Protein AF-A0A7S4AKA1-F1 (afdb_monomer)

pLDDT: mean 70.51, std 29.49, range [21.33, 98.56]

InterPro domains:
  IPR011527 ABC transporter type 1, transmembrane domain [PF06472] (168-426)
  IPR011527 ABC transporter type 1, transmembrane domain [PS50929] (175-461)
  IPR036640 ABC transporter type 1, transmembrane domain superfamily [G3DSA:1.20.1560.10] (157-475)
  IPR036640 ABC transporter type 1, transmembrane domain superfamily [SSF90123] (171-478)
  IPR050835 ATP-binding cassette sub-family D [PTHR11384] (98-498)

Mean predicted aligned error: 17.4 Å

Radius of gyration: 35.5 Å; Cα contacts (8 Å, |Δi|>4): 257; chains: 1; bounding box: 105×120×89 Å

Structure (mmCIF, N/CA/C/O backbone):
data_AF-A0A7S4AKA1-F1
#
_entry.id   AF-A0A7S4AKA1-F1
#
loop_
_atom_site.group_PDB
_atom_site.id
_atom_site.type_symbol
_atom_site.label_atom_id
_atom_site.label_alt_id
_atom_site.label_comp_id
_atom_site.label_asym_id
_atom_site.label_entity_id
_atom_site.label_seq_id
_atom_site.pdbx_PDB_ins_code
_atom_site.Cartn_x
_atom_site.Cartn_y
_atom_site.Cartn_z
_atom_site.occupancy
_atom_site.B_iso_or_equiv
_atom_site.auth_seq_id
_atom_site.auth_comp_id
_atom_site.auth_asym_id
_atom_site.auth_atom_id
_atom_site.pdbx_PDB_model_num
ATOM 1 N N . MET A 1 1 ? -46.754 0.287 -23.337 1.00 34.06 1 MET A N 1
ATOM 2 C CA . MET A 1 1 ? -46.914 1.733 -23.606 1.00 34.06 1 MET A CA 1
ATOM 3 C C . MET A 1 1 ? -45.656 2.433 -23.130 1.00 34.06 1 MET A C 1
ATOM 5 O O . MET A 1 1 ? -45.336 2.261 -21.971 1.00 34.06 1 MET A O 1
ATOM 9 N N . GLY A 1 2 ? -44.852 3.157 -23.890 1.00 30.81 2 GLY A N 1
ATOM 10 C CA . GLY A 1 2 ? -44.732 3.427 -25.314 1.00 30.81 2 GLY A CA 1
ATOM 11 C C . GLY A 1 2 ? -43.319 4.002 -25.452 1.00 30.81 2 GLY A C 1
ATOM 12 O O . GLY A 1 2 ? -42.983 4.966 -24.774 1.00 30.81 2 GLY A O 1
ATOM 13 N N . VAL A 1 3 ? -42.467 3.330 -26.223 1.00 26.33 3 VAL A N 1
ATOM 14 C CA . VAL A 1 3 ? -41.094 3.759 -26.515 1.00 26.33 3 VAL A CA 1
ATOM 15 C C . VAL A 1 3 ? -41.174 4.712 -27.700 1.00 26.33 3 VAL A C 1
ATOM 17 O O . VAL A 1 3 ? -41.694 4.330 -28.748 1.00 26.33 3 VAL A O 1
ATOM 20 N N . LEU A 1 4 ? -40.702 5.945 -27.522 1.00 27.70 4 LEU A N 1
ATOM 21 C CA . LEU A 1 4 ? -40.666 6.969 -28.562 1.00 27.70 4 LEU A CA 1
ATOM 22 C C . LEU A 1 4 ? -39.254 7.012 -29.165 1.00 27.70 4 LEU A C 1
ATOM 24 O O . LEU A 1 4 ? -38.260 7.182 -28.462 1.00 27.70 4 LEU A O 1
ATOM 28 N N . LEU A 1 5 ? -39.210 6.749 -30.469 1.00 27.55 5 LEU A N 1
ATOM 29 C CA . LEU A 1 5 ? -38.046 6.627 -31.345 1.00 27.55 5 LEU A CA 1
ATOM 30 C C . LEU A 1 5 ? -37.685 7.964 -32.013 1.00 27.55 5 LEU A C 1
ATOM 32 O O . LEU A 1 5 ? -38.574 8.784 -32.237 1.00 27.55 5 LEU A O 1
ATOM 36 N N . LEU A 1 6 ? -36.421 8.026 -32.473 1.00 27.92 6 LEU A N 1
ATOM 37 C CA . LEU A 1 6 ? -35.869 8.605 -33.727 1.00 27.92 6 LEU A CA 1
ATOM 38 C C . LEU A 1 6 ? -34.725 9.628 -33.502 1.00 27.92 6 LEU A C 1
ATOM 40 O O . LEU A 1 6 ? -34.749 10.352 -32.513 1.00 27.92 6 LEU A O 1
ATOM 44 N N . PRO A 1 7 ? -33.806 9.834 -34.475 1.00 33.06 7 PRO A N 1
ATOM 45 C CA . PRO A 1 7 ? -33.121 8.839 -35.317 1.00 33.06 7 PRO A CA 1
ATOM 46 C C . PRO A 1 7 ? -31.605 9.127 -35.499 1.00 33.06 7 PRO A C 1
ATOM 48 O O . PRO A 1 7 ? -31.176 10.277 -35.530 1.00 33.06 7 PRO A O 1
ATOM 51 N N . GLN A 1 8 ? -30.793 8.091 -35.753 1.00 25.22 8 GLN A N 1
ATOM 52 C CA . GLN A 1 8 ? -29.454 8.256 -36.345 1.00 25.22 8 GLN A CA 1
ATOM 53 C C . GLN A 1 8 ? -29.496 8.020 -37.863 1.00 25.22 8 GLN A C 1
ATOM 55 O O . GLN A 1 8 ? -30.073 7.042 -38.347 1.00 25.22 8 GLN A O 1
ATOM 60 N N . LYS A 1 9 ? -28.888 8.946 -38.612 1.00 25.94 9 LYS A N 1
ATOM 61 C CA . LYS A 1 9 ? -28.760 8.941 -40.075 1.00 25.94 9 LYS A CA 1
ATOM 62 C C . LYS A 1 9 ? -27.576 8.062 -40.513 1.00 25.94 9 LYS A C 1
ATOM 64 O O . LYS A 1 9 ? -26.528 8.060 -39.882 1.00 25.94 9 LYS A O 1
ATOM 69 N N . ARG A 1 10 ? -27.790 7.328 -41.609 1.00 27.23 10 ARG A N 1
ATOM 70 C CA . ARG A 1 10 ? -26.904 6.347 -42.267 1.00 27.23 10 ARG A CA 1
ATOM 71 C C . ARG A 1 10 ? -25.752 6.974 -43.066 1.00 27.23 10 ARG A C 1
ATOM 73 O O . ARG A 1 10 ? -25.968 8.011 -43.680 1.00 27.23 10 ARG A O 1
ATOM 80 N N . GLN A 1 11 ? -24.679 6.195 -43.247 1.00 26.89 11 GLN A N 1
ATOM 81 C CA . GLN A 1 11 ? -23.957 5.911 -44.514 1.00 26.89 11 GLN A CA 1
ATOM 82 C C . GLN A 1 11 ? -23.085 4.656 -44.251 1.00 26.89 11 GLN A C 1
ATOM 84 O O . GLN A 1 11 ? -22.250 4.682 -43.364 1.00 26.89 11 GLN A O 1
ATOM 89 N N . SER A 1 12 ? -23.429 3.433 -44.679 1.00 26.48 12 SER A N 1
ATOM 90 C CA . SER A 1 12 ? -23.380 2.818 -46.024 1.00 26.48 12 SER A CA 1
ATOM 91 C C . SER A 1 12 ? -21.983 2.738 -46.655 1.00 26.48 12 SER A C 1
ATOM 93 O O . SER A 1 12 ? -21.630 3.626 -47.413 1.00 26.48 12 SER A O 1
ATOM 95 N N . TYR A 1 13 ? -21.281 1.617 -46.440 1.00 28.97 13 TYR A N 1
ATOM 96 C CA . TYR A 1 13 ? -20.495 0.938 -47.479 1.00 28.97 13 TYR A CA 1
ATOM 97 C C . TYR A 1 13 ? -20.649 -0.581 -47.330 1.00 28.97 13 TYR A C 1
ATOM 99 O O . TYR A 1 13 ? -20.408 -1.165 -46.277 1.00 28.97 13 TYR A O 1
ATOM 107 N N . SER A 1 14 ? -21.134 -1.199 -48.400 1.00 25.89 14 SER A N 1
ATOM 108 C CA . SER A 1 14 ? -21.254 -2.638 -48.618 1.00 25.89 14 SER A CA 1
ATOM 109 C C . SER A 1 14 ? -20.036 -3.150 -49.381 1.00 25.89 14 SER A C 1
ATOM 111 O O . SER A 1 14 ? -19.623 -2.454 -50.299 1.00 25.89 14 SER A O 1
ATOM 113 N N . LEU A 1 15 ? -19.576 -4.379 -49.113 1.00 28.45 15 LEU A N 1
ATOM 114 C CA . LEU A 1 15 ? -19.195 -5.369 -50.137 1.00 28.45 15 LEU A CA 1
ATOM 115 C C . LEU A 1 15 ? -19.094 -6.784 -49.508 1.00 28.45 15 LEU A C 1
ATOM 117 O O . LEU A 1 15 ? -18.266 -7.071 -48.655 1.00 28.45 15 LEU A O 1
ATOM 121 N N . THR A 1 16 ? -20.013 -7.636 -49.968 1.00 28.50 16 THR A N 1
ATOM 122 C CA . THR A 1 16 ? -19.843 -9.053 -50.353 1.00 28.50 16 THR A CA 1
ATOM 123 C C . THR A 1 16 ? -19.585 -10.158 -49.311 1.00 28.50 16 THR A C 1
ATOM 125 O O . THR A 1 16 ? -18.488 -10.644 -49.074 1.00 28.50 16 THR A O 1
ATOM 128 N N . ARG A 1 17 ? -20.729 -10.658 -48.838 1.00 28.31 17 ARG A N 1
ATOM 129 C CA . ARG A 1 17 ? -21.135 -12.029 -48.470 1.00 28.31 17 ARG A CA 1
ATOM 130 C C . ARG A 1 17 ? -20.347 -13.203 -49.102 1.00 28.31 17 ARG A C 1
ATOM 132 O O . ARG A 1 17 ? -20.336 -13.353 -50.318 1.00 28.31 17 ARG A O 1
ATOM 139 N N . SER A 1 18 ? -19.945 -14.164 -48.263 1.00 25.50 18 SER A N 1
ATOM 140 C CA . SER A 1 18 ? -19.964 -15.605 -48.579 1.00 25.50 18 SER A CA 1
ATOM 141 C C . SER A 1 18 ? -20.877 -16.322 -47.579 1.00 25.50 18 SER A C 1
ATOM 143 O O . SER A 1 18 ? -20.900 -16.008 -46.390 1.00 25.50 18 SER A O 1
ATOM 145 N N . ARG A 1 19 ? -21.724 -17.215 -48.092 1.00 28.25 19 ARG A N 1
ATOM 146 C CA . ARG A 1 19 ? -22.891 -17.815 -47.434 1.00 28.25 19 ARG A CA 1
ATOM 147 C C . ARG A 1 19 ? -22.615 -19.308 -47.237 1.00 28.25 19 ARG A C 1
ATOM 149 O O . ARG A 1 19 ? -22.438 -20.011 -48.225 1.00 28.25 19 ARG A O 1
ATOM 156 N N . ARG A 1 20 ? -22.692 -19.815 -46.004 1.00 25.91 20 ARG A N 1
ATOM 157 C CA . ARG A 1 20 ? -23.122 -21.198 -45.733 1.00 25.91 20 ARG A CA 1
ATOM 158 C C . ARG A 1 20 ? -24.170 -21.196 -44.626 1.00 25.91 20 ARG A C 1
ATOM 160 O O . ARG A 1 20 ? -24.026 -20.539 -43.603 1.00 25.91 20 ARG A O 1
ATOM 167 N N . THR A 1 21 ? -25.274 -21.852 -44.943 1.00 29.45 21 THR A N 1
ATOM 168 C CA . THR A 1 21 ? -26.509 -22.027 -44.178 1.00 29.45 21 THR A CA 1
ATOM 169 C C . THR A 1 21 ? -26.466 -23.289 -43.312 1.00 29.45 21 THR A C 1
ATOM 171 O O . THR A 1 21 ? -25.558 -24.097 -43.462 1.00 29.45 21 THR A O 1
ATOM 174 N N . THR A 1 22 ? -27.534 -23.450 -42.513 1.00 28.83 22 THR A N 1
ATOM 175 C CA . THR A 1 22 ? -28.001 -24.616 -41.720 1.00 28.83 22 THR A CA 1
ATOM 176 C C . THR A 1 22 ? -27.333 -24.779 -40.350 1.00 28.83 22 THR A C 1
ATOM 178 O O . THR A 1 22 ? -26.117 -24.778 -40.274 1.00 28.83 22 THR A O 1
ATOM 181 N N . THR A 1 23 ? -28.017 -24.888 -39.203 1.00 27.97 23 THR A N 1
ATOM 182 C CA . THR A 1 23 ? -29.446 -25.040 -38.843 1.00 27.97 23 THR A CA 1
ATOM 183 C C . THR A 1 23 ? -29.563 -24.830 -37.318 1.00 27.97 23 THR A C 1
ATOM 185 O O . THR A 1 23 ? -28.617 -25.115 -36.588 1.00 27.97 23 THR A O 1
ATOM 188 N N . ARG A 1 24 ? -30.709 -24.340 -36.824 1.00 25.23 24 ARG A N 1
ATOM 189 C CA . ARG A 1 24 ? -31.062 -24.235 -35.386 1.00 25.23 24 ARG A CA 1
ATOM 190 C C . ARG A 1 24 ? -31.943 -25.432 -34.977 1.00 25.23 24 ARG A C 1
ATOM 192 O O . ARG A 1 24 ? -32.625 -25.962 -35.852 1.00 25.23 24 ARG A O 1
ATOM 199 N N . PRO A 1 25 ? -31.980 -25.811 -33.685 1.00 33.16 25 PRO A N 1
ATOM 200 C CA . PRO A 1 25 ? -33.189 -25.569 -32.858 1.00 33.16 25 PRO A CA 1
ATOM 201 C C . PRO A 1 25 ? -32.838 -24.964 -31.467 1.00 33.16 25 PRO A C 1
ATOM 203 O O . PRO A 1 25 ? -31.732 -25.163 -30.978 1.00 33.16 25 PRO A O 1
ATOM 206 N N . SER A 1 26 ? -33.571 -23.969 -30.922 1.00 27.36 26 SER A N 1
ATOM 207 C CA . SER A 1 26 ? -34.612 -24.049 -29.845 1.00 27.36 26 SER A CA 1
ATOM 208 C C . SER A 1 26 ? -34.288 -25.048 -28.721 1.00 27.36 26 SER A C 1
ATOM 210 O O . SER A 1 26 ? -33.962 -26.179 -29.035 1.00 27.36 26 SER A O 1
ATOM 212 N N . SER A 1 27 ? -34.376 -24.814 -27.408 1.00 27.53 27 SER A N 1
ATOM 213 C CA . SER A 1 27 ? -35.065 -23.898 -26.469 1.00 27.53 27 SER A CA 1
ATOM 214 C C . SER A 1 27 ? -34.371 -24.112 -25.097 1.00 27.53 27 SER A C 1
ATOM 216 O O . SER A 1 27 ? -33.831 -25.191 -24.898 1.00 27.53 27 SER A O 1
ATOM 218 N N . THR A 1 28 ? -34.152 -23.147 -24.197 1.00 29.50 28 THR A N 1
ATOM 219 C CA . THR A 1 28 ? -34.945 -22.741 -22.999 1.00 29.50 28 THR A CA 1
ATOM 220 C C . THR A 1 28 ? -33.938 -21.942 -22.139 1.00 29.50 28 THR A C 1
ATOM 222 O O . THR A 1 28 ? -32.780 -22.332 -22.049 1.00 29.50 28 THR A O 1
ATOM 225 N N . GLY A 1 29 ? -34.206 -20.755 -21.594 1.00 27.31 29 GLY A N 1
ATOM 226 C CA . GLY A 1 29 ? -35.197 -20.508 -20.550 1.00 27.31 29 GLY A CA 1
ATOM 227 C C . GLY A 1 29 ? -34.537 -20.519 -19.158 1.00 27.31 29 GLY A C 1
ATOM 228 O O . GLY A 1 29 ? -34.528 -21.546 -18.505 1.00 27.31 29 GLY A O 1
ATOM 229 N N . GLY A 1 30 ? -33.967 -19.377 -18.750 1.00 34.94 30 GLY A N 1
ATOM 230 C CA . GLY A 1 30 ? -33.826 -18.904 -17.360 1.00 34.94 30 GLY A CA 1
ATOM 231 C C . GLY A 1 30 ? -33.185 -19.789 -16.277 1.00 34.94 30 GLY A C 1
ATOM 232 O O . GLY A 1 30 ? -33.878 -20.566 -15.649 1.00 34.94 30 GLY A O 1
ATOM 233 N N . SER A 1 31 ? -31.927 -19.503 -15.904 1.00 36.94 31 SER A N 1
ATOM 234 C CA . SER A 1 31 ? -31.441 -19.583 -14.503 1.00 36.94 31 SER A CA 1
ATOM 235 C C . SER A 1 31 ? -29.975 -19.125 -14.385 1.00 36.94 31 SER A C 1
ATOM 237 O O . SER A 1 31 ? -29.059 -19.934 -14.247 1.00 36.94 31 SER A O 1
ATOM 239 N N . ARG A 1 32 ? -29.705 -17.814 -14.440 1.00 36.88 32 ARG A N 1
ATOM 240 C CA . ARG A 1 32 ? -28.366 -17.269 -14.104 1.00 36.88 32 ARG A CA 1
ATOM 241 C C . ARG A 1 32 ? -28.358 -16.283 -12.931 1.00 36.88 32 ARG A C 1
ATOM 243 O O . ARG A 1 32 ? -27.320 -15.715 -12.634 1.00 36.88 32 ARG A O 1
ATOM 250 N N . ARG A 1 33 ? -29.480 -16.125 -12.216 1.00 40.88 33 ARG A N 1
ATOM 251 C CA . ARG A 1 33 ? -29.592 -15.210 -11.059 1.00 40.88 33 ARG A CA 1
ATOM 252 C C . ARG A 1 33 ? -29.801 -15.879 -9.691 1.00 40.88 33 ARG A C 1
ATOM 254 O O . ARG A 1 33 ? -29.922 -15.174 -8.703 1.00 40.88 33 ARG A O 1
ATOM 261 N N . LEU A 1 34 ? -29.780 -17.213 -9.604 1.00 36.62 34 LEU A N 1
ATOM 262 C CA . LEU A 1 34 ? -30.042 -17.948 -8.349 1.00 36.62 34 LEU A CA 1
ATOM 263 C C . LEU A 1 34 ? -28.828 -18.673 -7.745 1.00 36.62 34 LEU A C 1
ATOM 265 O O . LEU A 1 34 ? -28.886 -19.101 -6.597 1.00 36.62 34 LEU A O 1
ATOM 269 N N . ARG A 1 35 ? -27.697 -18.765 -8.458 1.00 35.75 35 ARG A N 1
ATOM 270 C CA . ARG A 1 35 ? -26.489 -19.435 -7.933 1.00 35.75 35 ARG A CA 1
ATOM 271 C C . ARG A 1 35 ? -25.690 -18.587 -6.936 1.00 35.75 35 ARG A C 1
ATOM 273 O O . ARG A 1 35 ? -24.955 -19.145 -6.134 1.00 35.75 35 ARG A O 1
ATOM 280 N N . SER A 1 36 ? -25.878 -17.268 -6.931 1.00 40.41 36 SER A N 1
ATOM 281 C CA . SER A 1 36 ? -25.158 -16.351 -6.033 1.00 40.41 36 SER A CA 1
ATOM 282 C C . SER A 1 36 ? -25.807 -16.209 -4.651 1.00 40.41 36 SER A C 1
ATOM 284 O O . SER A 1 36 ? -25.131 -15.837 -3.703 1.00 40.41 36 SER A O 1
ATOM 286 N N . VAL A 1 37 ? -27.099 -16.533 -4.518 1.00 42.22 37 VAL A N 1
ATOM 287 C CA . VAL A 1 37 ? -27.840 -16.417 -3.245 1.00 42.22 37 VAL A CA 1
ATOM 288 C C . VAL A 1 37 ? -27.814 -17.733 -2.454 1.00 42.22 37 VAL A C 1
ATOM 290 O O . VAL A 1 37 ? -27.806 -17.716 -1.228 1.00 42.22 37 VAL A O 1
ATOM 293 N N . LEU A 1 38 ? -27.695 -18.881 -3.131 1.00 34.34 38 LEU A N 1
ATOM 294 C CA . LEU A 1 38 ? -27.668 -20.194 -2.473 1.00 34.34 38 LEU A CA 1
ATOM 295 C C . LEU A 1 38 ? -26.346 -20.479 -1.727 1.00 34.34 38 LEU A C 1
ATOM 297 O O . LEU A 1 38 ? -26.341 -21.221 -0.751 1.00 34.34 38 LEU A O 1
ATOM 301 N N . LEU A 1 39 ? -25.234 -19.851 -2.129 1.00 41.84 39 LEU A N 1
ATOM 302 C CA . LEU A 1 39 ? -23.932 -19.991 -1.454 1.00 41.84 39 LEU A CA 1
ATOM 303 C C . LEU A 1 39 ? -23.843 -19.225 -0.121 1.00 41.84 39 LEU A C 1
ATOM 305 O O . LEU A 1 39 ? -23.008 -19.559 0.712 1.00 41.84 39 LEU A O 1
ATOM 309 N N . LEU A 1 40 ? -24.727 -18.249 0.112 1.00 40.47 40 LEU A N 1
ATOM 310 C CA . LEU A 1 40 ? -24.790 -17.489 1.366 1.00 40.47 40 LEU A CA 1
ATOM 311 C C . LEU A 1 40 ? -25.588 -18.206 2.470 1.00 40.47 40 LEU A C 1
ATOM 313 O O . LEU A 1 40 ? -25.386 -17.916 3.644 1.00 40.47 40 LEU A O 1
ATOM 317 N N . LEU A 1 41 ? -26.450 -19.168 2.120 1.00 38.47 41 LEU A N 1
ATOM 318 C CA . LEU A 1 41 ? -27.285 -19.897 3.086 1.00 38.47 41 LEU A CA 1
ATOM 319 C C . LEU A 1 41 ? -26.673 -21.225 3.556 1.00 38.47 41 LEU A C 1
ATOM 321 O O . LEU A 1 41 ? -26.925 -21.642 4.682 1.00 38.47 41 LEU A O 1
ATOM 325 N N . VAL A 1 42 ? -25.807 -21.856 2.755 1.00 42.06 42 VAL A N 1
ATOM 326 C CA . VAL A 1 42 ? -25.146 -23.126 3.126 1.00 42.06 42 VAL A CA 1
ATOM 327 C C . VAL A 1 42 ? -24.043 -22.925 4.183 1.00 42.06 42 VAL A C 1
ATOM 329 O O . VAL A 1 42 ? -23.728 -23.847 4.932 1.00 42.06 42 VAL A O 1
ATOM 332 N N . GLY A 1 43 ? -23.507 -21.706 4.325 1.00 36.59 43 GLY A N 1
ATOM 333 C CA . GLY A 1 43 ? -22.554 -21.362 5.389 1.00 36.59 43 GLY A CA 1
ATOM 334 C C . GLY A 1 43 ? -23.179 -21.210 6.783 1.00 36.59 43 GLY A C 1
ATOM 335 O O . GLY A 1 43 ? -22.470 -21.329 7.777 1.00 36.59 43 GLY A O 1
ATOM 336 N N . LEU A 1 44 ? -24.497 -20.988 6.876 1.00 36.12 44 LEU A N 1
ATOM 337 C CA . LEU A 1 44 ? -25.193 -20.762 8.151 1.00 36.12 44 LEU A CA 1
ATOM 338 C C . LEU A 1 44 ? -25.790 -22.049 8.754 1.00 36.12 44 LEU A C 1
ATOM 340 O O . LEU A 1 44 ? -26.110 -22.088 9.938 1.00 36.12 44 LEU A O 1
ATOM 344 N N . SER A 1 45 ? -25.917 -23.120 7.965 1.00 34.09 45 SER A N 1
ATOM 345 C CA . SER A 1 45 ? -26.542 -24.387 8.376 1.00 34.09 45 SER A CA 1
ATOM 346 C C . SER A 1 45 ? -25.582 -25.416 8.991 1.00 34.09 45 SER A C 1
ATOM 348 O O . SER A 1 45 ? -26.034 -26.460 9.448 1.00 34.09 45 SER A O 1
ATOM 350 N N . LEU A 1 46 ? -24.272 -25.143 9.048 1.00 33.88 46 LEU A N 1
ATOM 351 C CA . LEU A 1 46 ? -23.282 -26.050 9.659 1.00 33.88 46 LEU A CA 1
ATOM 352 C C . LEU A 1 46 ? -23.033 -25.799 11.160 1.00 33.88 46 LEU A C 1
ATOM 354 O O . LEU A 1 46 ? -22.190 -26.466 11.750 1.00 33.88 46 LEU A O 1
ATOM 358 N N . PHE A 1 47 ? -23.784 -24.892 11.797 1.00 34.00 47 PHE A N 1
ATOM 359 C CA . PHE A 1 47 ? -23.653 -24.583 13.232 1.00 34.00 47 PHE A CA 1
ATOM 360 C C . PHE A 1 47 ? -24.861 -24.987 14.099 1.00 34.00 47 PHE A C 1
ATOM 362 O O . PHE A 1 47 ? -24.937 -24.619 15.269 1.00 34.00 47 PHE A O 1
ATOM 369 N N . CYS A 1 48 ? -25.806 -25.766 13.566 1.00 32.06 48 CYS A N 1
ATOM 370 C CA . CYS A 1 48 ? -26.985 -26.211 14.314 1.00 32.06 48 CYS A CA 1
ATOM 371 C C . CYS A 1 48 ? -27.370 -27.653 13.960 1.00 32.06 48 CYS A C 1
ATOM 373 O O . CYS A 1 48 ? -28.186 -27.871 13.072 1.00 32.06 48 CYS A O 1
ATOM 375 N N . SER A 1 49 ? -26.749 -28.629 14.632 1.00 28.61 49 SER A N 1
ATOM 376 C CA . SER A 1 49 ? -27.158 -30.044 14.811 1.00 28.61 49 SER A CA 1
ATOM 377 C C . SER A 1 49 ? -26.034 -30.726 15.615 1.00 28.61 49 SER A C 1
ATOM 379 O O . SER A 1 49 ? -24.896 -30.646 15.178 1.00 28.61 49 SER A O 1
ATOM 381 N N . SER A 1 50 ? -26.170 -31.420 16.748 1.00 30.94 50 SER A N 1
ATOM 382 C CA . SER A 1 50 ? -27.275 -31.885 17.603 1.00 30.94 50 SER A CA 1
ATOM 383 C C . SER A 1 50 ? -26.618 -32.414 18.931 1.00 30.94 50 SER A C 1
ATOM 385 O O . SER A 1 50 ? -25.462 -32.067 19.169 1.00 30.94 50 SER A O 1
ATOM 387 N N . PRO A 1 51 ? -27.251 -33.185 19.842 1.00 37.31 51 PRO A N 1
ATOM 388 C CA . PRO A 1 51 ? -27.702 -32.718 21.152 1.00 37.31 51 PRO A CA 1
ATOM 389 C C . PRO A 1 51 ? -27.011 -33.370 22.377 1.00 37.31 51 PRO A C 1
ATOM 391 O O . PRO A 1 51 ? -26.213 -34.297 22.284 1.00 37.31 51 PRO A O 1
ATOM 394 N N . TYR A 1 52 ? -27.400 -32.864 23.550 1.00 26.70 52 TYR A N 1
ATOM 395 C CA . TYR A 1 52 ? -27.219 -33.408 24.902 1.00 26.70 52 TYR A CA 1
ATOM 396 C C . TYR A 1 52 ? -27.744 -34.853 25.076 1.00 26.70 52 TYR A C 1
ATOM 398 O O . TYR A 1 52 ? -28.887 -35.123 24.709 1.00 26.70 52 TYR A O 1
ATOM 406 N N . SER A 1 53 ? -27.004 -35.705 25.804 1.00 27.38 53 SER A N 1
ATOM 407 C CA . SER A 1 53 ? -27.572 -36.675 26.767 1.00 27.38 53 SER A CA 1
ATOM 408 C C . SER A 1 53 ? -26.518 -37.180 27.771 1.00 27.38 53 SER A C 1
ATOM 410 O O . SER A 1 53 ? -25.447 -37.635 27.380 1.00 27.38 53 SER A O 1
ATOM 412 N N . ASN A 1 54 ? -26.858 -37.110 29.061 1.00 27.05 54 ASN A N 1
ATOM 413 C CA . ASN A 1 54 ? -26.118 -37.614 30.227 1.00 27.05 54 ASN A CA 1
ATOM 414 C C . ASN A 1 54 ? -26.205 -39.147 30.369 1.00 27.05 54 ASN A C 1
ATOM 416 O O . ASN A 1 54 ? -27.303 -39.676 30.231 1.00 27.05 54 ASN A O 1
ATOM 420 N N . SER A 1 55 ? -25.130 -39.803 30.840 1.00 24.38 55 SER A N 1
ATOM 421 C CA . SER A 1 55 ? -25.171 -40.702 32.018 1.00 24.38 55 SER A CA 1
ATOM 422 C C . SER A 1 55 ? -23.786 -41.247 32.423 1.00 24.38 55 SER A C 1
ATOM 424 O O . SER A 1 55 ? -23.043 -41.774 31.604 1.00 24.38 55 SER A O 1
ATOM 426 N N . SER A 1 56 ? -23.521 -41.129 33.724 1.00 23.23 56 SER A N 1
ATOM 427 C CA . SER A 1 56 ? -22.526 -41.714 34.639 1.00 23.23 56 SER A CA 1
ATOM 428 C C . SER A 1 56 ? -21.783 -43.014 34.266 1.00 23.23 56 SER A C 1
ATOM 430 O O . SER A 1 56 ? -22.418 -43.991 33.887 1.00 23.23 56 SER A O 1
ATOM 432 N N . SER A 1 57 ? -20.477 -43.094 34.589 1.00 22.66 57 SER A N 1
ATOM 433 C CA . SER A 1 57 ? -19.910 -43.928 35.686 1.00 22.66 57 SER A CA 1
ATOM 434 C C . SER A 1 57 ? -18.430 -44.337 35.473 1.00 22.66 57 SER A C 1
ATOM 436 O O . SER A 1 57 ? -18.085 -44.931 34.462 1.00 22.66 57 SER A O 1
ATOM 438 N N . SER A 1 58 ? -17.615 -44.081 36.506 1.00 23.28 58 SER A N 1
ATOM 439 C CA . SER A 1 58 ? -16.486 -44.878 37.039 1.00 23.28 58 SER A CA 1
ATOM 440 C C . SER A 1 58 ? -15.190 -45.172 36.237 1.00 23.28 58 SER A C 1
ATOM 442 O O . SER A 1 58 ? -15.152 -45.983 35.324 1.00 23.28 58 SER A O 1
ATOM 444 N N . ASN A 1 59 ? -14.101 -44.642 36.815 1.00 23.77 59 ASN A N 1
ATOM 445 C CA . ASN A 1 59 ? -12.789 -45.251 37.108 1.00 23.77 59 ASN A CA 1
ATOM 446 C C . ASN A 1 59 ? -11.683 -45.465 36.041 1.00 23.77 59 ASN A C 1
ATOM 448 O O . ASN A 1 59 ? -11.757 -46.330 35.180 1.00 23.77 59 ASN A O 1
ATOM 452 N N . ASN A 1 60 ? -10.551 -44.827 36.375 1.00 24.05 60 ASN A N 1
ATOM 453 C CA . ASN A 1 60 ? -9.172 -45.337 36.439 1.00 24.05 60 ASN A CA 1
ATOM 454 C C . ASN A 1 60 ? -8.196 -45.215 35.242 1.00 24.05 60 ASN A C 1
ATOM 456 O O . ASN A 1 60 ? -8.348 -45.840 34.202 1.00 24.05 60 ASN A O 1
ATOM 460 N N . ASN A 1 61 ? -7.096 -44.517 35.560 1.00 23.14 61 ASN A N 1
ATOM 461 C CA . ASN A 1 61 ? -5.697 -44.662 35.141 1.00 23.14 61 ASN A CA 1
ATOM 462 C C . ASN A 1 61 ? -5.218 -44.427 33.689 1.00 23.14 61 ASN A C 1
ATOM 464 O O . ASN A 1 61 ? -5.428 -45.223 32.785 1.00 23.14 61 ASN A O 1
ATOM 468 N N . ASN A 1 62 ? -4.309 -43.442 33.638 1.00 23.88 62 ASN A N 1
ATOM 469 C CA . ASN A 1 62 ? -2.998 -43.424 32.981 1.00 23.88 62 ASN A CA 1
ATOM 470 C C . ASN A 1 62 ? -2.864 -43.197 31.463 1.00 23.88 62 ASN A C 1
ATOM 472 O O . ASN A 1 62 ? -3.365 -43.937 30.627 1.00 23.88 62 ASN A O 1
ATOM 476 N N . ASN A 1 63 ? -1.942 -42.259 31.203 1.00 24.00 63 ASN A N 1
ATOM 477 C CA . ASN A 1 63 ? -1.035 -42.112 30.065 1.00 24.00 63 ASN A CA 1
ATOM 478 C C . ASN A 1 63 ? -1.425 -41.180 28.904 1.00 24.00 63 ASN A C 1
ATOM 480 O O . ASN A 1 63 ? -2.301 -41.450 28.097 1.00 24.00 63 ASN A O 1
ATOM 484 N N . ALA A 1 64 ? -0.574 -40.152 28.800 1.00 23.02 64 ALA A N 1
ATOM 485 C CA . ALA A 1 64 ? 0.111 -39.685 27.597 1.00 23.02 64 ALA A CA 1
ATOM 486 C C . ALA A 1 64 ? -0.683 -38.935 26.509 1.00 23.02 64 ALA A C 1
ATOM 488 O O . ALA A 1 64 ? -1.457 -39.495 25.749 1.00 23.02 64 ALA A O 1
ATOM 489 N N . ALA A 1 65 ? -0.307 -37.657 26.387 1.00 24.27 65 ALA A N 1
ATOM 490 C CA . ALA A 1 65 ? 0.048 -36.965 25.147 1.00 24.27 65 ALA A CA 1
ATOM 491 C C . ALA A 1 65 ? -0.905 -37.063 23.940 1.00 24.27 65 ALA A C 1
ATOM 493 O O . ALA A 1 65 ? -0.863 -38.026 23.188 1.00 24.27 65 ALA A O 1
ATOM 494 N N . ALA A 1 66 ? -1.611 -35.962 23.659 1.00 23.69 66 ALA A N 1
ATOM 495 C CA . ALA A 1 66 ? -1.617 -35.295 22.347 1.00 23.69 66 ALA A CA 1
ATOM 496 C C . ALA A 1 66 ? -2.564 -34.083 22.391 1.00 23.69 66 ALA A C 1
ATOM 498 O O . ALA A 1 66 ? -3.778 -34.205 22.264 1.00 23.69 66 ALA A O 1
ATOM 499 N N . PHE A 1 67 ? -1.994 -32.890 22.559 1.00 21.83 67 PHE A N 1
ATOM 500 C CA . PHE A 1 67 ? -2.670 -31.637 22.231 1.00 21.83 67 PHE A CA 1
ATOM 501 C C . PHE A 1 67 ? -2.773 -31.536 20.702 1.00 21.83 67 PHE A C 1
ATOM 503 O O . PHE A 1 67 ? -1.775 -31.284 20.031 1.00 21.83 67 PHE A O 1
ATOM 510 N N . SER A 1 68 ? -3.969 -31.705 20.141 1.00 22.17 68 SER A N 1
ATOM 511 C CA . SER A 1 68 ? -4.276 -31.288 18.770 1.00 22.17 68 SER A CA 1
ATOM 512 C C . SER A 1 68 ? -5.288 -30.145 18.810 1.00 22.17 68 SER A C 1
ATOM 514 O O . SER A 1 68 ? -6.499 -30.360 18.793 1.00 22.17 68 SER A O 1
ATOM 516 N N . SER A 1 69 ? -4.776 -28.917 18.898 1.00 23.73 69 SER A N 1
ATOM 517 C CA . SER A 1 69 ? -5.569 -27.695 18.755 1.00 23.73 69 SER A CA 1
ATOM 518 C C . SER A 1 69 ? -5.913 -27.442 17.275 1.00 23.73 69 SER A C 1
ATOM 520 O O . SER A 1 69 ? -5.069 -27.670 16.403 1.00 23.73 69 SER A O 1
ATOM 522 N N . PRO A 1 70 ? -7.126 -26.956 16.962 1.00 24.03 70 PRO A N 1
ATOM 523 C CA . PRO A 1 70 ? -7.576 -26.721 15.595 1.00 24.03 70 PRO A CA 1
ATOM 524 C C . PRO A 1 70 ? -6.905 -25.494 14.960 1.00 24.03 70 PRO A C 1
ATOM 526 O O . PRO A 1 70 ? -6.716 -24.453 15.589 1.00 24.03 70 PRO A O 1
ATOM 529 N N . ARG A 1 71 ? -6.568 -25.638 13.673 1.00 24.06 71 ARG A N 1
ATOM 530 C CA . ARG A 1 71 ? -6.003 -24.611 12.787 1.00 24.06 71 ARG A CA 1
ATOM 531 C C . ARG A 1 71 ? -6.916 -23.382 12.724 1.00 24.06 71 ARG A C 1
ATOM 533 O O . ARG A 1 71 ? -7.944 -23.409 12.052 1.00 24.06 71 ARG A O 1
ATOM 540 N N . ILE A 1 72 ? -6.499 -22.295 13.369 1.00 23.58 72 ILE A N 1
ATOM 541 C CA . ILE A 1 72 ? -7.040 -20.956 13.128 1.00 23.58 72 ILE A CA 1
ATOM 542 C C . ILE A 1 72 ? -6.371 -20.400 11.869 1.00 23.58 72 ILE A C 1
ATOM 544 O O . ILE A 1 72 ? -5.154 -20.252 11.780 1.00 23.58 72 ILE A O 1
ATOM 548 N N . MET A 1 73 ? -7.214 -20.141 10.879 1.00 24.48 73 MET A N 1
ATOM 549 C CA . MET A 1 73 ? -6.915 -19.531 9.595 1.00 24.48 73 MET A CA 1
ATOM 550 C C . MET A 1 73 ? -6.520 -18.062 9.823 1.00 24.48 73 MET A C 1
ATOM 552 O O . MET A 1 73 ? -7.372 -17.214 10.064 1.00 24.48 73 MET A O 1
ATOM 556 N N . LEU A 1 74 ? -5.219 -17.767 9.782 1.00 22.72 74 LEU A N 1
ATOM 557 C CA . LEU A 1 74 ? -4.658 -16.415 9.872 1.00 22.72 74 LEU A CA 1
ATOM 558 C C . LEU A 1 74 ? -4.014 -16.065 8.526 1.00 22.72 74 LEU A C 1
ATOM 560 O O . LEU A 1 74 ? -2.824 -16.268 8.300 1.00 22.72 74 LEU A O 1
ATOM 564 N N . GLN A 1 75 ? -4.840 -15.570 7.603 1.00 24.62 75 GLN A N 1
ATOM 565 C CA . GLN A 1 75 ? -4.366 -14.783 6.469 1.00 24.62 75 GLN A CA 1
ATOM 566 C C . GLN A 1 75 ? -4.289 -13.320 6.902 1.00 24.62 75 GLN A C 1
ATOM 568 O O . GLN A 1 75 ? -5.291 -12.619 6.868 1.00 24.62 75 GLN A O 1
ATOM 573 N N . THR A 1 76 ? -3.093 -12.868 7.263 1.00 24.22 76 THR A N 1
ATOM 574 C CA . THR A 1 76 ? -2.681 -11.458 7.195 1.00 24.22 76 THR A CA 1
ATOM 575 C C . THR A 1 76 ? -1.154 -11.419 7.157 1.00 24.22 76 THR A C 1
ATOM 577 O O . THR A 1 76 ? -0.470 -11.280 8.167 1.00 24.22 76 THR A O 1
ATOM 580 N N . ALA A 1 77 ? -0.611 -11.609 5.955 1.00 25.20 77 ALA A N 1
ATOM 581 C CA . ALA A 1 77 ? 0.791 -11.376 5.642 1.00 25.20 77 ALA A CA 1
ATOM 582 C C . ALA A 1 77 ? 0.914 -10.015 4.940 1.00 25.20 77 ALA A C 1
ATOM 584 O O . ALA A 1 77 ? 0.554 -9.882 3.774 1.00 25.20 77 ALA A O 1
ATOM 585 N N . ALA A 1 78 ? 1.405 -9.011 5.660 1.00 26.77 78 ALA A N 1
ATOM 586 C CA . ALA A 1 78 ? 1.963 -7.774 5.114 1.00 26.77 78 ALA A CA 1
ATOM 587 C C . ALA A 1 78 ? 2.998 -7.293 6.147 1.00 26.77 78 ALA A C 1
ATOM 589 O O . ALA A 1 78 ? 2.642 -6.894 7.246 1.00 26.77 78 ALA A O 1
ATOM 590 N N . ALA A 1 79 ? 4.263 -7.686 6.011 1.00 28.27 79 ALA A N 1
ATOM 591 C CA . ALA A 1 79 ? 5.273 -7.039 5.177 1.00 28.27 79 ALA A CA 1
ATOM 592 C C . ALA A 1 79 ? 5.710 -5.682 5.760 1.00 28.27 79 ALA A C 1
ATOM 594 O O . ALA A 1 79 ? 5.196 -4.634 5.396 1.00 28.27 79 ALA A O 1
ATOM 595 N N . ILE A 1 80 ? 6.725 -5.738 6.627 1.00 27.97 80 ILE A N 1
ATOM 596 C CA . ILE A 1 80 ? 7.880 -4.845 6.516 1.00 27.97 80 ILE A CA 1
ATOM 597 C C . ILE A 1 80 ? 8.746 -5.502 5.431 1.00 27.97 80 ILE A C 1
ATOM 599 O O . ILE A 1 80 ? 9.604 -6.334 5.718 1.00 27.97 80 ILE A O 1
ATOM 603 N N . ARG A 1 81 ? 8.407 -5.253 4.158 1.00 29.95 81 ARG A N 1
ATOM 604 C CA . ARG A 1 81 ? 9.213 -5.669 3.000 1.00 29.95 81 ARG A CA 1
ATOM 605 C C . ARG A 1 81 ? 10.128 -4.503 2.662 1.00 29.95 81 ARG A C 1
ATOM 607 O O . ARG A 1 81 ? 9.769 -3.626 1.887 1.00 29.95 81 ARG A O 1
ATOM 614 N N . ILE A 1 82 ? 11.320 -4.503 3.243 1.00 28.55 82 ILE A N 1
ATOM 615 C CA . ILE A 1 82 ? 12.453 -3.840 2.599 1.00 28.55 82 ILE A CA 1
ATOM 616 C C . ILE A 1 82 ? 12.887 -4.789 1.477 1.00 28.55 82 ILE A C 1
ATOM 618 O O . ILE A 1 82 ? 12.996 -5.996 1.697 1.00 28.55 82 ILE A O 1
ATOM 622 N N . GLY A 1 83 ? 12.996 -4.254 0.261 1.00 29.12 83 GLY A N 1
ATOM 623 C CA . GLY A 1 83 ? 13.093 -4.996 -0.994 1.00 29.12 83 GLY A CA 1
ATOM 624 C C . GLY A 1 83 ? 13.969 -6.251 -0.943 1.00 29.12 83 GLY A C 1
ATOM 625 O O . GLY A 1 83 ? 15.182 -6.185 -0.796 1.00 29.12 83 GLY A O 1
ATOM 626 N N . SER A 1 84 ? 13.326 -7.401 -1.131 1.00 25.56 84 SER A N 1
ATOM 627 C CA . SER A 1 84 ? 13.907 -8.541 -1.836 1.00 25.56 84 SER A CA 1
ATOM 628 C C . SER A 1 84 ? 12.764 -9.317 -2.488 1.00 25.56 84 SER A C 1
ATOM 630 O O . SER A 1 84 ? 12.030 -10.086 -1.868 1.00 25.56 84 SER A O 1
ATOM 632 N N . THR A 1 85 ? 12.530 -9.032 -3.762 1.00 22.67 85 THR A N 1
ATOM 633 C CA . THR A 1 85 ? 11.758 -9.902 -4.642 1.00 22.67 85 THR A CA 1
ATOM 634 C C . THR A 1 85 ? 12.731 -10.903 -5.249 1.00 22.67 85 THR A C 1
ATOM 636 O O . THR A 1 85 ? 13.353 -10.643 -6.271 1.00 22.67 85 THR A O 1
ATOM 639 N N . SER A 1 86 ? 12.841 -12.080 -4.637 1.00 25.95 86 SER A N 1
ATOM 640 C CA . SER A 1 86 ? 13.311 -13.272 -5.338 1.00 25.95 86 SER A CA 1
ATOM 641 C C . SER A 1 86 ? 12.363 -14.451 -5.090 1.00 25.95 86 SER A C 1
ATOM 643 O O . SER A 1 86 ? 12.318 -15.075 -4.041 1.00 25.95 86 SER A O 1
ATOM 645 N N . ASN A 1 87 ? 11.607 -14.728 -6.152 1.00 24.58 87 ASN A N 1
ATOM 646 C CA . ASN A 1 87 ? 11.460 -16.053 -6.741 1.00 24.58 87 ASN A CA 1
ATOM 647 C C . ASN A 1 87 ? 10.580 -17.108 -6.034 1.00 24.58 87 ASN A C 1
ATOM 649 O O . ASN A 1 87 ? 11.009 -17.846 -5.153 1.00 24.58 87 ASN A O 1
ATOM 653 N N . THR A 1 88 ? 9.367 -17.289 -6.562 1.00 23.59 88 THR A N 1
ATOM 654 C CA . THR A 1 88 ? 8.793 -18.628 -6.801 1.00 23.59 88 THR A CA 1
ATOM 655 C C . THR A 1 88 ? 7.681 -18.527 -7.844 1.00 23.59 88 THR A C 1
ATOM 657 O O . THR A 1 88 ? 6.519 -18.293 -7.529 1.00 23.59 88 THR A O 1
ATOM 660 N N . ASN A 1 89 ? 8.075 -18.600 -9.116 1.00 23.27 89 ASN A N 1
ATOM 661 C CA . ASN A 1 89 ? 7.473 -19.454 -10.145 1.00 23.27 89 ASN A CA 1
ATOM 662 C C . ASN A 1 89 ? 8.061 -19.064 -11.499 1.00 23.27 89 ASN A C 1
ATOM 664 O O . ASN A 1 89 ? 7.737 -18.030 -12.082 1.00 23.27 89 ASN A O 1
ATOM 668 N N . ALA A 1 90 ? 8.941 -19.934 -11.984 1.00 27.55 90 ALA A N 1
ATOM 669 C CA . ALA A 1 90 ? 9.363 -19.967 -13.364 1.00 27.55 90 ALA A CA 1
ATOM 670 C C . ALA A 1 90 ? 8.133 -20.100 -14.275 1.00 27.55 90 ALA A C 1
ATOM 672 O O . ALA A 1 90 ? 7.437 -21.111 -14.257 1.00 27.55 90 ALA A O 1
ATOM 673 N N . ASN A 1 91 ? 7.894 -19.073 -15.082 1.00 21.84 91 ASN A N 1
ATOM 674 C CA . ASN A 1 91 ? 7.332 -19.227 -16.415 1.00 21.84 91 ASN A CA 1
ATOM 675 C C . ASN A 1 91 ? 7.980 -18.153 -17.291 1.00 21.84 91 ASN A C 1
ATOM 677 O O . ASN A 1 91 ? 7.472 -17.050 -17.480 1.00 21.84 91 ASN A O 1
ATOM 681 N N . ILE A 1 92 ? 9.192 -18.475 -17.736 1.00 23.23 92 ILE A N 1
ATOM 682 C CA . ILE A 1 92 ? 9.933 -17.720 -18.736 1.00 23.23 92 ILE A CA 1
ATOM 683 C C . ILE A 1 92 ? 9.186 -17.921 -20.055 1.00 23.23 92 ILE A C 1
ATOM 685 O O . ILE A 1 92 ? 9.338 -18.949 -20.705 1.00 23.23 92 ILE A O 1
ATOM 689 N N . ASN A 1 93 ? 8.362 -16.947 -20.435 1.00 21.33 93 ASN A N 1
ATOM 690 C CA . ASN A 1 93 ? 7.886 -16.803 -21.804 1.00 21.33 93 ASN A CA 1
ATOM 691 C C . ASN A 1 93 ? 8.623 -15.600 -22.405 1.00 21.33 93 ASN A C 1
ATOM 693 O O . ASN A 1 93 ? 8.135 -14.471 -22.380 1.00 21.33 93 ASN A O 1
ATOM 697 N N . ILE A 1 94 ? 9.863 -15.829 -22.847 1.00 25.91 94 ILE A N 1
ATOM 698 C CA . ILE A 1 94 ? 10.624 -14.846 -23.623 1.00 25.91 94 ILE A CA 1
ATOM 699 C C . ILE A 1 94 ? 10.054 -14.897 -25.035 1.00 25.91 94 ILE A C 1
ATOM 701 O O . ILE A 1 94 ? 10.384 -15.785 -25.817 1.00 25.91 94 ILE A O 1
ATOM 705 N N . ASN A 1 95 ? 9.180 -13.945 -25.350 1.00 23.16 95 ASN A N 1
ATOM 706 C CA . ASN A 1 95 ? 8.833 -13.656 -26.729 1.00 23.16 95 ASN A CA 1
ATOM 707 C C . ASN A 1 95 ? 10.043 -12.941 -27.349 1.00 23.16 95 ASN A C 1
ATOM 709 O O . ASN A 1 95 ? 10.318 -11.776 -27.066 1.00 23.16 95 ASN A O 1
ATOM 713 N N . THR A 1 96 ? 10.822 -13.681 -28.131 1.00 26.64 96 THR A N 1
ATOM 714 C CA . THR A 1 96 ? 11.943 -13.170 -28.917 1.00 26.64 96 THR A CA 1
ATOM 715 C C . THR A 1 96 ? 11.411 -12.320 -30.066 1.00 26.64 96 THR A C 1
ATOM 717 O O . THR A 1 96 ? 10.924 -12.869 -31.051 1.00 26.64 96 THR A O 1
ATOM 720 N N . ASN A 1 97 ? 11.537 -10.996 -29.975 1.00 23.02 97 ASN A N 1
ATOM 721 C CA . ASN A 1 97 ? 11.484 -10.131 -31.150 1.00 23.02 97 ASN A CA 1
ATOM 722 C C . ASN A 1 97 ? 12.918 -9.690 -31.466 1.00 23.02 97 ASN A C 1
ATOM 724 O O . ASN A 1 97 ? 13.425 -8.699 -30.946 1.00 23.02 97 ASN A O 1
ATOM 728 N N . ILE A 1 98 ? 13.610 -10.522 -32.245 1.00 25.98 98 ILE A N 1
ATOM 729 C CA . ILE A 1 98 ? 14.944 -10.234 -32.771 1.00 25.98 98 ILE A CA 1
ATOM 730 C C . ILE A 1 98 ? 14.738 -9.335 -33.990 1.00 25.98 98 ILE A C 1
ATOM 732 O O . ILE A 1 98 ? 14.453 -9.826 -35.079 1.00 25.98 98 ILE A O 1
ATOM 736 N N . ASN A 1 99 ? 14.898 -8.022 -33.822 1.00 25.12 99 ASN A N 1
ATOM 737 C CA . ASN A 1 99 ? 15.166 -7.147 -34.958 1.00 25.12 99 ASN A CA 1
ATOM 738 C C . ASN A 1 99 ? 16.633 -7.339 -35.361 1.00 25.12 99 ASN A C 1
ATOM 740 O O . ASN A 1 99 ? 17.556 -6.844 -34.718 1.00 25.12 99 ASN A O 1
ATOM 744 N N . THR A 1 100 ? 16.843 -8.117 -36.420 1.00 26.45 100 THR A N 1
ATOM 745 C CA . THR A 1 100 ? 18.134 -8.282 -37.084 1.00 26.45 100 THR A CA 1
ATOM 746 C C . THR A 1 100 ? 18.445 -7.056 -37.941 1.00 26.45 100 THR A C 1
ATOM 748 O O . THR A 1 100 ? 17.847 -6.875 -39.001 1.00 26.45 100 THR A O 1
ATOM 751 N N . ALA A 1 101 ? 19.440 -6.267 -37.546 1.00 23.31 101 ALA A N 1
ATOM 752 C CA . ALA A 1 101 ? 20.204 -5.431 -38.468 1.00 23.31 101 ALA A CA 1
ATOM 753 C C . ALA A 1 101 ? 21.700 -5.578 -38.127 1.00 23.31 101 ALA A C 1
ATOM 755 O O . ALA A 1 101 ? 22.089 -5.275 -36.999 1.00 23.31 101 ALA A O 1
ATOM 756 N N . PRO A 1 102 ? 22.551 -6.085 -39.040 1.00 26.06 102 PRO A N 1
ATOM 757 C CA . PRO A 1 102 ? 23.967 -6.288 -38.748 1.00 26.06 102 PRO A CA 1
ATOM 758 C C . PRO A 1 102 ? 24.747 -4.968 -38.886 1.00 26.06 102 PRO A C 1
ATOM 760 O O . PRO A 1 102 ? 24.540 -4.245 -39.867 1.00 26.06 102 PRO A O 1
ATOM 763 N N . PRO A 1 103 ? 25.701 -4.649 -37.991 1.00 27.42 103 PRO A N 1
ATOM 764 C CA . PRO A 1 103 ? 26.675 -3.609 -38.276 1.00 27.42 103 PRO A CA 1
ATOM 765 C C . PRO A 1 103 ? 27.667 -4.098 -39.344 1.00 27.42 103 PRO A C 1
ATOM 767 O O . PRO A 1 103 ? 28.087 -5.255 -39.384 1.00 27.42 103 PRO A O 1
ATOM 770 N N . LYS A 1 104 ? 27.993 -3.190 -40.265 1.00 25.03 104 LYS A N 1
ATOM 771 C CA . LYS A 1 104 ? 28.811 -3.412 -41.463 1.00 25.03 104 LYS A CA 1
ATOM 772 C C . LYS A 1 104 ? 30.202 -3.974 -41.135 1.00 25.03 104 LYS A C 1
ATOM 774 O O . LYS A 1 104 ? 30.910 -3.452 -40.280 1.00 25.03 104 LYS A O 1
ATOM 779 N N . LYS A 1 105 ? 30.618 -4.972 -41.925 1.00 26.67 105 LYS A N 1
ATOM 780 C CA . LYS A 1 105 ? 31.994 -5.484 -42.031 1.00 26.67 105 LYS A CA 1
ATOM 781 C C . LYS A 1 105 ? 33.005 -4.344 -42.229 1.00 26.67 105 LYS A C 1
ATOM 783 O O . LYS A 1 105 ? 32.896 -3.592 -43.196 1.00 26.67 105 LYS A O 1
ATOM 788 N N . LYS A 1 106 ? 34.064 -4.328 -41.418 1.00 25.92 106 LYS A N 1
ATOM 789 C CA . LYS A 1 106 ? 35.398 -3.886 -41.848 1.00 25.92 106 LYS A CA 1
ATOM 790 C C . LYS A 1 106 ? 36.401 -4.985 -41.517 1.00 25.92 106 LYS A C 1
ATOM 792 O O . LYS A 1 106 ? 36.788 -5.183 -40.375 1.00 25.92 106 LYS A O 1
ATOM 797 N N . SER A 1 107 ? 36.761 -5.723 -42.556 1.00 24.75 107 SER A N 1
ATOM 798 C CA . SER A 1 107 ? 37.906 -6.621 -42.618 1.00 24.75 107 SER A CA 1
ATOM 799 C C . SER A 1 107 ? 39.203 -5.817 -42.608 1.00 24.75 107 SER A C 1
ATOM 801 O O . SER A 1 107 ? 39.372 -4.995 -43.507 1.00 24.75 107 SER A O 1
ATOM 803 N N . ILE A 1 108 ? 40.131 -6.106 -41.693 1.00 25.92 108 ILE A N 1
ATOM 804 C CA . ILE A 1 108 ? 41.573 -5.946 -41.933 1.00 25.92 108 ILE A CA 1
ATOM 805 C C . ILE A 1 108 ? 42.286 -7.107 -41.234 1.00 25.92 108 ILE A C 1
ATOM 807 O O . ILE A 1 108 ? 42.260 -7.217 -40.013 1.00 25.92 108 ILE A O 1
ATOM 811 N N . ALA A 1 109 ? 42.901 -7.975 -42.033 1.00 26.30 109 ALA A N 1
ATOM 812 C CA . ALA A 1 109 ? 43.941 -8.892 -41.597 1.00 26.30 109 ALA A CA 1
ATOM 813 C C . ALA A 1 109 ? 45.294 -8.250 -41.920 1.00 26.30 109 ALA A C 1
ATOM 815 O O . ALA A 1 109 ? 45.482 -7.811 -43.053 1.00 26.30 109 ALA A O 1
ATOM 816 N N . LEU A 1 110 ? 46.223 -8.225 -40.961 1.00 24.88 110 LEU A N 1
ATOM 817 C CA . LEU A 1 110 ? 47.665 -8.240 -41.228 1.00 24.88 110 LEU A CA 1
ATOM 818 C C . LEU A 1 110 ? 48.440 -8.522 -39.934 1.00 24.88 110 LEU A C 1
ATOM 820 O O . LEU A 1 110 ? 48.488 -7.705 -39.021 1.00 24.88 110 LEU A O 1
ATOM 824 N N . PHE A 1 111 ? 49.052 -9.704 -39.883 1.00 28.33 111 PHE A N 1
ATOM 825 C CA . PHE A 1 111 ? 50.170 -10.011 -38.995 1.00 28.33 111 PHE A CA 1
ATOM 826 C C . PHE A 1 111 ? 51.417 -9.270 -39.499 1.00 28.33 111 PHE A C 1
ATOM 828 O O . PHE A 1 111 ? 51.730 -9.373 -40.681 1.00 28.33 111 PHE A O 1
ATOM 835 N N . SER A 1 112 ? 52.178 -8.619 -38.618 1.00 24.97 112 SER A N 1
ATOM 836 C CA . SER A 1 112 ? 53.558 -9.025 -38.300 1.00 24.97 112 SER A CA 1
ATOM 837 C C . SER A 1 112 ? 54.213 -8.052 -37.317 1.00 24.97 112 SER A C 1
ATOM 839 O O . SER A 1 112 ? 53.971 -6.851 -37.377 1.00 24.97 112 SER A O 1
ATOM 841 N N . LYS A 1 113 ? 55.156 -8.622 -36.562 1.00 24.95 113 LYS A N 1
ATOM 842 C CA . LYS A 1 113 ? 56.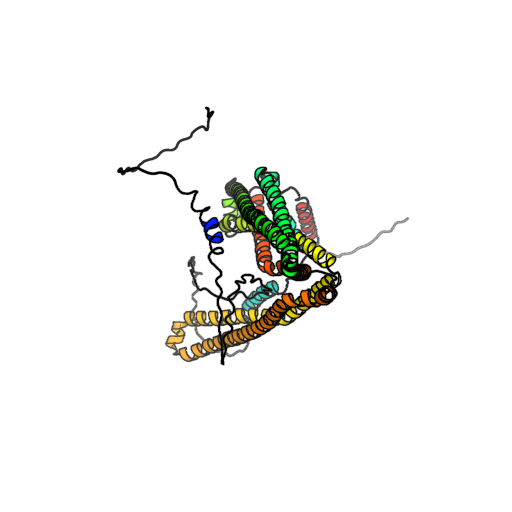279 -8.001 -35.851 1.00 24.95 113 LYS A CA 1
ATOM 843 C C . LYS A 1 113 ? 56.043 -7.587 -34.396 1.00 24.95 113 LYS A C 1
ATOM 845 O O . LYS A 1 113 ? 55.486 -6.550 -34.075 1.00 24.95 113 LYS A O 1
ATOM 850 N N . VAL A 1 114 ? 56.544 -8.490 -33.554 1.00 31.41 114 VAL A N 1
ATOM 851 C CA . VAL A 1 114 ? 57.110 -8.263 -32.228 1.00 31.41 114 VAL A CA 1
ATOM 852 C C . VAL A 1 114 ? 57.900 -6.958 -32.219 1.00 31.41 114 VAL A C 1
ATOM 854 O O . VAL A 1 114 ? 58.894 -6.866 -32.930 1.00 31.41 114 VAL A O 1
ATOM 857 N N . ASP A 1 115 ? 57.458 -6.012 -31.400 1.00 25.94 115 ASP A N 1
ATOM 858 C CA . ASP A 1 115 ? 58.326 -5.229 -30.533 1.00 25.94 115 ASP A CA 1
ATOM 859 C C . ASP A 1 115 ? 57.583 -5.022 -29.210 1.00 25.94 115 ASP A C 1
ATOM 861 O O . ASP A 1 115 ? 56.363 -4.858 -29.153 1.00 25.94 115 ASP A O 1
ATOM 865 N N . ASN A 1 116 ? 58.344 -5.212 -28.145 1.00 33.81 116 ASN A N 1
ATOM 866 C CA . ASN A 1 116 ? 57.923 -5.293 -26.765 1.00 33.81 116 ASN A CA 1
ATOM 867 C C . ASN A 1 116 ? 57.892 -3.873 -26.201 1.00 33.81 116 ASN A C 1
ATOM 869 O O . ASN A 1 116 ? 58.962 -3.319 -25.990 1.00 33.81 116 ASN A O 1
ATOM 873 N N . ASP A 1 117 ? 56.709 -3.320 -25.945 1.00 26.66 117 ASP A N 1
ATOM 874 C CA . ASP A 1 117 ? 56.547 -2.194 -25.027 1.00 26.66 117 ASP A CA 1
ATOM 875 C C . ASP A 1 117 ? 55.258 -2.383 -24.219 1.00 26.66 117 ASP A C 1
ATOM 877 O O . ASP A 1 117 ? 54.144 -2.442 -24.745 1.00 26.66 117 ASP A O 1
ATOM 881 N N . ASN A 1 118 ? 55.463 -2.534 -22.910 1.00 37.75 118 ASN A N 1
ATOM 882 C CA . ASN A 1 118 ? 54.469 -2.298 -21.875 1.00 37.75 118 ASN A CA 1
ATOM 883 C C . ASN A 1 118 ? 53.884 -0.896 -22.069 1.00 37.75 118 ASN A C 1
ATOM 885 O O . ASN A 1 118 ? 54.633 0.074 -22.028 1.00 37.75 118 ASN A O 1
ATOM 889 N N . ASP A 1 119 ? 52.571 -0.793 -22.244 1.00 34.62 119 ASP A N 1
ATOM 890 C CA . ASP A 1 119 ? 51.691 -0.008 -21.369 1.00 34.62 119 ASP A CA 1
ATOM 891 C C . ASP A 1 119 ? 50.290 0.123 -21.985 1.00 34.62 119 ASP A C 1
ATOM 893 O O . ASP A 1 119 ? 50.112 0.219 -23.198 1.00 34.62 119 ASP A O 1
ATOM 897 N N . ASN A 1 120 ? 49.298 0.189 -21.094 1.00 32.47 120 ASN A N 1
ATOM 898 C CA . ASN A 1 120 ? 47.894 0.550 -21.323 1.00 32.47 120 ASN A CA 1
ATOM 899 C C . ASN A 1 120 ? 46.965 -0.546 -21.861 1.00 32.47 120 ASN A C 1
ATOM 901 O O . ASN A 1 120 ? 46.512 -0.520 -23.004 1.00 32.47 120 ASN A O 1
ATOM 905 N N . ASN A 1 121 ? 46.550 -1.433 -20.952 1.00 31.95 121 ASN A N 1
ATOM 906 C CA . ASN A 1 121 ? 45.327 -2.225 -21.100 1.00 31.95 121 ASN A CA 1
ATOM 907 C C . ASN A 1 121 ? 44.263 -1.848 -20.045 1.00 31.95 121 ASN A C 1
ATOM 909 O O . ASN A 1 121 ? 43.633 -2.728 -19.466 1.00 31.95 121 ASN A O 1
ATOM 913 N N . ASP A 1 122 ? 44.065 -0.545 -19.803 1.00 33.25 122 ASP A N 1
ATOM 914 C CA . ASP A 1 122 ? 43.058 -0.033 -18.850 1.00 33.25 122 ASP A CA 1
ATOM 915 C C . ASP A 1 122 ? 41.773 0.506 -19.518 1.00 33.25 122 ASP A C 1
ATOM 917 O O . ASP A 1 122 ? 40.711 0.549 -18.901 1.00 33.25 122 ASP A O 1
ATOM 921 N N . ASN A 1 123 ? 41.779 0.799 -20.823 1.00 29.58 123 ASN A N 1
ATOM 922 C CA . ASN A 1 123 ? 40.685 1.565 -21.447 1.00 29.58 123 ASN A CA 1
ATOM 923 C C . ASN A 1 123 ? 39.373 0.795 -21.722 1.00 29.58 123 ASN A C 1
ATOM 925 O O . ASN A 1 123 ? 38.377 1.412 -22.100 1.00 29.58 123 ASN A O 1
ATOM 929 N N . ASN A 1 124 ? 39.325 -0.532 -21.547 1.00 36.28 124 ASN A N 1
ATOM 930 C CA . ASN A 1 124 ? 38.091 -1.316 -21.749 1.00 36.28 124 ASN A CA 1
ATOM 931 C C . ASN A 1 124 ? 37.322 -1.617 -20.453 1.00 36.28 124 ASN A C 1
ATOM 933 O O . ASN A 1 124 ? 36.144 -1.974 -20.523 1.00 36.28 124 ASN A O 1
ATOM 937 N N . ASN A 1 125 ? 37.941 -1.437 -19.282 1.00 35.56 125 ASN A N 1
ATOM 938 C CA . ASN A 1 125 ? 37.237 -1.533 -18.000 1.00 35.56 125 ASN A CA 1
ATOM 939 C C . ASN A 1 125 ? 36.480 -0.239 -17.662 1.00 35.56 125 ASN A C 1
ATOM 941 O O . ASN A 1 125 ? 35.431 -0.313 -17.022 1.00 35.56 125 ASN A O 1
ATOM 945 N N . ASP A 1 126 ? 36.943 0.910 -18.162 1.00 36.75 126 ASP A N 1
ATOM 946 C CA . ASP A 1 126 ? 36.395 2.234 -17.832 1.00 36.75 126 ASP A CA 1
ATOM 947 C C . ASP A 1 126 ? 35.013 2.525 -18.439 1.00 36.75 126 ASP A C 1
ATOM 949 O O . ASP A 1 126 ? 34.186 3.217 -17.842 1.00 36.75 126 ASP A O 1
ATOM 953 N N . ASN A 1 127 ? 34.693 1.938 -19.595 1.00 36.91 127 ASN A N 1
ATOM 954 C CA . ASN A 1 127 ? 33.392 2.137 -20.251 1.00 36.91 127 ASN A CA 1
ATOM 955 C C . ASN A 1 127 ? 32.257 1.325 -19.597 1.00 36.91 127 ASN A C 1
ATOM 957 O O . ASN A 1 127 ? 31.096 1.730 -19.625 1.00 36.91 127 ASN A O 1
ATOM 961 N N . ASN A 1 128 ? 32.581 0.195 -18.964 1.00 41.97 128 ASN A N 1
ATOM 962 C CA . ASN A 1 128 ? 31.604 -0.608 -18.226 1.00 41.97 128 ASN A CA 1
ATOM 963 C C . ASN A 1 128 ? 31.482 -0.160 -16.768 1.00 41.97 128 ASN A C 1
ATOM 965 O O . ASN A 1 128 ? 30.380 -0.182 -16.221 1.00 41.97 128 ASN A O 1
ATOM 969 N N . SER A 1 129 ? 32.574 0.293 -16.144 1.00 36.91 129 SER A N 1
ATOM 970 C CA . SER A 1 129 ? 32.532 0.890 -14.807 1.00 36.91 129 SER A CA 1
ATOM 971 C C . SER A 1 129 ? 31.785 2.225 -14.803 1.00 36.91 129 SER A C 1
ATOM 973 O O . SER A 1 129 ? 31.082 2.481 -13.834 1.00 36.91 129 SER A O 1
ATOM 975 N N . SER A 1 130 ? 31.807 3.002 -15.892 1.00 37.56 130 SER A N 1
ATOM 976 C CA . SER A 1 130 ? 31.009 4.231 -16.051 1.00 37.56 130 SER A CA 1
ATOM 977 C C . SER A 1 130 ? 29.508 3.978 -16.278 1.00 37.56 130 SER A C 1
ATOM 979 O O . SER A 1 130 ? 28.678 4.667 -15.682 1.00 37.56 130 SER A O 1
ATOM 981 N N . ALA A 1 131 ? 29.123 2.949 -17.045 1.00 41.94 131 ALA A N 1
ATOM 982 C CA . ALA A 1 131 ? 27.720 2.524 -17.177 1.00 41.94 131 ALA A CA 1
ATOM 983 C C . ALA A 1 131 ? 27.170 1.913 -15.869 1.00 41.94 131 ALA A C 1
ATOM 985 O O . ALA A 1 131 ? 26.040 2.192 -15.455 1.00 41.94 131 ALA A O 1
ATOM 986 N N . LEU A 1 132 ? 27.999 1.135 -15.163 1.00 40.22 132 LEU A N 1
ATOM 987 C CA . LEU A 1 132 ? 27.704 0.654 -13.813 1.00 40.22 132 LEU A CA 1
ATOM 988 C C . LEU A 1 132 ? 27.660 1.819 -12.811 1.00 40.22 132 LEU A C 1
ATOM 990 O O . LEU A 1 132 ? 26.749 1.844 -11.991 1.00 40.22 132 LEU A O 1
ATOM 994 N N . GLN A 1 133 ? 28.522 2.834 -12.924 1.00 37.62 133 GLN A N 1
ATOM 995 C CA . GLN A 1 133 ? 28.497 4.057 -12.106 1.00 37.62 133 GLN A CA 1
ATOM 996 C C . GLN A 1 133 ? 27.264 4.928 -12.350 1.00 37.62 133 GLN A C 1
ATOM 998 O O . GLN A 1 133 ? 26.704 5.468 -11.396 1.00 37.62 133 GLN A O 1
ATOM 1003 N N . GLN A 1 134 ? 26.768 5.013 -13.584 1.00 40.22 134 GLN A N 1
ATOM 1004 C CA . GLN A 1 134 ? 25.492 5.674 -13.877 1.00 40.22 134 GLN A CA 1
ATOM 1005 C C . GLN A 1 134 ? 24.308 4.924 -13.255 1.00 40.22 134 GLN A C 1
ATOM 1007 O O . GLN A 1 134 ? 23.413 5.546 -12.676 1.00 40.22 134 GLN A O 1
ATOM 1012 N N . SER A 1 135 ? 24.328 3.586 -13.275 1.00 41.25 135 SER A N 1
ATOM 1013 C CA . SER A 1 135 ? 23.338 2.791 -12.538 1.00 41.25 135 SER A CA 1
ATOM 1014 C C . SER A 1 135 ? 23.487 2.943 -11.009 1.00 41.25 135 SER A C 1
ATOM 1016 O O . SER A 1 135 ? 22.480 3.049 -10.306 1.00 41.25 135 SER A O 1
ATOM 1018 N N . GLN A 1 136 ? 24.717 3.083 -10.492 1.00 39.72 136 GLN A N 1
ATOM 1019 C CA . GLN A 1 136 ? 25.031 3.323 -9.073 1.00 39.72 136 GLN A CA 1
ATOM 1020 C C . GLN A 1 136 ? 24.534 4.693 -8.586 1.00 39.72 136 GLN A C 1
ATOM 1022 O O . GLN A 1 136 ? 23.935 4.779 -7.514 1.00 39.72 136 GLN A O 1
ATOM 1027 N N . GLN A 1 137 ? 24.694 5.758 -9.380 1.00 35.56 137 GLN A N 1
ATOM 1028 C CA . GLN A 1 137 ? 24.170 7.087 -9.045 1.00 35.56 137 GLN A CA 1
ATOM 1029 C C . GLN A 1 137 ? 22.640 7.096 -8.943 1.00 35.56 137 GLN A C 1
ATOM 1031 O O . GLN A 1 137 ? 22.096 7.773 -8.070 1.00 35.56 137 GLN A O 1
ATOM 1036 N N . SER A 1 138 ? 21.939 6.306 -9.762 1.00 38.53 138 SER A N 1
ATOM 1037 C CA . SER A 1 138 ? 20.472 6.207 -9.711 1.00 38.53 138 SER A CA 1
ATOM 1038 C C . SER A 1 138 ? 19.936 5.512 -8.448 1.00 38.53 138 SER A C 1
ATOM 1040 O O . SER A 1 138 ? 18.841 5.835 -7.985 1.00 38.53 138 SER A O 1
ATOM 1042 N N . LEU A 1 139 ? 20.718 4.601 -7.854 1.00 41.62 139 LEU A N 1
ATOM 1043 C CA . LEU A 1 139 ? 20.356 3.867 -6.636 1.00 41.62 139 LEU A CA 1
ATOM 1044 C C . LEU A 1 139 ? 20.741 4.624 -5.354 1.00 41.62 139 LEU A C 1
ATOM 1046 O O . LEU A 1 139 ? 20.066 4.486 -4.337 1.00 41.62 139 LEU A O 1
ATOM 1050 N N . GLN A 1 140 ? 21.802 5.437 -5.397 1.00 35.41 140 GLN A N 1
ATOM 1051 C CA . GLN A 1 140 ? 22.358 6.115 -4.219 1.00 35.41 140 GLN A CA 1
ATOM 1052 C C . GLN A 1 140 ? 21.830 7.550 -4.014 1.00 35.41 140 GLN A C 1
ATOM 1054 O O . GLN A 1 140 ? 21.881 8.066 -2.901 1.00 35.41 140 GLN A O 1
ATOM 1059 N N . SER A 1 141 ? 21.261 8.184 -5.048 1.00 37.66 141 SER A N 1
ATOM 1060 C CA . SER A 1 141 ? 20.720 9.557 -4.996 1.00 37.66 141 SER A CA 1
ATOM 1061 C C . SER A 1 141 ? 19.205 9.640 -4.748 1.00 37.66 141 SER A C 1
ATOM 1063 O O . SER A 1 141 ? 18.539 10.569 -5.199 1.00 37.66 141 SER A O 1
ATOM 1065 N N . GLN A 1 142 ? 18.625 8.716 -3.976 1.00 46.66 142 GLN A N 1
ATOM 1066 C CA . GLN A 1 142 ? 17.245 8.856 -3.479 1.00 46.66 142 GLN A CA 1
ATOM 1067 C C . GLN A 1 142 ? 17.164 9.795 -2.266 1.00 46.66 142 GLN A C 1
ATOM 1069 O O . GLN A 1 142 ? 16.576 9.482 -1.232 1.00 46.66 142 GLN A O 1
ATOM 1074 N N . GLN A 1 143 ? 17.752 10.983 -2.389 1.00 42.78 143 GLN A N 1
ATOM 1075 C CA . GLN A 1 143 ? 17.380 12.101 -1.536 1.00 42.78 143 GLN A CA 1
ATOM 1076 C C . GLN A 1 143 ? 16.021 12.615 -2.015 1.00 42.78 143 GLN A C 1
ATOM 1078 O O . GLN A 1 143 ? 15.793 12.776 -3.214 1.00 42.78 143 GLN A O 1
ATOM 1083 N N . LEU A 1 144 ? 15.100 12.831 -1.075 1.00 52.31 144 LEU A N 1
ATOM 1084 C CA . LEU A 1 144 ? 13.772 13.371 -1.350 1.00 52.31 144 LEU A CA 1
ATOM 1085 C C . LEU A 1 144 ? 13.927 14.811 -1.869 1.00 52.31 144 LEU A C 1
ATOM 1087 O O . LEU A 1 144 ? 13.978 15.766 -1.096 1.00 52.31 144 LEU A O 1
ATOM 1091 N N . ASP A 1 145 ? 14.066 14.970 -3.184 1.00 66.69 145 ASP A N 1
ATOM 1092 C CA . ASP A 1 145 ? 14.139 16.287 -3.802 1.00 66.69 145 ASP A CA 1
ATOM 1093 C C . ASP A 1 145 ? 12.726 16.878 -3.874 1.00 66.69 145 ASP A C 1
ATOM 1095 O O . ASP A 1 145 ? 11.925 16.583 -4.767 1.00 66.69 145 ASP A O 1
ATOM 1099 N N . TRP A 1 146 ? 12.410 17.723 -2.893 1.00 68.75 146 TRP A N 1
ATOM 1100 C CA . TRP A 1 146 ? 11.137 18.432 -2.803 1.00 68.75 146 TRP A CA 1
ATOM 1101 C C . TRP A 1 146 ? 10.817 19.253 -4.061 1.00 68.75 146 TRP A C 1
ATOM 1103 O O . TRP A 1 146 ? 9.639 19.428 -4.383 1.00 68.75 146 TRP A O 1
ATOM 1113 N N . LYS A 1 147 ? 11.829 19.719 -4.811 1.00 74.50 147 LYS A N 1
ATOM 1114 C CA . LYS A 1 147 ? 11.605 20.412 -6.090 1.00 74.50 147 LYS A CA 1
ATOM 1115 C C . LYS A 1 147 ? 11.114 19.442 -7.157 1.00 74.50 147 LYS A C 1
ATOM 1117 O O . LYS A 1 147 ? 10.129 19.744 -7.832 1.00 74.50 147 LYS A O 1
ATOM 1122 N N . LYS A 1 148 ? 11.728 18.259 -7.252 1.00 78.12 148 LYS A N 1
ATOM 1123 C CA . LYS A 1 148 ? 11.298 17.196 -8.168 1.00 78.12 148 LYS A CA 1
ATOM 1124 C C . LYS A 1 148 ? 9.869 16.744 -7.864 1.00 78.12 148 LYS A C 1
ATOM 1126 O O . LYS A 1 148 ? 9.052 16.665 -8.772 1.00 78.12 148 LYS A O 1
ATOM 1131 N N . ILE A 1 149 ? 9.520 16.545 -6.592 1.00 80.50 149 ILE A N 1
ATOM 1132 C CA . ILE A 1 149 ? 8.150 16.173 -6.187 1.00 80.50 149 ILE A CA 1
ATOM 1133 C C . ILE A 1 149 ? 7.137 17.262 -6.564 1.00 80.50 149 ILE A C 1
ATOM 1135 O O . ILE A 1 149 ? 6.062 16.957 -7.079 1.00 80.50 149 ILE A O 1
ATOM 1139 N N . SER A 1 150 ? 7.478 18.535 -6.342 1.00 81.25 150 SER A N 1
ATOM 1140 C CA . SER A 1 150 ? 6.629 19.664 -6.738 1.00 81.25 150 SER A CA 1
ATOM 1141 C C . SER A 1 150 ? 6.399 19.700 -8.253 1.00 81.25 150 SER A C 1
ATOM 1143 O O . SER A 1 150 ? 5.266 19.871 -8.701 1.00 81.25 150 SER A O 1
ATOM 1145 N N . GLN A 1 151 ? 7.443 19.467 -9.052 1.00 83.94 151 GLN A N 1
ATOM 1146 C CA . GLN A 1 151 ? 7.332 19.385 -10.509 1.00 83.94 151 GLN A CA 1
ATOM 1147 C C . GLN A 1 151 ? 6.458 18.205 -10.955 1.00 83.94 151 GLN A C 1
ATOM 1149 O O . GLN A 1 151 ? 5.532 18.403 -11.738 1.00 83.94 151 GLN A O 1
ATOM 1154 N N . GLN A 1 152 ? 6.687 17.009 -10.412 1.00 84.56 152 GLN A N 1
ATOM 1155 C CA . GLN A 1 152 ? 5.887 15.811 -10.699 1.00 84.56 152 GLN A CA 1
ATOM 1156 C C . GLN A 1 152 ? 4.408 16.022 -10.356 1.00 84.56 152 GLN A C 1
ATOM 1158 O O . GLN A 1 152 ? 3.529 15.650 -11.127 1.00 84.56 152 GLN A O 1
ATOM 1163 N N . SER A 1 153 ? 4.123 16.687 -9.232 1.00 87.62 153 SER A N 1
ATOM 1164 C CA . SER A 1 153 ? 2.761 17.053 -8.832 1.00 87.62 153 SER A CA 1
ATOM 1165 C C . SER A 1 153 ? 2.100 18.000 -9.838 1.00 87.62 153 SER A C 1
ATOM 1167 O O . SER A 1 153 ? 0.943 17.800 -10.205 1.00 87.62 153 SER A O 1
ATOM 1169 N N . LYS A 1 154 ? 2.830 19.000 -10.350 1.00 87.50 154 LYS A N 1
ATOM 1170 C CA . LYS A 1 154 ? 2.313 19.898 -11.396 1.00 87.50 154 LYS A CA 1
ATOM 1171 C C . LYS A 1 154 ? 1.992 19.141 -12.687 1.00 87.50 154 LYS A C 1
ATOM 1173 O O . LYS A 1 154 ? 0.898 19.304 -13.220 1.00 87.50 154 LYS A O 1
ATOM 1178 N N . LEU A 1 155 ? 2.911 18.294 -13.160 1.00 86.81 155 LEU A N 1
ATOM 1179 C CA . LEU A 1 155 ? 2.707 17.467 -14.359 1.00 86.81 155 LEU A CA 1
ATOM 1180 C C . LEU A 1 155 ? 1.492 16.548 -14.196 1.00 86.81 155 LEU A C 1
ATOM 1182 O O . LEU A 1 155 ? 0.627 16.488 -15.068 1.00 86.81 155 LEU A O 1
ATOM 1186 N N . PHE A 1 156 ? 1.388 15.898 -13.038 1.00 90.94 156 PHE A N 1
ATOM 1187 C CA . PHE A 1 156 ? 0.243 15.080 -12.667 1.00 90.94 156 PHE A CA 1
ATOM 1188 C C . PHE A 1 156 ? -1.075 15.858 -12.750 1.00 90.94 156 PHE A C 1
ATOM 1190 O O . PHE A 1 156 ? -2.012 15.411 -13.412 1.00 90.94 156 PHE A O 1
ATOM 1197 N N . TRP A 1 157 ? -1.155 17.025 -12.105 1.00 89.31 157 TRP A N 1
ATOM 1198 C CA . TRP A 1 157 ? -2.381 17.822 -12.073 1.00 89.31 157 TRP A CA 1
ATOM 1199 C C . TRP A 1 157 ? -2.782 18.326 -13.456 1.00 89.31 157 TRP A C 1
ATOM 1201 O O . TRP A 1 157 ? -3.968 18.289 -13.779 1.00 89.31 157 TRP A O 1
ATOM 1211 N N . ASN A 1 158 ? -1.817 18.707 -14.293 1.00 87.69 158 ASN A N 1
ATOM 1212 C CA . ASN A 1 158 ? -2.082 19.118 -15.671 1.00 87.69 158 ASN A CA 1
ATOM 1213 C C . ASN A 1 158 ? -2.735 18.001 -16.500 1.00 87.69 158 ASN A C 1
ATOM 1215 O O . ASN A 1 158 ? -3.606 18.282 -17.320 1.00 87.69 158 ASN A O 1
ATOM 1219 N N . MET A 1 159 ? -2.356 16.741 -16.265 1.00 89.38 159 MET A N 1
ATOM 1220 C CA . MET A 1 159 ? -2.942 15.579 -16.944 1.00 89.38 159 MET A CA 1
ATOM 1221 C C . MET A 1 159 ? -4.268 15.124 -16.321 1.00 89.38 159 MET A C 1
ATOM 1223 O O . MET A 1 159 ? -5.163 14.662 -17.028 1.00 89.38 159 MET A O 1
ATOM 1227 N N . ALA A 1 160 ? -4.409 15.237 -14.998 1.00 91.44 160 ALA A N 1
ATOM 1228 C CA . ALA A 1 160 ? -5.561 14.713 -14.273 1.00 91.44 160 ALA A CA 1
ATOM 1229 C C . ALA A 1 160 ? -6.761 15.667 -14.231 1.00 91.44 160 ALA A C 1
ATOM 1231 O O . ALA A 1 160 ? -7.905 15.220 -14.324 1.00 91.44 160 ALA A O 1
ATOM 1232 N N . TYR A 1 161 ? -6.521 16.971 -14.090 1.00 90.88 161 TYR A N 1
ATOM 1233 C CA . TYR A 1 161 ? -7.572 17.977 -13.923 1.00 90.88 161 TYR A CA 1
ATOM 1234 C C . TYR A 1 161 ? -8.609 18.004 -15.067 1.00 90.88 161 TYR A C 1
ATOM 1236 O O . TYR A 1 161 ? -9.806 18.006 -14.755 1.00 90.88 161 TYR A O 1
ATOM 1244 N N . PRO A 1 162 ? -8.219 17.920 -16.359 1.00 91.06 162 PRO A N 1
ATOM 1245 C CA . PRO A 1 162 ? -9.170 17.952 -17.475 1.00 91.06 162 PRO A CA 1
ATOM 1246 C C . PRO A 1 162 ? -10.278 16.890 -17.394 1.00 91.06 162 PRO A C 1
ATOM 1248 O O . PRO A 1 162 ? -11.428 17.164 -17.732 1.00 91.06 162 PRO A O 1
ATOM 1251 N N . TYR A 1 163 ? -9.977 15.697 -16.869 1.00 92.56 163 TYR A N 1
ATOM 1252 C CA . TYR A 1 163 ? -10.977 14.641 -16.684 1.00 92.56 163 TYR A CA 1
ATOM 1253 C C . TYR A 1 163 ? -12.104 15.071 -15.736 1.00 92.56 163 TYR A C 1
ATOM 1255 O O . TYR A 1 163 ? -13.284 14.852 -16.016 1.00 92.56 163 TYR A O 1
ATOM 1263 N N . PHE A 1 164 ? -11.752 15.696 -14.610 1.00 90.56 164 PHE A N 1
ATOM 1264 C CA . PHE A 1 164 ? -12.726 16.127 -13.607 1.00 90.56 164 PHE A CA 1
ATOM 1265 C C . PHE A 1 164 ? -13.512 17.366 -14.048 1.00 90.56 164 PHE A C 1
ATOM 1267 O O . PHE A 1 164 ? -14.661 17.539 -13.631 1.00 90.56 164 PHE A O 1
ATOM 1274 N N . GLU A 1 165 ? -12.929 18.204 -14.901 1.00 90.38 165 GLU A N 1
ATOM 1275 C CA . GLU A 1 165 ? -13.607 19.359 -15.486 1.00 90.38 165 GLU A CA 1
ATOM 1276 C C . GLU A 1 165 ? -14.631 18.929 -16.550 1.00 90.38 165 GLU A C 1
ATOM 1278 O O . GLU A 1 165 ? -15.827 19.234 -16.444 1.00 90.38 165 GLU A O 1
ATOM 1283 N N . GLU A 1 166 ? -14.185 18.152 -17.538 1.00 90.62 166 GLU A N 1
ATOM 1284 C CA . GLU A 1 166 ? -14.973 17.816 -18.725 1.00 90.62 166 GLU A CA 1
ATOM 1285 C C . GLU A 1 166 ? -15.981 16.684 -18.464 1.00 90.62 166 GLU A C 1
ATOM 1287 O O . GLU A 1 166 ? -17.103 16.700 -18.984 1.00 90.62 166 GLU A O 1
ATOM 1292 N N . SER A 1 167 ? -15.646 15.715 -17.603 1.00 92.94 167 SER A N 1
ATOM 1293 C CA . SER A 1 167 ? -16.509 14.560 -17.346 1.00 92.94 167 SER A CA 1
ATOM 1294 C C . SER A 1 167 ? -17.464 14.771 -16.167 1.00 92.94 167 SER A C 1
ATOM 1296 O O . SER A 1 167 ? -17.124 14.600 -14.993 1.00 92.94 167 SER A O 1
ATOM 1298 N N . LYS A 1 168 ? -18.739 15.058 -16.469 1.00 92.38 168 LYS A N 1
ATOM 1299 C CA . LYS A 1 168 ? -19.816 15.082 -15.454 1.00 92.38 168 LYS A CA 1
ATOM 1300 C C . LYS A 1 168 ? -19.985 13.726 -14.758 1.00 92.38 168 LYS A C 1
ATOM 1302 O O . LYS A 1 168 ? -20.169 13.685 -13.544 1.00 92.38 168 LYS A O 1
ATOM 1307 N N . ALA A 1 169 ? -19.918 12.627 -15.513 1.00 92.50 169 ALA A N 1
ATOM 1308 C CA . ALA A 1 169 ? -20.018 11.274 -14.964 1.00 92.50 169 ALA A CA 1
ATOM 1309 C C . ALA A 1 169 ? -18.824 10.952 -14.052 1.00 92.50 169 ALA A C 1
ATOM 1311 O O . ALA A 1 169 ? -19.023 10.441 -12.948 1.00 92.50 169 ALA A O 1
ATOM 1312 N N . GLY A 1 170 ? -17.608 11.336 -14.461 1.00 92.94 170 GLY A N 1
ATOM 1313 C CA . GLY A 1 170 ? -16.392 11.174 -13.663 1.00 92.94 170 GLY A CA 1
ATOM 1314 C C . GLY A 1 170 ? -16.484 11.844 -12.291 1.00 92.94 170 GLY A C 1
ATOM 1315 O O . GLY A 1 170 ? -16.143 11.224 -11.284 1.00 92.94 170 GLY A O 1
ATOM 1316 N N . ARG A 1 171 ? -17.051 13.057 -12.218 1.00 94.00 171 ARG A N 1
ATOM 1317 C CA . ARG A 1 171 ? -17.276 13.768 -10.945 1.00 94.00 171 ARG A CA 1
ATOM 1318 C C . ARG A 1 171 ? -18.201 13.026 -9.986 1.00 94.00 171 ARG A C 1
ATOM 1320 O O . ARG A 1 171 ? -17.882 12.918 -8.806 1.00 94.00 171 ARG A O 1
ATOM 1327 N N . TRP A 1 172 ? -19.319 12.487 -10.470 1.00 94.31 172 TRP A N 1
ATOM 1328 C CA . TRP A 1 172 ? -20.238 11.717 -9.623 1.00 94.31 172 TRP A CA 1
ATOM 1329 C C . TRP A 1 172 ? -19.638 10.385 -9.177 1.00 94.31 172 TRP A C 1
ATOM 1331 O O . TRP A 1 172 ? -19.798 9.997 -8.020 1.00 94.31 172 TRP A O 1
ATOM 1341 N N . LEU A 1 173 ? -18.905 9.707 -10.065 1.00 94.75 173 LEU A N 1
ATOM 1342 C CA . LEU A 1 173 ? -18.177 8.489 -9.717 1.00 94.75 173 LEU A CA 1
ATOM 1343 C C . LEU A 1 173 ? -17.107 8.762 -8.647 1.00 94.75 173 LEU A C 1
ATOM 1345 O O . LEU A 1 173 ? -16.948 7.948 -7.737 1.00 94.75 173 LEU A O 1
ATOM 1349 N N . PHE A 1 174 ? -16.418 9.903 -8.724 1.00 95.00 174 PHE A N 1
ATOM 1350 C CA . PHE A 1 174 ? -15.437 10.336 -7.728 1.00 95.00 174 PHE A CA 1
ATOM 1351 C C . PHE A 1 174 ? -16.086 10.754 -6.404 1.00 95.00 174 PHE A C 1
ATOM 1353 O O . PHE A 1 174 ? -15.652 10.307 -5.348 1.00 95.00 174 PHE A O 1
ATOM 1360 N N . ALA A 1 175 ? -17.176 11.523 -6.430 1.00 94.94 175 ALA A N 1
ATOM 1361 C CA . ALA A 1 175 ? -17.919 11.880 -5.220 1.00 94.94 175 ALA A CA 1
ATOM 1362 C C . AL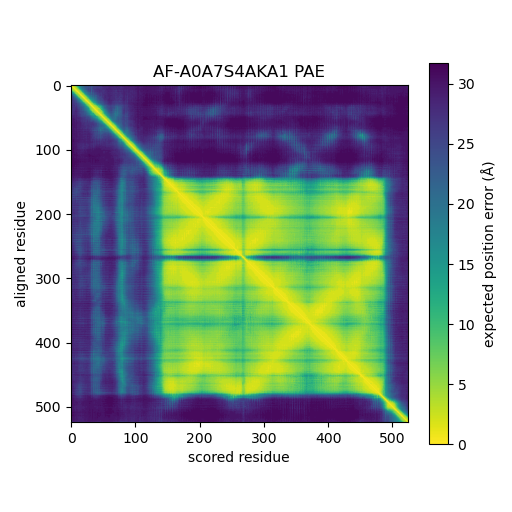A A 1 175 ? -18.448 10.633 -4.485 1.00 94.94 175 ALA A C 1
ATOM 1364 O O . ALA A 1 175 ? -18.280 10.503 -3.272 1.00 94.94 175 ALA A O 1
ATOM 1365 N N . GLY A 1 176 ? -19.012 9.672 -5.227 1.00 95.38 176 GLY A N 1
ATOM 1366 C CA . GLY A 1 176 ? -19.418 8.375 -4.680 1.00 95.38 176 GLY A CA 1
ATOM 1367 C C . GLY A 1 176 ? -18.242 7.576 -4.110 1.00 95.38 176 GLY A C 1
ATOM 1368 O O . GLY A 1 176 ? -18.388 6.923 -3.079 1.00 95.38 176 GLY A O 1
ATOM 1369 N N . MET A 1 177 ? -17.062 7.671 -4.730 1.00 95.75 177 MET A N 1
ATOM 1370 C CA . MET A 1 177 ? -15.831 7.047 -4.238 1.00 95.75 177 MET A CA 1
ATOM 1371 C C . MET A 1 177 ? -15.376 7.641 -2.895 1.00 95.75 177 MET A C 1
ATOM 1373 O O . MET A 1 177 ? -15.046 6.886 -1.980 1.00 95.75 177 MET A O 1
ATOM 1377 N N . ILE A 1 178 ? -15.390 8.970 -2.742 1.00 94.94 178 ILE A N 1
ATOM 1378 C CA . ILE A 1 178 ? -15.071 9.636 -1.466 1.00 94.94 178 ILE A CA 1
ATOM 1379 C C . ILE A 1 178 ? -16.055 9.207 -0.373 1.00 94.94 178 ILE A C 1
ATOM 1381 O O . ILE A 1 178 ? -15.628 8.805 0.709 1.00 94.94 178 ILE A O 1
ATOM 1385 N N . GLY A 1 179 ? -17.359 9.205 -0.671 1.00 95.94 179 GLY A N 1
ATOM 1386 C CA . GLY A 1 179 ? -18.383 8.735 0.265 1.00 95.94 179 GLY A CA 1
ATOM 1387 C C . GLY A 1 179 ? -18.149 7.288 0.713 1.00 95.94 179 GLY A C 1
ATOM 1388 O O . GLY A 1 179 ? -18.125 7.006 1.908 1.00 95.94 179 GLY A O 1
ATOM 1389 N N . LEU A 1 180 ? -17.880 6.378 -0.230 1.00 95.88 180 LEU A N 1
ATOM 1390 C CA . LEU A 1 180 ? -17.572 4.979 0.083 1.00 95.88 180 LEU A CA 1
ATOM 1391 C C . LEU A 1 180 ? -16.261 4.804 0.853 1.00 95.88 180 LEU A C 1
ATOM 1393 O O . LEU A 1 180 ? -16.152 3.859 1.626 1.00 95.88 180 LEU A O 1
ATOM 1397 N N . THR A 1 181 ? -15.285 5.693 0.671 1.00 94.94 181 THR A N 1
ATOM 1398 C CA . THR A 1 181 ? -14.026 5.673 1.433 1.00 94.94 181 THR A CA 1
ATOM 1399 C C . THR A 1 181 ? -14.294 5.976 2.906 1.00 94.94 181 THR A C 1
ATOM 1401 O O . THR A 1 181 ? -13.870 5.213 3.771 1.00 94.94 181 THR A O 1
ATOM 1404 N N . LEU A 1 182 ? -15.087 7.016 3.192 1.00 95.12 182 LEU A N 1
ATOM 1405 C CA . LEU A 1 182 ? -15.520 7.340 4.555 1.00 95.12 182 LEU A CA 1
ATOM 1406 C C . LEU A 1 182 ? -16.357 6.211 5.167 1.00 95.12 182 LEU A C 1
ATOM 1408 O O . LEU A 1 182 ? -16.131 5.835 6.315 1.00 95.12 182 LEU A O 1
ATOM 1412 N N . CYS A 1 183 ? -17.288 5.626 4.403 1.00 96.12 183 CYS A N 1
ATOM 1413 C CA . CYS A 1 183 ? -18.060 4.472 4.866 1.00 96.12 183 CYS A CA 1
ATOM 1414 C C . CYS A 1 183 ? -17.163 3.265 5.164 1.00 96.12 183 CYS A C 1
ATOM 1416 O O . CYS A 1 183 ? -17.379 2.594 6.166 1.00 96.12 183 CYS A O 1
ATOM 1418 N N . ASN A 1 184 ? -16.161 2.988 4.326 1.00 95.19 184 ASN A N 1
ATOM 1419 C CA . ASN A 1 184 ? -15.235 1.877 4.523 1.00 95.19 184 ASN A CA 1
ATOM 1420 C C . ASN A 1 184 ? -14.425 2.038 5.821 1.00 95.19 184 ASN A C 1
ATOM 1422 O O . ASN A 1 184 ? -14.389 1.109 6.625 1.00 95.19 184 ASN A O 1
ATOM 1426 N N . SER A 1 185 ? -13.854 3.219 6.075 1.00 93.75 185 SER A N 1
ATOM 1427 C CA . SER A 1 185 ? -13.179 3.509 7.352 1.00 93.75 185 SER A CA 1
ATOM 1428 C C . SER A 1 185 ? -14.149 3.476 8.539 1.00 93.75 185 SER A C 1
ATOM 1430 O O . SER A 1 185 ? -13.840 2.915 9.590 1.00 93.75 185 SER A O 1
ATOM 1432 N N . GLY A 1 186 ? -15.369 3.994 8.367 1.00 95.25 186 GLY A N 1
ATOM 1433 C CA . GLY A 1 186 ? -16.422 3.930 9.382 1.00 95.25 186 GLY A CA 1
ATOM 1434 C C . GLY A 1 186 ? -16.821 2.497 9.746 1.00 95.25 186 GLY A C 1
ATOM 1435 O O . GLY A 1 186 ? -17.060 2.208 10.916 1.00 95.25 186 GLY A O 1
ATOM 1436 N N . VAL A 1 187 ? -16.831 1.578 8.775 1.00 96.00 187 VAL A N 1
ATOM 1437 C CA . VAL A 1 187 ? -17.040 0.143 9.014 1.00 96.00 187 VAL A CA 1
ATOM 1438 C C . VAL A 1 187 ? -15.916 -0.426 9.882 1.00 96.00 187 VAL A C 1
ATOM 1440 O O . VAL A 1 187 ? -16.217 -1.098 10.868 1.00 96.00 187 VAL A O 1
ATOM 1443 N N . SER A 1 188 ? -14.647 -0.118 9.589 1.00 94.06 188 SER A N 1
ATOM 1444 C CA . SER A 1 188 ? -13.503 -0.550 10.412 1.00 94.06 188 SER A CA 1
ATOM 1445 C C . SER A 1 188 ? -13.625 -0.078 11.866 1.00 94.06 188 SER A C 1
ATOM 1447 O O . SER A 1 188 ? -13.471 -0.870 12.799 1.00 94.06 188 SER A O 1
ATOM 1449 N N . VAL A 1 189 ? -13.979 1.196 12.074 1.00 95.81 189 VAL A N 1
ATOM 1450 C CA . VAL A 1 189 ? -14.219 1.760 13.412 1.00 95.81 189 VAL A CA 1
ATOM 1451 C C . VAL A 1 189 ? -15.424 1.097 14.087 1.00 95.81 189 VAL A C 1
ATOM 1453 O O . VAL A 1 189 ? -15.344 0.708 15.251 1.00 95.81 189 VAL A O 1
ATOM 1456 N N . GLY A 1 190 ? -16.526 0.897 13.363 1.00 96.12 190 GLY A N 1
ATOM 1457 C CA . GLY A 1 190 ? -17.718 0.223 13.877 1.00 96.12 190 GLY A CA 1
ATOM 1458 C C . GLY A 1 190 ? -17.423 -1.197 14.363 1.00 96.12 190 GLY A C 1
ATOM 1459 O O . GLY A 1 190 ? -17.782 -1.549 15.486 1.00 96.12 190 GLY A O 1
ATOM 1460 N N . PHE A 1 191 ? -16.697 -1.994 13.574 1.00 96.12 191 PHE A N 1
ATOM 1461 C CA . PHE A 1 191 ? -16.277 -3.341 13.975 1.00 96.12 191 PHE A CA 1
ATOM 1462 C C . PHE A 1 191 ? -15.361 -3.343 15.202 1.00 96.12 191 PHE A C 1
ATOM 1464 O O . PHE A 1 191 ? -15.451 -4.265 16.011 1.00 96.12 191 PHE A O 1
ATOM 1471 N N . SER A 1 192 ? -14.533 -2.311 15.387 1.00 96.00 192 SER A N 1
ATOM 1472 C CA . SER A 1 192 ? -13.708 -2.151 16.592 1.00 96.00 192 SER A CA 1
ATOM 1473 C C . SER A 1 192 ? -14.565 -2.037 17.863 1.00 96.00 192 SER A C 1
ATOM 1475 O O . SER A 1 192 ? -14.340 -2.768 18.831 1.00 96.00 192 SER A O 1
ATOM 1477 N N . TYR A 1 193 ? -15.601 -1.190 17.856 1.00 96.75 193 TYR A N 1
ATOM 1478 C CA . TYR A 1 193 ? -16.510 -1.040 19.003 1.00 96.75 193 TYR A CA 1
ATOM 1479 C C . TYR A 1 193 ? -17.417 -2.256 19.214 1.00 96.75 193 TYR A C 1
ATOM 1481 O O . TYR A 1 193 ? -17.578 -2.710 20.344 1.00 96.75 193 TYR A O 1
ATOM 1489 N N . ILE A 1 194 ? -17.964 -2.830 18.141 1.00 96.62 194 ILE A N 1
ATOM 1490 C CA . ILE A 1 194 ? -18.800 -4.034 18.243 1.00 96.62 194 ILE A CA 1
ATOM 1491 C C . ILE A 1 194 ? -17.970 -5.216 18.768 1.00 96.62 194 ILE A C 1
ATOM 1493 O O . ILE A 1 194 ? -18.446 -5.986 19.600 1.00 96.62 194 ILE A O 1
ATOM 1497 N N . GLY A 1 195 ? -16.714 -5.345 18.331 1.00 96.44 195 GLY A N 1
ATOM 1498 C CA . GLY A 1 195 ? -15.778 -6.343 18.847 1.00 96.44 195 GLY A CA 1
ATOM 1499 C C . GLY A 1 195 ? -15.503 -6.168 20.342 1.00 96.44 195 GLY A C 1
ATOM 1500 O O . GLY A 1 195 ? -15.553 -7.149 21.084 1.00 96.44 195 GLY A O 1
ATOM 1501 N N . LYS A 1 196 ? -15.289 -4.927 20.804 1.00 96.62 196 LYS A N 1
ATOM 1502 C CA . LYS A 1 196 ? -15.169 -4.597 22.236 1.00 96.62 196 LYS A CA 1
ATOM 1503 C C . LYS A 1 196 ? -16.391 -5.092 23.017 1.00 96.62 196 LYS A C 1
ATOM 1505 O O . LYS A 1 196 ? -16.245 -5.841 23.980 1.00 96.62 196 LYS A O 1
ATOM 1510 N N . ASP A 1 197 ? -17.591 -4.713 22.586 1.00 96.56 197 ASP A N 1
ATOM 1511 C CA . ASP A 1 197 ? -18.832 -5.075 23.279 1.00 96.56 197 ASP A CA 1
ATOM 1512 C C . ASP A 1 197 ? -19.075 -6.591 23.273 1.00 96.56 197 ASP A C 1
ATOM 1514 O O . ASP A 1 197 ? -19.551 -7.149 24.261 1.00 96.56 197 ASP A O 1
ATOM 1518 N N . PHE A 1 198 ? -18.681 -7.281 22.199 1.00 96.75 198 PHE A N 1
ATOM 1519 C CA . PHE A 1 198 ? -18.800 -8.734 22.095 1.00 96.75 198 PHE A CA 1
ATOM 1520 C C . PHE A 1 198 ? -17.963 -9.444 23.164 1.00 96.75 198 PHE A C 1
ATOM 1522 O O . PHE A 1 198 ? -18.463 -10.314 23.880 1.00 96.75 198 PHE A O 1
ATOM 1529 N N . TRP A 1 199 ? -16.701 -9.037 23.323 1.00 96.25 199 TRP A N 1
ATOM 1530 C CA . TRP A 1 199 ? -15.819 -9.592 24.350 1.00 96.25 199 TRP A CA 1
ATOM 1531 C C . TRP A 1 199 ? -16.277 -9.248 25.769 1.00 96.25 199 TRP A C 1
ATOM 1533 O O . TRP A 1 199 ? -16.188 -10.106 26.646 1.00 96.25 199 TRP A O 1
ATOM 1543 N N . ASN A 1 200 ? -16.819 -8.047 25.988 1.00 96.69 200 ASN A N 1
ATOM 1544 C CA . ASN A 1 200 ? -17.403 -7.642 27.270 1.00 96.69 200 ASN A CA 1
ATOM 1545 C C . ASN A 1 200 ? -18.603 -8.520 27.666 1.00 96.69 200 ASN A C 1
ATOM 1547 O O . ASN A 1 200 ? -18.689 -9.012 28.797 1.00 96.69 200 ASN A O 1
ATOM 1551 N N . ALA A 1 201 ? -19.526 -8.749 26.728 1.00 96.19 201 ALA A N 1
ATOM 1552 C CA . ALA A 1 201 ? -20.700 -9.586 26.951 1.00 96.19 201 ALA A CA 1
ATOM 1553 C C . ALA A 1 201 ? -20.307 -11.045 27.237 1.00 96.19 201 ALA A C 1
ATOM 1555 O O . ALA A 1 201 ? -20.853 -11.683 28.139 1.00 96.19 201 ALA A O 1
ATOM 1556 N N . LEU A 1 202 ? -19.298 -11.554 26.521 1.00 95.38 202 LEU A N 1
ATOM 1557 C CA . LEU A 1 202 ? -18.781 -12.902 26.732 1.00 95.38 202 LEU A CA 1
ATOM 1558 C C . LEU A 1 202 ? -18.091 -13.050 28.099 1.00 95.38 202 LEU A C 1
ATOM 1560 O O . LEU A 1 202 ? -18.362 -14.011 28.820 1.00 95.38 202 LEU A O 1
ATOM 1564 N N . SER A 1 203 ? -17.237 -12.098 28.495 1.00 95.56 203 SER A N 1
ATOM 1565 C CA . SER A 1 203 ? -16.517 -12.165 29.776 1.00 95.56 203 SER A CA 1
ATOM 1566 C C . SER A 1 203 ? -17.425 -11.997 30.990 1.00 95.56 203 SER A C 1
ATOM 1568 O O . SER A 1 203 ? -17.196 -12.628 32.019 1.00 95.56 203 SER A O 1
ATOM 1570 N N . SER A 1 204 ? -18.469 -11.172 30.869 1.00 94.56 204 SER A N 1
ATOM 1571 C CA . SER A 1 204 ? -19.458 -10.955 31.934 1.00 94.56 204 SER A CA 1
ATOM 1572 C C . SER A 1 204 ? -20.430 -12.127 32.108 1.00 94.56 204 SER A C 1
ATOM 1574 O O . SER A 1 204 ? -21.227 -12.119 33.043 1.00 94.56 204 SER A O 1
ATOM 1576 N N . LYS A 1 205 ? -20.367 -13.148 31.235 1.00 94.31 205 LYS A N 1
ATOM 1577 C CA . LYS A 1 205 ? -21.288 -14.300 31.207 1.00 94.31 205 LYS A CA 1
ATOM 1578 C C . LYS A 1 205 ? -22.764 -13.888 31.106 1.00 94.31 205 LYS A C 1
ATOM 1580 O O . LYS A 1 205 ? -23.651 -14.660 31.472 1.00 94.31 205 LYS A O 1
ATOM 1585 N N . ASN A 1 206 ? -23.040 -12.686 30.600 1.00 92.69 206 ASN A N 1
ATOM 1586 C CA . ASN A 1 206 ? -24.394 -12.194 30.400 1.00 92.69 206 ASN A CA 1
ATOM 1587 C C . ASN A 1 206 ? -24.930 -12.735 29.072 1.00 92.69 206 ASN A C 1
ATOM 1589 O O . ASN A 1 206 ? -24.639 -12.205 28.002 1.00 92.69 206 ASN A O 1
ATOM 1593 N N . THR A 1 207 ? -25.711 -13.811 29.142 1.00 94.75 207 THR A N 1
ATOM 1594 C CA . THR A 1 207 ? -26.236 -14.500 27.956 1.00 94.75 207 THR A CA 1
ATOM 1595 C C . THR A 1 207 ? -27.160 -13.612 27.127 1.00 94.75 207 THR A C 1
ATOM 1597 O O . THR A 1 207 ? -27.089 -13.647 25.901 1.00 94.75 207 THR A O 1
ATOM 1600 N N . VAL A 1 208 ? -27.987 -12.786 27.772 1.00 95.75 208 VAL A N 1
ATOM 1601 C CA . VAL A 1 208 ? -28.915 -11.877 27.085 1.00 95.75 208 VAL A CA 1
ATOM 1602 C C . VAL A 1 208 ? -28.137 -10.828 26.295 1.00 95.75 208 VAL A C 1
ATOM 1604 O O . VAL A 1 208 ? -28.367 -10.668 25.096 1.00 95.75 208 VAL A O 1
ATOM 1607 N N . GLU A 1 209 ? -27.170 -10.165 26.933 1.00 94.62 209 GLU A N 1
ATOM 1608 C CA . GLU A 1 209 ? -26.356 -9.161 26.243 1.00 94.62 209 GLU A CA 1
ATOM 1609 C C . GLU A 1 209 ? -25.477 -9.788 25.159 1.00 94.62 209 GLU A C 1
ATOM 1611 O O . GLU A 1 209 ? -25.330 -9.220 24.079 1.00 94.62 209 GLU A O 1
ATOM 1616 N N . PHE A 1 210 ? -24.965 -11.000 25.386 1.00 96.25 210 PHE A N 1
ATOM 1617 C CA . PHE A 1 210 ? -24.197 -11.726 24.380 1.00 96.25 210 PHE A CA 1
ATOM 1618 C C . PHE A 1 210 ? -24.999 -11.941 23.093 1.00 96.25 210 PHE A C 1
ATOM 1620 O O . PHE A 1 210 ? -24.504 -11.615 22.015 1.00 96.25 210 PHE A O 1
ATOM 1627 N N . TYR A 1 211 ? -26.242 -12.430 23.177 1.00 97.31 211 TYR A N 1
ATOM 1628 C CA . TYR A 1 211 ? -27.073 -12.625 21.984 1.00 97.31 211 TYR A CA 1
ATOM 1629 C C . TYR A 1 211 ? -27.491 -11.300 21.331 1.00 97.31 211 TYR A C 1
ATOM 1631 O O . TYR A 1 211 ? -27.546 -11.226 20.101 1.00 97.31 211 TYR A O 1
ATOM 1639 N N . ASN A 1 212 ? -27.705 -10.236 22.114 1.00 96.69 212 ASN A N 1
ATOM 1640 C CA . ASN A 1 212 ? -27.959 -8.896 21.576 1.00 96.69 212 ASN A CA 1
ATOM 1641 C C . ASN A 1 212 ? -26.765 -8.382 20.759 1.00 96.69 212 ASN A C 1
ATOM 1643 O O . ASN A 1 212 ? -26.931 -7.923 19.626 1.00 96.69 212 ASN A O 1
ATOM 1647 N N . VAL A 1 213 ? -25.551 -8.469 21.311 1.00 96.56 213 VAL A N 1
ATOM 1648 C CA . VAL A 1 213 ? -24.330 -8.030 20.625 1.00 96.56 213 VAL A CA 1
ATOM 1649 C C . VAL A 1 213 ? -23.992 -8.945 19.455 1.00 96.56 213 VAL A C 1
ATOM 1651 O O . VAL A 1 213 ? -23.600 -8.446 18.404 1.00 96.56 213 VAL A O 1
ATOM 1654 N N . LEU A 1 214 ? -24.213 -10.256 19.569 1.00 96.75 214 LEU A N 1
ATOM 1655 C CA . LEU A 1 214 ? -24.077 -11.189 18.451 1.00 96.75 214 LEU A CA 1
ATOM 1656 C C . LEU A 1 214 ? -25.005 -10.798 17.291 1.00 96.75 214 LEU A C 1
ATOM 1658 O O . LEU A 1 214 ? -24.565 -10.759 16.144 1.00 96.75 214 LEU A O 1
ATOM 1662 N N . GLY A 1 215 ? -26.257 -10.432 17.583 1.00 97.38 215 GLY A N 1
ATOM 1663 C CA . GLY A 1 215 ? -27.191 -9.896 16.592 1.00 97.38 215 GLY A CA 1
ATOM 1664 C C . GLY A 1 215 ? -26.680 -8.612 15.930 1.00 97.38 215 GLY A C 1
ATOM 1665 O O . GLY A 1 215 ? -26.694 -8.510 14.702 1.00 97.38 215 GLY A O 1
ATOM 1666 N N . LYS A 1 216 ? -26.150 -7.659 16.715 1.00 96.38 216 LYS A N 1
ATOM 1667 C CA . LYS A 1 216 ? -25.502 -6.437 16.190 1.00 96.38 216 LYS A CA 1
ATOM 1668 C C . LYS A 1 216 ? -24.291 -6.769 15.312 1.00 96.38 216 LYS A C 1
ATOM 1670 O O . LYS A 1 216 ? -24.135 -6.167 14.255 1.00 96.38 216 LYS A O 1
ATOM 1675 N N . TYR A 1 217 ? -23.468 -7.739 15.712 1.00 95.81 217 TYR A N 1
ATOM 1676 C CA . TYR A 1 217 ? -22.289 -8.189 14.968 1.00 95.81 217 TYR A CA 1
ATOM 1677 C C . TYR A 1 217 ? -22.683 -8.800 13.620 1.00 95.81 217 TYR A C 1
ATOM 1679 O O . TYR A 1 217 ? -22.145 -8.414 12.583 1.00 95.81 217 TYR A O 1
ATOM 1687 N N . LEU A 1 218 ? -23.668 -9.703 13.604 1.00 97.12 218 LEU A N 1
ATOM 1688 C CA . LEU A 1 218 ? -24.200 -10.290 12.372 1.00 97.12 218 LEU A CA 1
ATOM 1689 C C . LEU A 1 218 ? -24.844 -9.227 11.467 1.00 97.12 218 LEU A C 1
ATOM 1691 O O . LEU A 1 218 ? -24.604 -9.222 10.261 1.00 97.12 218 LEU A O 1
ATOM 1695 N N . GLY A 1 219 ? -25.600 -8.285 12.037 1.00 96.75 219 GLY A N 1
ATOM 1696 C CA . GLY A 1 219 ? -26.150 -7.145 11.300 1.00 96.75 219 GLY A CA 1
ATOM 1697 C C . GLY A 1 219 ? -25.059 -6.262 10.684 1.00 96.75 219 GLY A C 1
ATOM 1698 O O . GLY A 1 219 ? -25.138 -5.903 9.509 1.00 96.75 219 GLY A O 1
ATOM 1699 N N . ALA A 1 220 ? -23.996 -5.976 11.437 1.00 95.94 220 ALA A N 1
ATOM 1700 C CA . ALA A 1 220 ? -22.842 -5.232 10.946 1.00 95.94 220 ALA A CA 1
ATOM 1701 C C . ALA A 1 220 ? -22.100 -5.972 9.826 1.00 95.94 220 ALA A C 1
ATOM 1703 O O . ALA A 1 220 ? -21.622 -5.321 8.904 1.00 95.94 220 ALA A O 1
ATOM 1704 N N . LEU A 1 221 ? -22.053 -7.310 9.832 1.00 95.88 221 LEU A N 1
ATOM 1705 C CA . LEU A 1 221 ? -21.519 -8.094 8.709 1.00 95.88 221 LEU A CA 1
ATOM 1706 C C . LEU A 1 221 ? -22.380 -7.958 7.449 1.00 95.88 221 LEU A C 1
ATOM 1708 O O . LEU A 1 221 ? -21.836 -7.756 6.362 1.00 95.88 221 LEU A O 1
ATOM 1712 N N . ILE A 1 222 ? -23.709 -8.013 7.593 1.00 97.06 222 ILE A N 1
ATOM 1713 C CA . ILE A 1 222 ? -24.654 -7.856 6.475 1.00 97.06 222 ILE A CA 1
ATOM 1714 C C . ILE A 1 222 ? -24.507 -6.480 5.811 1.00 97.06 222 ILE A C 1
ATOM 1716 O O . ILE A 1 222 ? -24.632 -6.383 4.594 1.00 97.06 222 ILE A O 1
ATOM 1720 N N . VAL A 1 223 ? -24.211 -5.428 6.580 1.00 95.44 223 VAL A N 1
ATOM 1721 C CA . VAL A 1 223 ? -24.013 -4.064 6.055 1.00 95.44 223 VAL A CA 1
ATOM 1722 C C . VAL A 1 223 ? -22.570 -3.823 5.595 1.00 95.44 223 VAL A C 1
ATOM 1724 O O . VAL A 1 223 ? -22.338 -3.277 4.516 1.00 95.44 223 VAL A O 1
ATOM 1727 N N . GLY A 1 224 ? -21.589 -4.245 6.389 1.00 95.50 224 GLY A N 1
ATOM 1728 C CA . GLY A 1 224 ? -20.171 -3.976 6.170 1.00 95.50 224 GLY A CA 1
ATOM 1729 C C . GLY A 1 224 ? -19.601 -4.691 4.947 1.00 95.50 224 GLY A C 1
ATOM 1730 O O . GLY A 1 224 ? -18.868 -4.076 4.174 1.00 95.50 224 GLY A O 1
ATOM 1731 N N . ALA A 1 225 ? -19.970 -5.955 4.710 1.00 96.06 225 ALA A N 1
ATOM 1732 C CA . ALA A 1 225 ? -19.459 -6.707 3.562 1.00 96.06 225 ALA A CA 1
ATOM 1733 C C . ALA A 1 225 ? -19.835 -6.062 2.206 1.00 96.06 225 ALA A C 1
ATOM 1735 O O . ALA A 1 225 ? -18.939 -5.888 1.367 1.00 96.06 225 ALA A O 1
ATOM 1736 N N . PRO A 1 226 ? -21.093 -5.626 1.974 1.00 97.31 226 PRO A N 1
ATOM 1737 C CA . PRO A 1 226 ? -21.441 -4.811 0.815 1.00 97.31 226 PRO A CA 1
ATOM 1738 C C . PRO A 1 226 ? -20.652 -3.507 0.718 1.00 97.31 226 PRO A C 1
ATOM 1740 O O . PRO A 1 226 ? -20.176 -3.202 -0.368 1.00 97.31 226 PRO A O 1
ATOM 1743 N N . VAL A 1 227 ? -20.465 -2.757 1.811 1.00 97.06 227 VAL A N 1
ATOM 1744 C CA . VAL A 1 227 ? -19.724 -1.478 1.786 1.00 97.06 227 VAL A CA 1
ATOM 1745 C C . VAL A 1 227 ? -18.283 -1.678 1.319 1.00 97.06 227 VAL A C 1
ATOM 1747 O O . VAL A 1 227 ? -17.853 -1.019 0.373 1.00 97.06 227 VAL A O 1
ATOM 1750 N N . VAL A 1 228 ? -17.558 -2.628 1.915 1.00 94.50 228 VAL A N 1
ATOM 1751 C CA . VAL A 1 228 ? -16.160 -2.925 1.551 1.00 94.50 228 VAL A CA 1
ATOM 1752 C C . VAL A 1 228 ? -16.059 -3.403 0.096 1.00 94.50 228 VAL A C 1
ATOM 1754 O O . VAL A 1 228 ? -15.132 -3.044 -0.634 1.00 94.50 228 VAL A O 1
ATOM 1757 N N . THR A 1 229 ? -17.033 -4.195 -0.356 1.00 96.25 229 THR A N 1
ATOM 1758 C CA . THR A 1 229 ? -17.081 -4.694 -1.739 1.00 96.25 229 THR A CA 1
ATOM 1759 C C . THR A 1 229 ? -17.392 -3.572 -2.731 1.00 96.25 229 THR A C 1
ATOM 1761 O O . THR A 1 229 ? -16.720 -3.450 -3.755 1.00 96.25 229 THR A O 1
ATOM 1764 N N . LEU A 1 230 ? -18.371 -2.718 -2.419 1.00 96.94 230 LEU A N 1
ATOM 1765 C CA . LEU A 1 230 ? -18.754 -1.568 -3.237 1.00 96.94 230 LEU A CA 1
ATOM 1766 C C . LEU A 1 230 ? -17.638 -0.528 -3.306 1.00 96.94 230 LEU A C 1
ATOM 1768 O O . LEU A 1 230 ? -17.428 0.032 -4.375 1.00 96.94 230 LEU A O 1
ATOM 1772 N N . TYR A 1 231 ? -16.885 -0.315 -2.224 1.00 95.31 231 TYR A N 1
ATOM 1773 C CA . TYR A 1 231 ? -15.689 0.530 -2.221 1.00 95.31 231 TYR A CA 1
ATOM 1774 C C . TYR A 1 231 ? -14.669 0.062 -3.274 1.00 95.31 231 TYR A C 1
ATOM 1776 O O . TYR A 1 231 ? -14.251 0.847 -4.128 1.00 95.31 231 TYR A O 1
ATOM 1784 N N . LYS A 1 232 ? -14.322 -1.235 -3.282 1.00 94.06 232 LYS A N 1
ATOM 1785 C CA . LYS A 1 232 ? -13.384 -1.804 -4.270 1.00 94.06 232 LYS A CA 1
ATOM 1786 C C . LYS A 1 232 ? -13.937 -1.724 -5.693 1.00 94.06 232 LYS A C 1
ATOM 1788 O O . LYS A 1 232 ? -13.234 -1.289 -6.602 1.00 94.06 232 LYS A O 1
ATOM 1793 N N . TYR A 1 233 ? -15.205 -2.090 -5.869 1.00 95.94 233 TYR A N 1
ATOM 1794 C CA . TYR A 1 233 ? -15.884 -2.049 -7.162 1.00 95.94 233 TYR A CA 1
ATOM 1795 C C . TYR A 1 233 ? -15.960 -0.628 -7.737 1.00 95.94 233 TYR A C 1
ATOM 1797 O O . TYR A 1 233 ? -15.675 -0.415 -8.914 1.00 95.94 233 TYR A O 1
ATOM 1805 N N . GLN A 1 234 ? -16.306 0.362 -6.912 1.00 96.00 234 GLN A N 1
ATOM 1806 C CA . GLN A 1 234 ? -16.403 1.757 -7.332 1.00 96.00 234 GLN A CA 1
ATOM 1807 C C . GLN A 1 234 ? -15.037 2.323 -7.730 1.00 96.00 234 GLN A C 1
ATOM 1809 O O . GLN A 1 234 ? -14.950 3.033 -8.733 1.00 96.00 234 GLN A O 1
ATOM 1814 N N . ARG A 1 235 ? -13.972 1.962 -7.002 1.00 95.50 235 ARG A N 1
ATOM 1815 C CA . ARG A 1 235 ? -12.595 2.330 -7.351 1.00 95.50 235 ARG A CA 1
ATOM 1816 C C . ARG A 1 235 ? -12.221 1.829 -8.742 1.00 95.50 235 ARG A C 1
ATOM 1818 O O . ARG A 1 235 ? -11.736 2.605 -9.558 1.00 95.50 235 ARG A O 1
ATOM 1825 N N . GLU A 1 236 ? -12.461 0.551 -9.022 1.00 95.00 236 GLU A N 1
ATOM 1826 C CA . GLU A 1 236 ? -12.137 -0.046 -10.325 1.00 95.00 236 GLU A CA 1
ATOM 1827 C C . GLU A 1 236 ? -12.980 0.549 -11.454 1.00 95.00 236 GLU A C 1
ATOM 1829 O O . GLU A 1 236 ? -12.449 0.870 -12.514 1.00 95.00 236 GLU A O 1
ATOM 1834 N N . ARG A 1 237 ? -14.276 0.788 -11.220 1.00 95.88 237 ARG A N 1
ATOM 1835 C CA . ARG A 1 237 ? -15.136 1.467 -12.199 1.00 95.88 237 ARG A CA 1
ATOM 1836 C C . ARG A 1 237 ? -14.647 2.862 -12.543 1.00 95.88 237 ARG A C 1
ATOM 1838 O O . ARG A 1 237 ? -14.644 3.226 -13.714 1.00 95.88 237 ARG A O 1
ATOM 1845 N N . LEU A 1 238 ? -14.270 3.644 -11.535 1.00 96.69 238 LEU A N 1
ATOM 1846 C CA . LEU A 1 238 ? -13.757 4.986 -11.759 1.00 96.69 238 LEU A CA 1
ATOM 1847 C C . LEU A 1 238 ? -12.409 4.944 -12.493 1.00 96.69 238 LEU A C 1
ATOM 1849 O O . LEU A 1 238 ? -12.213 5.748 -13.398 1.00 96.69 238 LEU A O 1
ATOM 1853 N N . ALA A 1 239 ? -11.525 3.996 -12.162 1.00 96.19 239 ALA A N 1
ATOM 1854 C CA . ALA A 1 239 ? -10.261 3.807 -12.874 1.00 96.19 239 ALA A CA 1
ATOM 1855 C C . ALA A 1 239 ? -10.483 3.470 -14.357 1.00 96.19 239 ALA A C 1
ATOM 1857 O O . ALA A 1 239 ? -9.861 4.083 -15.218 1.00 96.19 239 ALA A O 1
ATOM 1858 N N . VAL A 1 240 ? -11.397 2.544 -14.666 1.00 96.62 240 VAL A N 1
ATOM 1859 C CA . VAL A 1 240 ? -11.723 2.171 -16.053 1.00 96.62 240 VAL A CA 1
ATOM 1860 C C . VAL A 1 240 ? -12.344 3.338 -16.813 1.00 96.62 240 VAL A C 1
ATOM 1862 O O . VAL A 1 240 ? -11.923 3.617 -17.926 1.00 96.62 240 VAL A O 1
ATOM 1865 N N . HIS A 1 241 ? -13.299 4.048 -16.212 1.00 97.38 241 HIS A N 1
ATOM 1866 C CA . HIS A 1 241 ? -13.945 5.192 -16.857 1.00 97.38 241 HIS A CA 1
ATOM 1867 C C . HIS A 1 241 ? -12.965 6.353 -17.095 1.00 97.38 241 HIS A C 1
ATOM 1869 O O . HIS A 1 241 ? -13.029 7.032 -18.117 1.00 97.38 241 HIS A O 1
ATOM 1875 N N . TRP A 1 242 ? -12.033 6.583 -16.165 1.00 97.38 242 TRP A N 1
ATOM 1876 C CA . TRP A 1 242 ? -10.970 7.561 -16.379 1.00 97.38 242 TRP A CA 1
ATOM 1877 C C . TRP A 1 242 ? -10.005 7.098 -17.474 1.00 97.38 242 TRP A C 1
ATOM 1879 O O . TRP A 1 242 ? -9.664 7.894 -18.344 1.00 97.38 242 TRP A O 1
ATOM 1889 N N . ARG A 1 243 ? -9.624 5.815 -17.500 1.00 96.81 243 ARG A N 1
ATOM 1890 C CA . ARG A 1 243 ? -8.807 5.253 -18.583 1.00 96.81 243 ARG A CA 1
ATOM 1891 C C . ARG A 1 243 ? -9.471 5.434 -19.942 1.00 96.81 243 ARG A C 1
ATOM 1893 O O . ARG A 1 243 ? -8.813 5.923 -20.844 1.00 96.81 243 ARG A O 1
ATOM 1900 N N . GLU A 1 244 ? -10.744 5.069 -20.073 1.00 96.81 244 GLU A N 1
ATOM 1901 C CA . GLU A 1 244 ? -11.524 5.230 -21.306 1.00 96.81 244 GLU A CA 1
ATOM 1902 C C . GLU A 1 244 ? -11.455 6.679 -21.798 1.00 96.81 244 GLU A C 1
ATOM 1904 O O . GLU A 1 244 ? -10.966 6.938 -22.893 1.00 96.81 244 GLU A O 1
ATOM 1909 N N . TRP A 1 245 ? -11.796 7.635 -20.930 1.00 96.12 245 TRP A N 1
ATOM 1910 C CA . TRP A 1 245 ? -11.740 9.056 -21.267 1.00 96.12 245 TRP A CA 1
ATOM 1911 C C . TRP A 1 245 ? -10.328 9.534 -21.650 1.00 96.12 245 TRP A C 1
ATOM 1913 O O . TRP A 1 245 ? -10.163 10.285 -22.610 1.00 96.12 245 TRP A O 1
ATOM 1923 N N . MET A 1 246 ? -9.300 9.1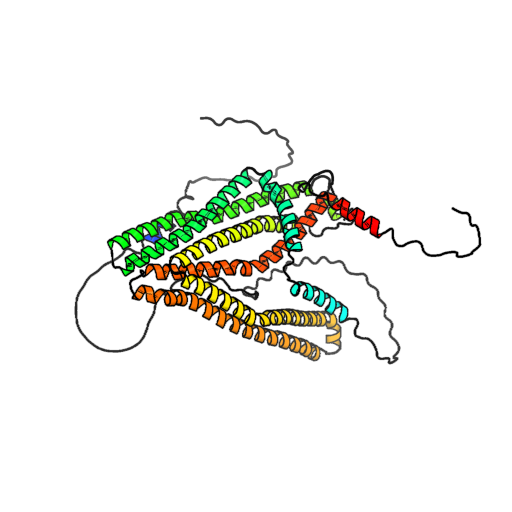16 -20.905 1.00 95.12 246 MET A N 1
ATOM 1924 C CA . MET A 1 246 ? -7.929 9.582 -21.125 1.00 95.12 246 MET A CA 1
ATOM 1925 C C . MET A 1 246 ? -7.320 8.967 -22.386 1.00 95.12 246 MET A C 1
ATOM 1927 O O . MET A 1 246 ? -6.641 9.672 -23.132 1.00 95.12 246 MET A O 1
ATOM 1931 N N . THR A 1 247 ? -7.580 7.685 -22.649 1.00 95.62 247 THR A N 1
ATOM 1932 C CA . THR A 1 247 ? -7.141 7.001 -23.867 1.00 95.62 247 THR A CA 1
ATOM 1933 C C . THR A 1 247 ? -7.841 7.591 -25.085 1.00 95.62 247 THR A C 1
ATOM 1935 O O . THR A 1 247 ? -7.149 7.926 -26.040 1.00 95.62 247 THR A O 1
ATOM 1938 N N . ASP A 1 248 ? -9.159 7.810 -25.039 1.00 94.44 248 ASP A N 1
ATOM 1939 C CA . ASP A 1 248 ? -9.900 8.428 -26.146 1.00 94.44 248 ASP A CA 1
ATOM 1940 C C . ASP A 1 248 ? -9.375 9.830 -26.462 1.00 94.44 248 ASP A C 1
ATOM 1942 O O . ASP A 1 248 ? -9.109 10.149 -27.620 1.00 94.44 248 ASP A O 1
ATOM 1946 N N . ARG A 1 249 ? -9.151 10.655 -25.430 1.00 90.94 249 ARG A N 1
ATOM 1947 C CA . ARG A 1 249 ? -8.537 11.974 -25.607 1.00 90.94 249 ARG A CA 1
ATOM 1948 C C . ARG A 1 249 ? -7.153 11.848 -26.235 1.00 90.94 249 ARG A C 1
ATOM 1950 O O . ARG A 1 249 ? -6.876 12.512 -27.219 1.00 90.94 249 ARG A O 1
ATOM 1957 N N . THR A 1 250 ? -6.294 10.991 -25.690 1.00 91.88 250 THR A N 1
ATOM 1958 C CA . THR A 1 250 ? -4.924 10.791 -26.192 1.00 91.88 250 THR A CA 1
ATOM 1959 C C . THR A 1 250 ? -4.916 10.333 -27.653 1.00 91.88 250 THR A C 1
ATOM 1961 O O . THR A 1 250 ? -4.131 10.839 -28.447 1.00 91.88 250 THR A O 1
ATOM 1964 N N . LEU A 1 251 ? -5.821 9.427 -28.032 1.00 93.25 251 LEU A N 1
ATOM 1965 C CA . LEU A 1 251 ? -5.956 8.946 -29.406 1.00 93.25 251 LEU A CA 1
ATOM 1966 C C . LEU A 1 251 ? -6.395 10.053 -30.367 1.00 93.25 251 LEU A C 1
ATOM 1968 O O . LEU A 1 251 ? -5.791 10.191 -31.426 1.00 93.25 251 LEU A O 1
ATOM 1972 N N . GLN A 1 252 ? -7.370 10.881 -29.980 1.00 90.38 252 GLN A N 1
ATOM 1973 C CA . GLN A 1 252 ? -7.804 12.031 -30.787 1.00 90.38 252 GLN A CA 1
ATOM 1974 C C . GLN A 1 252 ? -6.670 13.036 -31.028 1.00 90.38 252 GLN A C 1
ATOM 1976 O O . GLN A 1 252 ? -6.628 13.693 -32.064 1.00 90.38 252 GLN A O 1
ATOM 1981 N N . LEU A 1 253 ? -5.754 13.187 -30.068 1.00 87.44 253 LEU A N 1
ATOM 1982 C CA . LEU A 1 253 ? -4.572 14.040 -30.223 1.00 87.44 253 LEU A CA 1
ATOM 1983 C C . LEU A 1 253 ? -3.535 13.411 -31.153 1.00 87.44 253 LEU A C 1
ATOM 1985 O O . LEU A 1 253 ? -2.911 14.109 -31.941 1.00 87.44 253 LEU A O 1
ATOM 1989 N N . TYR A 1 254 ? -3.373 12.094 -31.069 1.00 90.75 254 TYR A N 1
ATOM 1990 C CA . TYR A 1 254 ? -2.384 11.357 -31.843 1.00 90.75 254 TYR A CA 1
ATOM 1991 C C . TYR A 1 254 ? -2.770 11.204 -33.327 1.00 90.75 254 TYR A C 1
ATOM 1993 O O . TYR A 1 254 ? -1.901 11.261 -34.202 1.00 90.75 254 TYR A O 1
ATOM 2001 N N . GLU A 1 255 ? -4.060 11.011 -33.631 1.00 90.44 255 GLU A N 1
ATOM 2002 C CA . GLU A 1 255 ? -4.543 10.783 -35.002 1.00 90.44 255 GLU A CA 1
ATOM 2003 C C . GLU A 1 255 ? -4.762 12.072 -35.814 1.00 90.44 255 GLU A C 1
ATOM 2005 O O . GLU A 1 255 ? -4.586 12.075 -37.038 1.00 90.44 255 GLU A O 1
ATOM 2010 N N . GLU A 1 256 ? -5.131 13.172 -35.152 1.00 86.44 256 GLU A N 1
ATOM 2011 C CA . GLU A 1 256 ? -5.393 14.454 -35.809 1.00 86.44 256 GLU A CA 1
ATOM 2012 C C . GLU A 1 256 ? -4.098 15.124 -36.295 1.00 86.44 256 GLU A C 1
ATOM 2014 O O . GLU A 1 256 ? -3.004 14.850 -35.806 1.00 86.44 256 GLU A O 1
ATOM 2019 N N . ASN A 1 257 ? -4.210 15.968 -37.328 1.00 85.38 257 ASN A N 1
ATOM 2020 C CA . ASN A 1 257 ? -3.110 16.761 -37.905 1.00 85.38 257 ASN A CA 1
ATOM 2021 C C . ASN A 1 257 ? -1.826 15.980 -38.258 1.00 85.38 257 ASN A C 1
ATOM 2023 O O . ASN A 1 257 ? -0.776 16.569 -38.499 1.00 85.38 257 ASN A O 1
ATOM 2027 N N . ARG A 1 258 ? -1.931 14.648 -38.391 1.00 88.00 258 ARG A N 1
ATOM 2028 C CA . ARG A 1 258 ? -0.811 13.726 -38.644 1.00 88.00 258 ARG A CA 1
ATOM 2029 C C . ARG A 1 258 ? 0.275 13.794 -37.564 1.00 88.00 258 ARG A C 1
ATOM 2031 O O . ARG A 1 258 ? 1.442 13.541 -37.865 1.00 88.00 258 ARG A O 1
ATOM 2038 N N . VAL A 1 259 ? -0.106 14.072 -36.316 1.00 88.50 259 VAL A N 1
ATOM 2039 C CA . VAL A 1 259 ? 0.811 14.098 -35.166 1.00 88.50 259 VAL A CA 1
ATOM 2040 C C . VAL A 1 259 ? 1.597 12.786 -35.051 1.00 88.50 259 VAL A C 1
ATOM 2042 O O . VAL A 1 259 ? 2.815 12.821 -34.884 1.00 88.50 259 VAL A O 1
ATOM 2045 N N . TYR A 1 260 ? 0.954 11.632 -35.275 1.00 89.31 260 TYR A N 1
ATOM 2046 C CA . TYR A 1 260 ? 1.635 10.329 -35.328 1.00 89.31 260 TYR A CA 1
ATOM 2047 C C . TYR A 1 260 ? 2.834 10.290 -36.292 1.00 89.31 260 TYR A C 1
ATOM 2049 O O . TYR A 1 260 ? 3.855 9.678 -35.990 1.00 89.31 260 TYR A O 1
ATOM 2057 N N . TYR A 1 261 ? 2.733 10.956 -37.447 1.00 87.88 261 TYR A N 1
ATOM 2058 C CA . TYR A 1 261 ? 3.799 11.001 -38.445 1.00 87.88 261 TYR A CA 1
ATOM 2059 C C . TYR A 1 261 ? 4.909 11.973 -38.036 1.00 87.88 261 TYR A C 1
ATOM 2061 O O . TYR A 1 261 ? 6.082 11.678 -38.254 1.00 87.88 261 TYR A O 1
ATOM 2069 N N . ALA A 1 262 ? 4.552 13.118 -37.445 1.00 85.62 262 ALA A N 1
ATOM 2070 C CA . ALA A 1 262 ? 5.520 14.097 -36.953 1.00 85.62 262 ALA A CA 1
ATOM 2071 C C . ALA A 1 262 ? 6.405 13.508 -35.841 1.00 85.62 262 ALA A C 1
ATOM 2073 O O . ALA A 1 262 ? 7.627 13.655 -35.895 1.00 85.62 262 ALA A O 1
ATOM 2074 N N . ILE A 1 263 ? 5.790 12.770 -34.909 1.00 85.94 263 ILE A N 1
ATOM 2075 C CA . ILE A 1 263 ? 6.474 12.079 -33.809 1.00 85.94 263 ILE A CA 1
ATOM 2076 C C . ILE A 1 263 ? 7.419 10.990 -34.334 1.00 85.94 263 ILE A C 1
ATOM 2078 O O . ILE A 1 263 ? 8.585 10.961 -33.954 1.00 85.94 263 ILE A O 1
ATOM 2082 N N . GLU A 1 264 ? 6.953 10.132 -35.248 1.00 85.25 264 GLU A N 1
ATOM 2083 C CA . GLU A 1 264 ? 7.774 9.048 -35.821 1.00 85.25 264 GLU A CA 1
ATOM 2084 C C . GLU A 1 264 ? 8.979 9.585 -36.610 1.00 85.25 264 GLU A C 1
ATOM 2086 O O . GLU A 1 264 ? 10.056 8.993 -36.640 1.00 85.25 264 GLU A O 1
ATOM 2091 N N . ARG A 1 265 ? 8.809 10.728 -37.281 1.00 82.25 265 ARG A N 1
ATOM 2092 C CA . ARG A 1 265 ? 9.873 11.358 -38.067 1.00 82.25 265 ARG A CA 1
ATOM 2093 C C . ARG A 1 265 ? 10.846 12.184 -37.233 1.00 82.25 265 ARG A C 1
ATOM 2095 O O . ARG A 1 265 ? 11.867 12.590 -37.785 1.00 82.25 265 ARG A O 1
ATOM 2102 N N . GLY A 1 266 ? 10.534 12.448 -35.965 1.00 72.88 266 GLY A N 1
ATOM 2103 C CA . GLY A 1 266 ? 11.309 13.353 -35.124 1.00 72.88 266 GLY A CA 1
ATOM 2104 C C . GLY A 1 266 ? 11.406 14.757 -35.718 1.00 72.88 266 GLY A C 1
ATOM 2105 O O . GLY A 1 266 ? 12.480 15.361 -35.689 1.00 72.88 266 GLY A O 1
ATOM 2106 N N . VAL A 1 267 ? 10.314 15.259 -36.312 1.00 58.81 267 VAL A N 1
ATOM 2107 C CA . VAL A 1 267 ? 10.247 16.663 -36.752 1.00 58.81 267 VAL A CA 1
ATOM 2108 C C . VAL A 1 267 ? 10.529 17.535 -35.519 1.00 58.81 267 VAL A C 1
ATOM 2110 O O . VAL A 1 267 ? 10.002 17.260 -34.447 1.00 58.81 267 VAL A O 1
ATOM 2113 N N . ASP A 1 268 ? 11.447 18.495 -35.646 1.00 55.84 268 ASP A N 1
ATOM 2114 C CA . ASP A 1 268 ? 11.973 19.335 -34.552 1.00 55.84 268 ASP A CA 1
ATOM 2115 C C . ASP A 1 268 ? 12.839 18.624 -33.484 1.00 55.84 268 ASP A C 1
ATOM 2117 O O . ASP A 1 268 ? 13.118 19.175 -32.421 1.00 55.84 268 ASP A O 1
ATOM 2121 N N . GLY A 1 269 ? 13.367 17.429 -33.783 1.00 57.66 269 GLY A N 1
ATOM 2122 C CA . GLY A 1 269 ? 14.362 16.741 -32.942 1.00 57.66 269 GLY A CA 1
ATOM 2123 C C . GLY A 1 269 ? 13.775 15.878 -31.822 1.00 57.66 269 GLY A C 1
ATOM 2124 O O . GLY A 1 269 ? 14.522 15.347 -31.000 1.00 57.66 269 GLY A O 1
ATOM 2125 N N . ILE A 1 270 ? 12.452 15.699 -31.806 1.00 57.31 270 ILE A N 1
ATOM 2126 C CA . ILE A 1 270 ? 11.721 14.941 -30.786 1.00 57.31 270 ILE A CA 1
ATOM 2127 C C . ILE A 1 270 ? 11.301 13.590 -31.376 1.00 57.31 270 ILE A C 1
ATOM 2129 O O . ILE A 1 270 ? 10.147 13.373 -31.732 1.00 57.31 270 ILE A O 1
ATOM 2133 N N . ALA A 1 271 ? 12.257 12.672 -31.526 1.00 62.06 271 ALA A N 1
ATOM 2134 C CA . ALA A 1 271 ? 11.935 11.271 -31.786 1.00 62.06 271 ALA A CA 1
ATOM 2135 C C . ALA A 1 271 ? 11.567 10.602 -30.453 1.00 62.06 271 ALA A C 1
ATOM 2137 O O . ALA A 1 271 ? 12.373 10.575 -29.521 1.00 62.06 271 ALA A O 1
ATOM 2138 N N . LEU A 1 272 ? 10.334 10.106 -30.348 1.00 77.31 272 LEU A N 1
ATOM 2139 C CA . LEU A 1 272 ? 9.833 9.415 -29.162 1.00 77.31 272 LEU A CA 1
ATOM 2140 C C . LEU A 1 272 ? 9.653 7.933 -29.459 1.00 77.31 272 LEU A C 1
ATOM 2142 O O . LEU A 1 272 ? 8.828 7.556 -30.287 1.00 77.31 272 LEU A O 1
ATOM 2146 N N . ASP A 1 273 ? 10.371 7.101 -28.713 1.00 74.44 273 ASP A N 1
ATOM 2147 C CA . ASP A 1 273 ? 10.233 5.655 -28.818 1.00 74.44 273 ASP A CA 1
ATOM 2148 C C . ASP A 1 273 ? 8.926 5.169 -28.162 1.00 74.44 273 ASP A C 1
ATOM 2150 O O . ASP A 1 273 ? 8.557 5.581 -27.051 1.00 74.44 273 ASP A O 1
ATOM 2154 N N . ASN A 1 274 ? 8.278 4.218 -28.838 1.00 86.31 274 ASN A N 1
ATOM 2155 C CA . ASN A 1 274 ? 7.141 3.417 -28.368 1.00 86.31 274 ASN A CA 1
ATOM 2156 C C . ASN A 1 274 ? 5.884 4.225 -27.960 1.00 86.31 274 ASN A C 1
ATOM 2158 O O . ASN A 1 274 ? 5.407 4.095 -26.823 1.00 86.31 274 ASN A O 1
ATOM 2162 N N . PRO A 1 275 ? 5.310 5.059 -28.853 1.00 88.50 275 PRO A N 1
ATOM 2163 C CA . PRO A 1 275 ? 4.063 5.786 -28.580 1.00 88.50 275 PRO A CA 1
ATOM 2164 C C . PRO A 1 275 ? 2.881 4.846 -28.281 1.00 88.50 275 PRO A C 1
ATOM 2166 O O . PRO A 1 275 ? 2.013 5.163 -27.467 1.00 88.50 275 PRO A O 1
ATOM 2169 N N . ASP A 1 276 ? 2.875 3.655 -28.873 1.00 91.19 276 ASP A N 1
ATOM 2170 C CA . ASP A 1 276 ? 1.924 2.576 -28.605 1.00 91.19 276 ASP A CA 1
ATOM 2171 C C . ASP A 1 276 ? 1.953 2.133 -27.133 1.00 91.19 276 ASP A C 1
ATOM 2173 O O . ASP A 1 276 ? 0.898 2.015 -26.498 1.00 91.19 276 ASP A O 1
ATOM 2177 N N . GLN A 1 277 ? 3.150 1.978 -26.555 1.00 92.00 277 GLN A N 1
ATOM 2178 C CA . GLN A 1 277 ? 3.318 1.656 -25.139 1.00 92.00 277 GLN A CA 1
ATOM 2179 C C . GLN A 1 277 ? 2.802 2.791 -24.243 1.00 92.00 277 GLN A C 1
ATOM 2181 O O . GLN A 1 277 ? 2.146 2.522 -23.232 1.00 92.00 277 GLN A O 1
ATOM 2186 N N . ARG A 1 278 ? 3.029 4.060 -24.619 1.00 91.81 278 ARG A N 1
ATOM 2187 C CA . ARG A 1 278 ? 2.520 5.223 -23.862 1.00 91.81 278 ARG A CA 1
ATOM 2188 C C . ARG A 1 278 ? 0.999 5.193 -23.752 1.00 91.81 278 ARG A C 1
ATOM 2190 O O . ARG A 1 278 ? 0.447 5.315 -22.658 1.00 91.81 278 ARG A O 1
ATOM 2197 N N . ILE A 1 279 ? 0.323 4.985 -24.879 1.00 92.94 279 ILE A N 1
ATOM 2198 C CA . ILE A 1 279 ? -1.141 4.989 -24.957 1.00 92.94 279 ILE A CA 1
ATOM 2199 C C . ILE A 1 279 ? -1.739 3.773 -24.234 1.00 92.94 279 ILE A C 1
ATOM 2201 O O . ILE A 1 279 ? -2.754 3.901 -23.544 1.00 92.94 279 ILE A O 1
ATOM 2205 N N . CYS A 1 280 ? -1.127 2.593 -24.368 1.00 92.31 280 CYS A N 1
ATOM 2206 C CA . CYS A 1 280 ? -1.682 1.355 -23.820 1.00 92.31 280 CYS A CA 1
ATOM 2207 C C . CYS A 1 280 ? -1.368 1.157 -22.331 1.00 92.31 280 CYS A C 1
ATOM 2209 O O . CYS A 1 280 ? -2.276 0.839 -21.554 1.00 92.31 280 CYS A O 1
ATOM 2211 N N . GLU A 1 281 ? -0.102 1.322 -21.942 1.00 92.62 281 GLU A N 1
ATOM 2212 C CA . GLU A 1 281 ? 0.407 0.970 -20.613 1.00 92.62 281 GLU A CA 1
ATOM 2213 C C . GLU A 1 281 ? 0.517 2.183 -19.692 1.00 92.62 281 GLU A C 1
ATOM 2215 O O . GLU A 1 281 ? 0.000 2.140 -18.573 1.00 92.62 281 GLU A O 1
ATOM 2220 N N . ASP A 1 282 ? 1.143 3.275 -20.145 1.00 92.50 282 ASP A N 1
ATOM 2221 C CA . ASP A 1 282 ? 1.382 4.432 -19.273 1.00 92.50 282 ASP A CA 1
ATOM 2222 C C . ASP A 1 282 ? 0.060 5.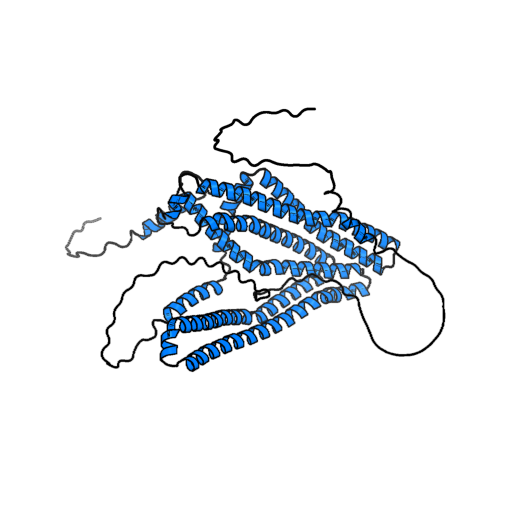138 -18.912 1.00 92.50 282 ASP A C 1
ATOM 2224 O O . ASP A 1 282 ? -0.146 5.447 -17.740 1.00 92.50 282 ASP A O 1
ATOM 2228 N N . VAL A 1 283 ? -0.896 5.295 -19.843 1.00 94.69 283 VAL A N 1
ATOM 2229 C CA . VAL A 1 283 ? -2.246 5.834 -19.537 1.00 94.69 283 VAL A CA 1
ATOM 2230 C C . VAL A 1 283 ? -3.021 4.936 -18.562 1.00 94.69 283 VAL A C 1
ATOM 2232 O O . VAL A 1 283 ? -3.670 5.423 -17.628 1.00 94.69 283 VAL A O 1
ATOM 2235 N N . GLN A 1 284 ? -2.952 3.611 -18.739 1.00 94.75 284 GLN A N 1
ATOM 2236 C CA . GLN A 1 284 ? -3.581 2.664 -17.814 1.00 94.75 284 GLN A CA 1
ATOM 2237 C C . GLN A 1 284 ? -2.980 2.802 -16.417 1.00 94.75 284 GLN A C 1
ATOM 2239 O O . GLN A 1 284 ? -3.715 2.979 -15.446 1.00 94.75 284 GLN A O 1
ATOM 2244 N N . SER A 1 285 ? -1.652 2.722 -16.325 1.00 93.00 285 SER A N 1
ATOM 2245 C CA . SER A 1 285 ? -0.926 2.823 -15.065 1.00 93.00 285 SER A CA 1
ATOM 2246 C C . SER A 1 285 ? -1.202 4.164 -14.395 1.00 93.00 285 SER A C 1
ATOM 2248 O O . SER A 1 285 ? -1.487 4.191 -13.197 1.00 93.00 285 SER A O 1
ATOM 2250 N N . PHE A 1 286 ? -1.204 5.256 -15.168 1.00 94.69 286 PHE A N 1
ATOM 2251 C CA . PHE A 1 286 ? -1.526 6.588 -14.683 1.00 94.69 286 PHE A CA 1
ATOM 2252 C C . PHE A 1 286 ? -2.902 6.594 -14.021 1.00 94.69 286 PHE A C 1
ATOM 2254 O O . PHE A 1 286 ? -3.003 6.793 -12.816 1.00 94.69 286 PHE A O 1
ATOM 2261 N N . THR A 1 287 ? -3.964 6.283 -14.755 1.00 95.06 287 THR A N 1
ATOM 2262 C CA . THR A 1 287 ? -5.338 6.363 -14.232 1.00 95.06 287 THR A CA 1
ATOM 2263 C C . THR A 1 287 ? -5.598 5.426 -13.047 1.00 95.06 287 THR A C 1
ATOM 2265 O O . THR A 1 287 ? -6.172 5.852 -12.041 1.00 95.06 287 THR A O 1
ATOM 2268 N N . SER A 1 288 ? -5.140 4.169 -13.096 1.00 93.88 288 SER A N 1
ATOM 2269 C CA . SER A 1 288 ? -5.390 3.212 -12.010 1.00 93.88 288 SER A CA 1
ATOM 2270 C C . SER A 1 288 ? -4.570 3.497 -10.754 1.00 93.88 288 SER A C 1
ATOM 2272 O O . SER A 1 288 ? -5.114 3.487 -9.646 1.00 93.88 288 SER A O 1
ATOM 2274 N N . PHE A 1 289 ? -3.268 3.758 -10.908 1.00 93.06 289 PHE A N 1
ATOM 2275 C CA . PHE A 1 289 ? -2.385 3.928 -9.759 1.00 93.06 289 PHE A CA 1
ATOM 2276 C C . PHE A 1 289 ? -2.616 5.272 -9.071 1.00 93.06 289 PHE A C 1
ATOM 2278 O O . PHE A 1 289 ? -2.574 5.333 -7.847 1.00 93.06 289 PHE A O 1
ATOM 2285 N N . SER A 1 290 ? -2.967 6.319 -9.823 1.00 93.12 290 SER A N 1
ATOM 2286 C CA . SER A 1 290 ? -3.351 7.618 -9.256 1.00 93.12 290 SER A CA 1
ATOM 2287 C C . SER A 1 290 ? -4.509 7.491 -8.272 1.00 93.12 290 SER A C 1
ATOM 2289 O O . SER A 1 290 ? -4.429 7.988 -7.149 1.00 93.12 290 SER A O 1
ATOM 2291 N N . LEU A 1 291 ? -5.567 6.768 -8.665 1.00 93.06 291 LEU A N 1
ATOM 2292 C CA . LEU A 1 291 ? -6.695 6.475 -7.779 1.00 93.06 291 LEU A CA 1
ATOM 2293 C C . LEU A 1 291 ? -6.256 5.677 -6.568 1.00 93.06 291 LEU A C 1
ATOM 2295 O O . LEU A 1 291 ? -6.614 6.015 -5.443 1.00 93.06 291 LEU A O 1
ATOM 2299 N N . GLN A 1 292 ? -5.536 4.583 -6.809 1.00 92.25 292 GLN A N 1
ATOM 2300 C CA . GLN A 1 292 ? -5.106 3.695 -5.744 1.00 92.25 292 GLN A CA 1
ATOM 2301 C C . GLN A 1 292 ? -4.288 4.465 -4.712 1.00 92.25 292 GLN A C 1
ATOM 2303 O O . GLN A 1 292 ? -4.588 4.369 -3.526 1.00 92.25 292 GLN A O 1
ATOM 2308 N N . LEU A 1 293 ? -3.302 5.245 -5.151 1.00 91.56 293 LEU A N 1
ATOM 2309 C CA . LEU A 1 293 ? -2.433 6.025 -4.287 1.00 91.56 293 LEU A CA 1
ATOM 2310 C C . LEU A 1 293 ? -3.225 7.065 -3.492 1.00 91.56 293 LEU A C 1
ATOM 2312 O O . LEU A 1 293 ? -3.131 7.089 -2.268 1.00 91.56 293 LEU A O 1
ATOM 2316 N N . PHE A 1 294 ? -4.042 7.875 -4.169 1.00 91.94 294 PHE A N 1
ATOM 2317 C CA . PHE A 1 294 ? -4.864 8.902 -3.529 1.00 91.94 294 PHE A CA 1
ATOM 2318 C C . PHE A 1 294 ? -5.783 8.313 -2.452 1.00 91.94 294 PHE A C 1
ATOM 2320 O O . PHE A 1 294 ? -5.815 8.794 -1.320 1.00 91.94 294 PHE A O 1
ATOM 2327 N N . LEU A 1 295 ? -6.491 7.231 -2.783 1.00 92.12 295 LEU A N 1
ATOM 2328 C CA . LEU A 1 295 ? -7.410 6.573 -1.859 1.00 92.12 295 LEU A CA 1
ATOM 2329 C C . LEU A 1 295 ? -6.685 5.896 -0.705 1.00 92.12 295 LEU A C 1
ATOM 2331 O O . LEU A 1 295 ? -7.182 5.955 0.411 1.00 92.12 295 LEU A O 1
ATOM 2335 N N . THR A 1 296 ? -5.526 5.293 -0.972 1.00 92.00 296 THR A N 1
ATOM 2336 C CA . THR A 1 296 ? -4.683 4.676 0.057 1.00 92.00 296 THR A CA 1
ATOM 2337 C C . THR A 1 296 ? -4.219 5.728 1.059 1.00 92.00 296 THR A C 1
ATOM 2339 O O . THR A 1 296 ? -4.383 5.534 2.256 1.00 92.00 296 THR A O 1
ATOM 2342 N N . ILE A 1 297 ? -3.712 6.873 0.588 1.00 92.25 297 ILE A N 1
ATOM 2343 C CA . ILE A 1 297 ? -3.274 7.972 1.461 1.00 92.25 297 ILE A CA 1
ATOM 2344 C C . ILE A 1 297 ? -4.442 8.483 2.310 1.00 92.25 297 ILE A C 1
ATOM 2346 O O . ILE A 1 297 ? -4.301 8.616 3.523 1.00 92.25 297 ILE A O 1
ATOM 2350 N N . ILE A 1 298 ? -5.603 8.735 1.698 1.00 93.75 298 ILE A N 1
ATOM 2351 C CA . ILE A 1 298 ? -6.779 9.223 2.430 1.00 93.75 298 ILE A CA 1
ATOM 2352 C C . ILE A 1 298 ? -7.256 8.206 3.465 1.00 93.75 298 ILE A C 1
ATOM 2354 O O . ILE A 1 298 ? -7.467 8.588 4.615 1.00 93.75 298 ILE A O 1
ATOM 2358 N N . SER A 1 299 ? -7.412 6.931 3.092 1.00 92.38 299 SER A N 1
ATOM 2359 C CA . SER A 1 299 ? -7.859 5.900 4.033 1.00 92.38 299 SER A CA 1
ATOM 2360 C C . SER A 1 299 ? -6.873 5.740 5.181 1.00 92.38 299 SER A C 1
ATOM 2362 O O . SER A 1 299 ? -7.294 5.721 6.327 1.00 92.38 299 SER A O 1
ATOM 2364 N N . THR A 1 300 ? -5.570 5.725 4.894 1.00 93.69 300 THR A N 1
ATOM 2365 C CA . THR A 1 300 ? -4.528 5.626 5.921 1.00 93.69 300 THR A CA 1
ATOM 2366 C C . THR A 1 300 ? -4.549 6.819 6.865 1.00 93.69 300 THR A C 1
ATOM 2368 O O . THR A 1 300 ? -4.413 6.627 8.064 1.00 93.69 300 THR A O 1
ATOM 2371 N N . ILE A 1 301 ? -4.753 8.048 6.379 1.00 95.06 301 ILE A N 1
ATOM 2372 C CA . ILE A 1 301 ? -4.869 9.220 7.262 1.00 95.06 301 ILE A CA 1
ATOM 2373 C C . ILE A 1 301 ? -6.108 9.099 8.158 1.00 95.06 301 ILE A C 1
ATOM 2375 O O . ILE A 1 301 ? -6.012 9.334 9.362 1.00 95.06 301 ILE A O 1
ATOM 2379 N N . ILE A 1 302 ? -7.262 8.729 7.594 1.00 95.00 302 ILE A N 1
ATOM 2380 C CA . ILE A 1 302 ? -8.509 8.577 8.358 1.00 95.00 302 ILE A CA 1
ATOM 2381 C C . ILE A 1 302 ? -8.365 7.479 9.412 1.00 95.00 302 ILE A C 1
ATOM 2383 O O . ILE A 1 302 ? -8.731 7.697 10.569 1.00 95.00 302 ILE A O 1
ATOM 2387 N N . ASP A 1 303 ? -7.840 6.320 9.026 1.00 93.88 303 ASP A N 1
ATOM 2388 C CA . ASP A 1 303 ? -7.680 5.163 9.901 1.00 93.88 303 ASP A CA 1
ATOM 2389 C C . ASP A 1 303 ? -6.647 5.469 10.996 1.00 93.88 303 ASP A C 1
ATOM 2391 O O . ASP A 1 303 ? -6.952 5.301 12.180 1.00 93.88 303 ASP A O 1
ATOM 2395 N N . LEU A 1 304 ? -5.499 6.061 10.644 1.00 94.88 304 LEU A N 1
ATOM 2396 C CA . LEU A 1 304 ? -4.470 6.469 11.601 1.00 94.88 304 LEU A CA 1
ATOM 2397 C C . LEU A 1 304 ? -5.022 7.459 12.631 1.00 94.88 304 LEU A C 1
ATOM 2399 O O . LEU A 1 304 ? -4.796 7.276 13.826 1.00 94.88 304 LEU A O 1
ATOM 2403 N N . VAL A 1 305 ? -5.772 8.482 12.202 1.00 95.88 305 VAL A N 1
ATOM 2404 C CA . VAL A 1 305 ? -6.416 9.442 13.115 1.00 95.88 305 VAL A CA 1
ATOM 2405 C C . VAL A 1 305 ? -7.454 8.737 13.988 1.00 95.88 305 VAL A C 1
ATOM 2407 O O . VAL A 1 305 ? -7.424 8.881 15.210 1.00 95.88 305 VAL A O 1
ATOM 2410 N N . SER A 1 306 ? -8.338 7.936 13.393 1.00 96.25 306 SER A N 1
ATOM 2411 C CA . SER A 1 306 ? -9.435 7.269 14.104 1.00 96.25 306 SER A CA 1
ATOM 2412 C C . SER A 1 306 ? -8.920 6.299 15.165 1.00 96.25 306 SER A C 1
ATOM 2414 O O . SER A 1 306 ? -9.321 6.374 16.327 1.00 96.25 306 SER A O 1
ATOM 2416 N N . PHE A 1 307 ? -7.995 5.411 14.802 1.00 96.06 307 PHE A N 1
ATOM 2417 C CA . PHE A 1 307 ? -7.449 4.428 15.730 1.00 96.06 307 PHE A CA 1
ATOM 2418 C C . PHE A 1 307 ? -6.492 5.048 16.747 1.00 96.06 307 PHE A C 1
ATOM 2420 O O . PHE A 1 307 ? -6.485 4.598 17.892 1.00 96.06 307 PHE A O 1
ATOM 2427 N N . SER A 1 308 ? -5.768 6.119 16.400 1.00 95.62 308 SER A N 1
ATOM 2428 C CA . SER A 1 308 ? -4.988 6.887 17.385 1.00 95.62 308 SER A CA 1
ATOM 2429 C C . SER A 1 308 ? -5.886 7.526 18.442 1.00 95.62 308 SER A C 1
ATOM 2431 O O . SER A 1 308 ? -5.584 7.434 19.631 1.00 95.62 308 SER A O 1
ATOM 2433 N N . LEU A 1 309 ? -7.016 8.117 18.033 1.00 95.81 309 LEU A N 1
ATOM 2434 C CA . LEU A 1 309 ? -7.999 8.688 18.956 1.00 95.81 309 LEU A CA 1
ATOM 2435 C C . LEU A 1 309 ? -8.639 7.618 19.847 1.00 95.81 309 LEU A C 1
ATOM 2437 O O . LEU A 1 309 ? -8.765 7.839 21.050 1.00 95.81 309 LEU A O 1
ATOM 2441 N N . ILE A 1 310 ? -8.984 6.448 19.297 1.00 95.31 310 ILE A N 1
ATOM 2442 C CA . ILE A 1 310 ? -9.481 5.305 20.083 1.00 95.31 310 ILE A CA 1
ATOM 2443 C C . ILE A 1 310 ? -8.442 4.888 21.131 1.00 95.31 310 ILE A C 1
ATOM 2445 O O . ILE A 1 310 ? -8.771 4.750 22.307 1.00 95.31 310 ILE A O 1
ATOM 2449 N N . LEU A 1 311 ? -7.177 4.724 20.732 1.00 94.12 311 LEU A N 1
ATOM 2450 C CA . LEU A 1 311 ? -6.108 4.294 21.633 1.00 94.12 311 LEU A CA 1
ATOM 2451 C C . LEU A 1 311 ? -5.866 5.314 22.756 1.00 94.12 311 LEU A C 1
ATOM 2453 O O . LEU A 1 311 ? -5.773 4.941 23.927 1.00 94.12 311 LEU A O 1
ATOM 2457 N N . TYR A 1 312 ? -5.825 6.601 22.402 1.00 95.62 312 TYR A N 1
ATOM 2458 C CA . TYR A 1 312 ? -5.661 7.704 23.346 1.00 95.62 312 TYR A CA 1
ATOM 2459 C C . TYR A 1 312 ? -6.844 7.810 24.319 1.00 95.62 312 TYR A C 1
ATOM 2461 O O . TYR A 1 312 ? -6.640 8.004 25.516 1.00 95.62 312 TYR A O 1
ATOM 2469 N N . SER A 1 313 ? -8.070 7.617 23.821 1.00 93.69 313 SER A N 1
ATOM 2470 C CA . SER A 1 313 ? -9.297 7.581 24.626 1.00 93.69 313 SER A CA 1
ATOM 2471 C C . SER A 1 313 ? -9.315 6.430 25.630 1.00 93.69 313 SER A C 1
ATOM 2473 O O . SER A 1 313 ? -9.918 6.579 26.691 1.00 93.69 313 SER A O 1
ATOM 2475 N N . ILE A 1 314 ? -8.714 5.284 25.300 1.00 92.94 314 ILE A N 1
ATOM 2476 C CA . ILE A 1 314 ? -8.624 4.142 26.215 1.00 92.94 314 ILE A CA 1
ATOM 2477 C C . ILE A 1 314 ? -7.592 4.434 27.305 1.00 92.94 314 ILE A C 1
ATOM 2479 O O . ILE A 1 314 ? -7.893 4.337 28.497 1.00 92.94 314 ILE A O 1
ATOM 2483 N N . TYR A 1 315 ? -6.359 4.750 26.898 1.00 93.25 315 TYR A N 1
ATOM 2484 C CA . TYR A 1 315 ? -5.264 5.007 27.825 1.00 93.25 315 TYR A CA 1
ATOM 2485 C C . TYR A 1 315 ? -4.120 5.771 27.129 1.00 93.25 315 TYR A C 1
ATOM 2487 O O . TYR A 1 315 ? -3.435 5.190 26.287 1.00 93.25 315 TYR A O 1
ATOM 2495 N N . PRO A 1 316 ? -3.834 7.039 27.485 1.00 93.81 316 PRO A N 1
ATOM 2496 C CA . PRO A 1 316 ? -2.790 7.834 26.824 1.00 93.81 316 PRO A CA 1
ATOM 2497 C C . PRO A 1 316 ? -1.397 7.183 26.816 1.00 93.81 316 PRO A C 1
ATOM 2499 O O . PRO A 1 316 ? -0.647 7.303 25.850 1.00 93.81 316 PRO A O 1
ATOM 2502 N N . GLN A 1 317 ? -1.051 6.430 27.860 1.00 93.25 317 GLN A N 1
ATOM 2503 C CA . GLN A 1 317 ? 0.213 5.700 27.961 1.00 93.25 317 GLN A CA 1
ATOM 2504 C C . GLN A 1 317 ? 0.324 4.586 26.910 1.00 93.25 317 GLN A C 1
ATOM 2506 O O . GLN A 1 317 ? 1.428 4.280 26.466 1.00 93.25 317 GLN A O 1
ATOM 2511 N N . LEU A 1 318 ? -0.798 4.012 26.465 1.00 91.75 318 LEU A N 1
ATOM 2512 C CA . LEU A 1 318 ? -0.823 3.038 25.374 1.00 91.75 318 LEU A CA 1
ATOM 2513 C C . LEU A 1 318 ? -0.458 3.692 24.032 1.00 91.75 318 LEU A C 1
ATOM 2515 O O . LEU A 1 318 ? 0.257 3.092 23.230 1.00 91.75 318 LEU A O 1
ATOM 2519 N N . PHE A 1 319 ? -0.885 4.941 23.820 1.00 92.12 319 PHE A N 1
ATOM 2520 C CA . PHE A 1 319 ? -0.480 5.734 22.658 1.00 92.12 319 PHE A CA 1
ATOM 2521 C C . PHE A 1 319 ? 1.025 6.058 22.677 1.00 92.12 319 PHE A C 1
ATOM 2523 O O . PHE A 1 319 ? 1.712 5.948 21.665 1.00 92.12 319 PHE A O 1
ATOM 2530 N N . ILE A 1 320 ? 1.586 6.380 23.843 1.00 94.00 320 ILE A N 1
ATOM 2531 C CA . ILE A 1 320 ? 3.041 6.567 23.977 1.00 94.00 320 ILE A CA 1
ATOM 2532 C C . ILE A 1 320 ? 3.781 5.248 23.697 1.00 94.00 320 ILE A C 1
ATOM 2534 O O . ILE A 1 320 ? 4.795 5.240 22.996 1.00 94.00 320 ILE A O 1
ATOM 2538 N N . ALA A 1 321 ? 3.254 4.126 24.195 1.00 94.25 321 ALA A N 1
ATOM 2539 C CA . ALA A 1 321 ? 3.849 2.810 23.998 1.00 94.25 321 ALA A CA 1
ATOM 2540 C C . ALA A 1 321 ? 3.921 2.418 22.514 1.00 94.25 321 ALA A C 1
ATOM 2542 O O . ALA A 1 321 ? 4.957 1.917 22.079 1.00 94.25 321 ALA A O 1
ATOM 2543 N N . ILE A 1 322 ? 2.876 2.687 21.719 1.00 93.50 322 ILE A N 1
ATOM 2544 C CA . ILE A 1 322 ? 2.916 2.405 20.276 1.00 93.50 322 ILE A CA 1
ATOM 2545 C C . ILE A 1 322 ? 3.923 3.280 19.535 1.00 93.50 322 ILE A C 1
ATOM 2547 O O . ILE A 1 322 ? 4.652 2.767 18.691 1.00 93.50 322 ILE A O 1
ATOM 2551 N N . VAL A 1 323 ? 4.029 4.567 19.875 1.00 92.69 323 VAL A N 1
ATOM 2552 C CA . VAL A 1 323 ? 4.999 5.475 19.241 1.00 92.69 323 VAL A CA 1
ATOM 2553 C C . VAL A 1 323 ? 6.431 5.028 19.539 1.00 92.69 323 VAL A C 1
ATOM 2555 O O . VAL A 1 323 ? 7.252 4.926 18.624 1.00 92.69 323 VAL A O 1
ATOM 2558 N N . ALA A 1 324 ? 6.730 4.697 20.798 1.00 93.88 324 ALA A N 1
ATOM 2559 C CA . ALA A 1 324 ? 8.037 4.175 21.191 1.00 93.88 324 ALA A CA 1
ATOM 2560 C C . ALA A 1 324 ? 8.354 2.854 20.472 1.00 93.88 324 ALA A C 1
ATOM 2562 O O . ALA A 1 324 ? 9.446 2.670 19.933 1.00 93.88 324 ALA A O 1
ATOM 2563 N N . TYR A 1 325 ? 7.373 1.956 20.405 1.00 92.94 325 TYR A N 1
ATOM 2564 C CA . TYR A 1 325 ? 7.514 0.650 19.778 1.00 92.94 325 TYR A CA 1
ATOM 2565 C C . TYR A 1 325 ? 7.686 0.718 18.249 1.00 92.94 325 TYR A C 1
ATOM 2567 O O . TYR A 1 325 ? 8.523 0.007 17.686 1.00 92.94 325 TYR A O 1
ATOM 2575 N N . ALA A 1 326 ? 6.942 1.590 17.565 1.00 92.06 326 ALA A N 1
ATOM 2576 C CA . ALA A 1 326 ? 7.088 1.847 16.131 1.00 92.06 326 ALA A CA 1
ATOM 2577 C C . ALA A 1 326 ? 8.464 2.453 15.809 1.00 92.06 326 ALA A C 1
ATOM 2579 O O . ALA A 1 326 ? 9.135 2.029 14.864 1.00 92.06 326 ALA A O 1
ATOM 2580 N N . SER A 1 327 ? 8.923 3.393 16.642 1.00 92.19 327 SER A N 1
ATOM 2581 C CA . SER A 1 327 ? 10.239 4.026 16.500 1.00 92.19 327 SER A CA 1
ATOM 2582 C C . SER A 1 327 ? 11.368 3.009 16.670 1.00 92.19 327 SER A C 1
ATOM 2584 O O . SER A 1 327 ? 12.253 2.918 15.821 1.00 92.19 327 SER A O 1
ATOM 2586 N N . PHE A 1 328 ? 11.301 2.182 17.718 1.00 93.75 328 PHE A N 1
ATOM 2587 C CA . PHE A 1 328 ? 12.265 1.107 17.957 1.00 93.75 328 PHE A CA 1
ATOM 2588 C C . PHE A 1 328 ? 12.316 0.117 16.787 1.00 93.75 328 PHE A C 1
ATOM 2590 O O . PHE A 1 328 ? 13.390 -0.159 16.255 1.00 93.75 328 PHE A O 1
ATOM 2597 N N . GLY A 1 329 ? 11.151 -0.356 16.328 1.00 91.00 329 GLY A N 1
ATOM 2598 C CA . GLY A 1 329 ? 11.057 -1.259 15.181 1.00 91.00 329 GLY A CA 1
ATOM 2599 C C . GLY A 1 329 ? 11.692 -0.675 13.920 1.00 91.00 329 GLY A C 1
ATOM 2600 O O . GLY A 1 329 ? 12.469 -1.358 13.252 1.00 91.00 329 GLY A O 1
ATOM 2601 N N . THR A 1 330 ? 11.425 0.600 13.628 1.00 90.31 330 THR A N 1
ATOM 2602 C CA . THR A 1 330 ? 11.967 1.299 12.452 1.00 90.31 330 THR A CA 1
ATOM 2603 C C . THR A 1 330 ? 13.491 1.406 12.512 1.00 90.31 330 THR A C 1
ATOM 2605 O O . THR A 1 330 ? 14.171 1.066 11.541 1.00 90.31 330 THR A O 1
ATOM 2608 N N . ILE A 1 331 ? 14.043 1.817 13.658 1.00 91.12 331 ILE A N 1
ATOM 2609 C CA . ILE A 1 331 ? 15.492 1.971 13.851 1.00 91.12 331 ILE A CA 1
ATOM 2610 C C . ILE A 1 331 ? 16.198 0.620 13.699 1.00 91.12 331 ILE A C 1
ATOM 2612 O O . ILE A 1 331 ? 17.142 0.498 12.917 1.00 91.12 331 ILE A O 1
ATOM 2616 N N . THR A 1 332 ? 15.723 -0.415 14.398 1.00 90.31 332 THR A N 1
ATOM 2617 C CA . THR A 1 332 ? 16.364 -1.735 14.366 1.00 90.31 332 THR A CA 1
ATOM 2618 C C . THR A 1 332 ? 16.240 -2.403 12.999 1.00 90.31 332 THR A C 1
ATOM 2620 O O . THR A 1 332 ? 17.218 -2.966 12.512 1.00 90.31 332 THR A O 1
ATOM 2623 N N . THR A 1 333 ? 15.084 -2.295 12.336 1.00 89.38 333 THR A N 1
ATOM 2624 C CA . THR A 1 333 ? 14.895 -2.838 10.979 1.00 89.38 333 THR A CA 1
ATOM 2625 C C . THR A 1 333 ? 15.827 -2.153 9.984 1.00 89.38 333 THR A C 1
ATOM 2627 O O . THR A 1 333 ? 16.466 -2.831 9.186 1.00 89.38 333 THR A O 1
ATOM 2630 N N . THR A 1 334 ? 15.959 -0.824 10.049 1.00 86.38 334 THR A N 1
ATOM 2631 C CA . THR A 1 334 ? 16.865 -0.075 9.160 1.00 86.38 334 THR A CA 1
ATOM 2632 C C . THR A 1 334 ? 18.319 -0.486 9.387 1.00 86.38 334 THR A C 1
ATOM 2634 O O . THR A 1 334 ? 19.066 -0.703 8.434 1.00 86.38 334 THR A O 1
ATOM 2637 N N . TRP A 1 335 ? 18.716 -0.654 10.649 1.00 87.75 335 TRP A N 1
ATOM 2638 C CA . TRP A 1 335 ? 20.068 -1.071 11.003 1.00 87.75 335 TRP A CA 1
ATOM 2639 C C . TRP A 1 335 ? 20.400 -2.498 10.540 1.00 87.75 335 TRP A C 1
ATOM 2641 O O . TRP A 1 335 ? 21.483 -2.710 10.001 1.00 87.75 335 TRP A O 1
ATOM 2651 N N . LEU A 1 336 ? 19.473 -3.453 10.688 1.00 87.81 336 LEU A N 1
ATOM 2652 C CA . LEU A 1 336 ? 19.635 -4.834 10.204 1.00 87.81 336 LEU A CA 1
ATOM 2653 C C . LEU A 1 336 ? 19.516 -4.946 8.674 1.00 87.81 336 LEU A C 1
ATOM 2655 O O . LEU A 1 336 ? 20.115 -5.829 8.067 1.00 87.81 336 LEU A O 1
ATOM 2659 N N . GLY A 1 337 ? 18.734 -4.065 8.047 1.00 86.44 337 GLY A N 1
ATOM 2660 C CA . GLY A 1 337 ? 18.464 -4.065 6.610 1.00 86.44 337 GLY A CA 1
ATOM 2661 C C . GLY A 1 337 ? 19.560 -3.431 5.752 1.00 86.44 337 GLY A C 1
ATOM 2662 O O . GLY A 1 337 ? 19.601 -3.681 4.549 1.00 86.44 337 GLY A O 1
ATOM 2663 N N . LYS A 1 338 ? 20.460 -2.629 6.335 1.00 87.25 338 LYS A N 1
ATOM 2664 C CA . LYS A 1 338 ? 21.483 -1.882 5.579 1.00 87.25 338 LYS A CA 1
ATOM 2665 C C . LYS A 1 338 ? 22.381 -2.789 4.720 1.00 87.25 338 LYS A C 1
ATOM 2667 O O . LYS A 1 338 ? 22.680 -2.452 3.578 1.00 87.25 338 LYS A O 1
ATOM 2672 N N . ASP A 1 339 ? 22.758 -3.957 5.242 1.00 86.38 339 ASP A N 1
ATOM 2673 C CA . ASP A 1 339 ? 23.690 -4.867 4.570 1.00 86.38 339 ASP A CA 1
ATOM 2674 C C . ASP A 1 339 ? 22.998 -5.632 3.429 1.00 86.38 339 ASP A C 1
ATOM 2676 O O . ASP A 1 339 ? 23.639 -5.976 2.437 1.00 86.38 339 ASP A O 1
ATOM 2680 N N . LEU A 1 340 ? 21.668 -5.814 3.498 1.00 86.94 340 LEU A N 1
ATOM 2681 C CA . LEU A 1 340 ? 20.893 -6.434 2.415 1.00 86.94 340 LEU A CA 1
ATOM 2682 C C . LEU A 1 340 ? 21.009 -5.628 1.122 1.00 86.94 340 LEU A C 1
ATOM 2684 O O . LEU A 1 340 ? 21.074 -6.231 0.055 1.00 86.94 340 LEU A O 1
ATOM 2688 N N . VAL A 1 341 ? 21.025 -4.294 1.195 1.00 83.94 341 VAL A N 1
ATOM 2689 C CA . VAL A 1 341 ? 21.107 -3.439 -0.001 1.00 83.94 341 VAL A CA 1
ATOM 26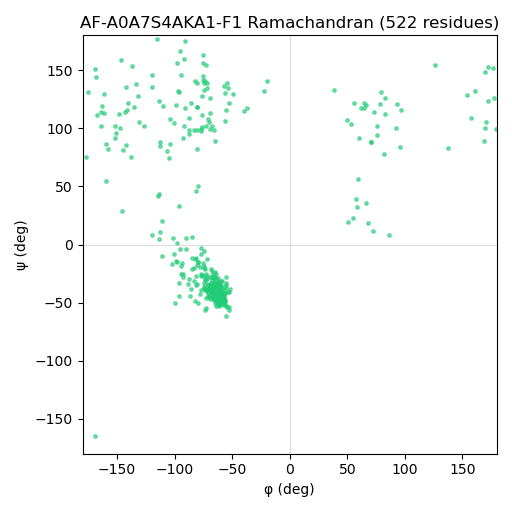90 C C . VAL A 1 341 ? 22.402 -3.717 -0.757 1.00 83.94 341 VAL A C 1
ATOM 2692 O O . VAL A 1 341 ? 22.376 -3.990 -1.957 1.00 83.94 341 VAL A O 1
ATOM 2695 N N . ARG A 1 342 ? 23.527 -3.730 -0.036 1.00 90.06 342 ARG A N 1
ATOM 2696 C CA . ARG A 1 342 ? 24.837 -4.051 -0.605 1.00 90.06 342 ARG A CA 1
ATOM 2697 C C . ARG A 1 342 ? 24.875 -5.477 -1.158 1.00 90.06 342 ARG A C 1
ATOM 2699 O O . ARG A 1 342 ? 25.291 -5.668 -2.293 1.00 90.06 342 ARG A O 1
ATOM 2706 N N . LEU A 1 343 ? 24.397 -6.464 -0.401 1.00 90.00 343 LEU A N 1
ATOM 2707 C CA . LEU A 1 343 ? 24.423 -7.867 -0.828 1.00 90.00 343 LEU A CA 1
ATOM 2708 C C . LEU A 1 343 ? 23.558 -8.127 -2.065 1.00 90.00 343 LEU A C 1
ATOM 2710 O O . LEU A 1 343 ? 23.945 -8.918 -2.924 1.00 90.00 343 LEU A O 1
ATOM 2714 N N . ASN A 1 344 ? 22.408 -7.458 -2.186 1.00 88.69 344 ASN A N 1
ATOM 2715 C CA . ASN A 1 344 ? 21.575 -7.529 -3.389 1.00 88.69 344 ASN A CA 1
ATOM 2716 C C . ASN A 1 344 ? 22.284 -6.905 -4.597 1.00 88.69 344 ASN A C 1
ATOM 2718 O O . ASN A 1 344 ? 22.242 -7.466 -5.690 1.00 88.69 344 ASN A O 1
ATOM 2722 N N . TYR A 1 345 ? 22.965 -5.776 -4.404 1.00 86.19 345 TYR A N 1
ATOM 2723 C CA . TYR A 1 345 ? 23.769 -5.159 -5.456 1.00 86.19 345 TYR A CA 1
ATOM 2724 C C . TYR A 1 345 ? 24.918 -6.078 -5.912 1.00 86.19 345 TYR A C 1
ATOM 2726 O O . TYR A 1 345 ? 25.101 -6.317 -7.110 1.00 86.19 345 TYR A O 1
ATOM 2734 N N . ASP A 1 346 ? 25.649 -6.653 -4.957 1.00 93.00 346 ASP A N 1
ATOM 2735 C CA . ASP A 1 346 ? 26.734 -7.592 -5.236 1.00 93.00 346 ASP A CA 1
ATOM 2736 C C . ASP A 1 346 ? 26.202 -8.846 -5.951 1.00 93.00 346 ASP A C 1
ATOM 2738 O O . ASP A 1 346 ? 26.860 -9.362 -6.854 1.00 93.00 346 ASP A O 1
ATOM 2742 N N . GLN A 1 347 ? 24.985 -9.299 -5.620 1.00 95.81 347 GLN A N 1
ATOM 2743 C CA . GLN A 1 347 ? 24.328 -10.425 -6.290 1.00 95.81 347 GLN A CA 1
ATOM 2744 C C . GLN A 1 347 ? 24.091 -10.133 -7.774 1.00 95.81 347 GLN A C 1
ATOM 2746 O O . GLN A 1 347 ? 24.482 -10.936 -8.620 1.00 95.81 347 GLN A O 1
ATOM 2751 N N . LEU A 1 348 ? 23.491 -8.980 -8.091 1.00 90.25 348 LEU A N 1
ATOM 2752 C CA . LEU A 1 348 ? 23.215 -8.569 -9.472 1.00 90.25 348 LEU A CA 1
ATOM 2753 C C . LEU A 1 348 ? 24.505 -8.475 -10.292 1.00 90.25 348 LEU A C 1
ATOM 2755 O O . LEU A 1 348 ? 24.571 -8.978 -11.413 1.00 90.25 348 LEU A O 1
ATOM 2759 N N . THR A 1 349 ? 25.547 -7.879 -9.711 1.00 94.25 349 THR A N 1
ATOM 2760 C CA . THR A 1 349 ? 26.850 -7.718 -10.368 1.00 94.25 349 THR A CA 1
ATOM 2761 C C . THR A 1 349 ? 27.514 -9.072 -10.629 1.00 94.25 349 THR A C 1
ATOM 2763 O O . THR A 1 349 ? 27.970 -9.347 -11.740 1.00 94.25 349 THR A O 1
ATOM 2766 N N . LYS A 1 350 ? 27.535 -9.961 -9.629 1.00 96.81 350 LYS A N 1
ATOM 2767 C CA . LYS A 1 350 ? 28.122 -11.303 -9.759 1.00 96.81 350 LYS A CA 1
ATOM 2768 C C . LYS A 1 350 ? 27.363 -12.155 -10.782 1.00 96.81 350 LYS A C 1
ATOM 2770 O O . LYS A 1 350 ? 27.998 -12.831 -11.590 1.00 96.81 350 LYS A O 1
ATOM 2775 N N . GLU A 1 351 ? 26.029 -12.094 -10.807 1.00 95.94 351 GLU A N 1
ATOM 2776 C CA . GLU A 1 351 ? 25.211 -12.797 -11.807 1.00 95.94 351 GLU A CA 1
ATOM 2777 C C . GLU A 1 351 ? 25.435 -12.271 -13.228 1.00 95.94 351 GLU A C 1
ATOM 2779 O O . GLU A 1 351 ? 25.512 -13.064 -14.171 1.00 95.94 351 GLU A O 1
ATOM 2784 N N . ALA A 1 352 ? 25.569 -10.952 -13.390 1.00 95.69 352 ALA A N 1
ATOM 2785 C CA . ALA A 1 352 ? 25.882 -10.344 -14.677 1.00 95.69 352 ALA A CA 1
ATOM 2786 C C . ALA A 1 352 ? 27.247 -10.817 -15.198 1.00 95.69 352 ALA A C 1
ATOM 2788 O O . ALA A 1 352 ? 27.338 -11.252 -16.345 1.00 95.69 352 ALA A O 1
ATOM 2789 N N . ASN A 1 353 ? 28.275 -10.825 -14.344 1.00 96.62 353 ASN A N 1
ATOM 2790 C CA . ASN A 1 353 ? 29.615 -11.301 -14.700 1.00 96.62 353 ASN A CA 1
ATOM 2791 C C . ASN A 1 353 ? 29.620 -12.788 -15.077 1.00 96.62 353 ASN A C 1
ATOM 2793 O O . ASN A 1 353 ? 30.215 -13.174 -16.084 1.00 96.62 353 ASN A O 1
ATOM 2797 N N . PHE A 1 354 ? 28.909 -13.622 -14.311 1.00 97.75 354 PHE A N 1
ATOM 2798 C CA . PHE A 1 354 ? 28.736 -15.039 -14.629 1.00 97.75 354 PHE A CA 1
ATOM 2799 C C . PHE A 1 354 ? 28.060 -15.235 -15.995 1.00 97.75 354 PHE A C 1
ATOM 2801 O O . PHE A 1 354 ? 28.565 -15.971 -16.844 1.00 97.75 354 PHE A O 1
ATOM 2808 N N . ARG A 1 355 ? 26.956 -14.521 -16.256 1.00 97.50 355 ARG A N 1
ATOM 2809 C CA . ARG A 1 355 ? 26.255 -14.580 -17.548 1.00 97.50 355 ARG A CA 1
ATOM 2810 C C . ARG A 1 355 ? 27.137 -14.097 -18.697 1.00 97.50 355 ARG A C 1
ATOM 2812 O O . ARG A 1 355 ? 27.147 -14.724 -19.753 1.00 97.50 355 ARG A O 1
ATOM 2819 N N . PHE A 1 356 ? 27.869 -13.005 -18.503 1.00 96.19 356 PHE A N 1
ATOM 2820 C CA . PHE A 1 356 ? 28.775 -12.460 -19.508 1.00 96.19 356 PHE A CA 1
ATOM 2821 C C . PHE A 1 356 ? 29.882 -13.457 -19.870 1.00 96.19 356 PHE A C 1
ATOM 2823 O O . PHE A 1 356 ? 30.154 -13.665 -21.049 1.00 96.19 356 PHE A O 1
ATOM 2830 N N . SER A 1 357 ? 30.458 -14.146 -18.881 1.00 96.69 357 SER A N 1
ATOM 2831 C CA . SER A 1 357 ? 31.472 -15.178 -19.123 1.00 96.69 357 SER A CA 1
ATOM 2832 C C . SER A 1 357 ? 30.936 -16.334 -19.982 1.00 96.69 357 SER A C 1
ATOM 2834 O O . SER A 1 357 ? 31.613 -16.771 -20.911 1.00 96.69 357 SER A O 1
ATOM 2836 N N . LEU A 1 358 ? 29.684 -16.755 -19.773 1.00 97.25 358 LEU A N 1
ATOM 2837 C CA . LEU A 1 358 ? 29.030 -17.759 -20.626 1.00 97.25 358 LEU A CA 1
ATOM 2838 C C . LEU A 1 358 ? 28.791 -17.262 -22.060 1.00 97.25 358 LEU A C 1
ATOM 2840 O O . LEU A 1 358 ? 28.950 -18.023 -23.016 1.00 97.25 358 LEU A O 1
ATOM 2844 N N . VAL A 1 359 ? 28.424 -15.988 -22.228 1.00 97.69 359 VAL A N 1
ATOM 2845 C CA . VAL A 1 359 ? 28.301 -15.372 -23.558 1.00 97.69 359 VAL A CA 1
ATOM 2846 C C . VAL A 1 359 ? 29.659 -15.359 -24.260 1.00 97.69 359 VAL A C 1
ATOM 2848 O O . VAL A 1 359 ? 29.740 -15.801 -25.405 1.00 97.69 359 VAL A O 1
ATOM 2851 N N . ARG A 1 360 ? 30.726 -14.957 -23.556 1.00 96.12 360 ARG A N 1
ATOM 2852 C CA . ARG A 1 360 ? 32.102 -14.956 -24.072 1.00 96.12 360 ARG A CA 1
ATOM 2853 C C . ARG A 1 360 ? 32.554 -16.351 -24.495 1.00 96.12 360 ARG A C 1
ATOM 2855 O O . ARG A 1 360 ? 33.145 -16.488 -25.563 1.00 96.12 360 ARG A O 1
ATOM 2862 N N . TRP A 1 361 ? 32.264 -17.378 -23.695 1.00 96.00 361 TRP A N 1
ATOM 2863 C CA . TRP A 1 361 ? 32.569 -18.764 -24.058 1.00 96.00 361 TRP A CA 1
ATOM 2864 C C . TRP A 1 361 ? 31.893 -19.129 -25.381 1.00 96.00 361 TRP A C 1
ATOM 2866 O O . TRP A 1 361 ? 32.555 -19.588 -26.307 1.00 96.00 361 TRP A O 1
ATOM 2876 N N . ARG A 1 362 ? 30.590 -18.852 -25.521 1.00 97.00 362 ARG A N 1
ATOM 2877 C CA . ARG A 1 362 ? 29.844 -19.126 -26.759 1.00 97.00 362 ARG A CA 1
ATOM 2878 C C . ARG A 1 362 ? 30.416 -18.380 -27.967 1.00 97.00 362 ARG A C 1
ATOM 2880 O O . ARG A 1 362 ? 30.514 -18.963 -29.041 1.00 97.00 362 ARG A O 1
ATOM 2887 N N . GLU A 1 363 ? 30.766 -17.108 -27.806 1.00 97.19 363 GLU A N 1
ATOM 2888 C CA . GLU A 1 363 ? 31.328 -16.281 -28.884 1.00 97.19 363 GLU A CA 1
ATOM 2889 C C . GLU A 1 363 ? 32.714 -16.754 -29.340 1.00 97.19 363 GLU A C 1
ATOM 2891 O O . GLU A 1 363 ? 33.071 -16.550 -30.496 1.00 97.19 363 GLU A O 1
ATOM 2896 N N . ASN A 1 364 ? 33.464 -17.436 -28.469 1.00 96.50 364 ASN A N 1
ATOM 2897 C CA . ASN A 1 364 ? 34.810 -17.943 -28.748 1.00 96.50 364 ASN A CA 1
ATOM 2898 C C . ASN A 1 364 ? 34.870 -19.479 -28.839 1.00 96.50 364 ASN A C 1
ATOM 2900 O O . ASN A 1 364 ? 35.942 -20.066 -28.692 1.00 96.50 364 ASN A O 1
ATOM 2904 N N . ALA A 1 365 ? 33.735 -20.143 -29.081 1.00 97.12 365 ALA A N 1
ATOM 2905 C CA . ALA A 1 365 ? 33.634 -21.602 -29.028 1.00 97.12 365 ALA A CA 1
ATOM 2906 C C . ALA A 1 365 ? 34.575 -22.321 -30.014 1.00 97.12 365 ALA A C 1
ATOM 2908 O O . ALA A 1 365 ? 35.145 -23.350 -29.665 1.00 97.12 365 ALA A O 1
ATOM 2909 N N . GLU A 1 366 ? 34.773 -21.769 -31.216 1.00 96.81 366 GLU A N 1
ATOM 2910 C CA . GLU A 1 366 ? 35.683 -22.331 -32.226 1.00 96.81 366 GLU A CA 1
ATOM 2911 C C . GLU A 1 366 ? 37.141 -22.301 -31.753 1.00 96.81 366 GLU A C 1
ATOM 2913 O O . GLU A 1 366 ? 37.823 -23.323 -31.788 1.00 96.81 366 GLU A O 1
ATOM 2918 N N . SER A 1 367 ? 37.596 -21.157 -31.231 1.00 96.19 367 SER A N 1
ATOM 2919 C CA . SER A 1 367 ? 38.944 -21.005 -30.677 1.00 96.19 367 SER A CA 1
ATOM 2920 C C . SER A 1 367 ? 39.167 -21.938 -29.487 1.00 96.19 367 SER A C 1
ATOM 2922 O O . SER A 1 367 ? 40.192 -22.609 -29.416 1.00 96.19 367 SER A O 1
ATOM 2924 N N . ILE A 1 368 ? 38.202 -22.022 -28.567 1.00 95.81 368 ILE A N 1
ATOM 2925 C CA . ILE A 1 368 ? 38.307 -22.893 -27.388 1.00 95.81 368 ILE A CA 1
ATOM 2926 C C . ILE A 1 368 ? 38.428 -24.362 -27.815 1.00 95.81 368 ILE A C 1
ATOM 2928 O O . ILE A 1 368 ? 39.328 -25.045 -27.331 1.00 95.81 368 ILE A O 1
ATOM 2932 N N . ALA A 1 369 ? 37.593 -24.814 -28.757 1.00 96.62 369 ALA A N 1
ATOM 2933 C CA . ALA A 1 369 ? 37.617 -26.186 -29.263 1.00 96.62 369 ALA A CA 1
ATOM 2934 C C . ALA A 1 369 ? 38.899 -26.51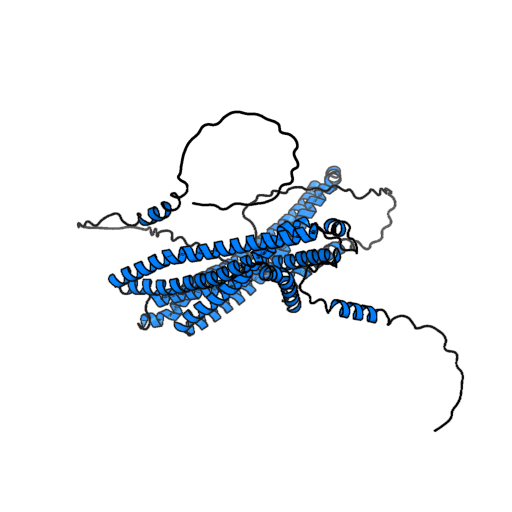1 -30.049 1.00 96.62 369 ALA A C 1
ATOM 2936 O O . ALA A 1 369 ? 39.417 -27.622 -29.966 1.00 96.62 369 ALA A O 1
ATOM 2937 N N . PHE A 1 370 ? 39.434 -25.549 -30.808 1.00 96.94 370 PHE A N 1
ATOM 2938 C CA . PHE A 1 370 ? 40.668 -25.741 -31.572 1.00 96.94 370 PHE A CA 1
ATOM 2939 C C . PHE A 1 370 ? 41.906 -25.858 -30.668 1.00 96.94 370 PHE A C 1
ATOM 2941 O O . PHE A 1 370 ? 42.808 -26.641 -30.960 1.00 96.94 370 PHE A O 1
ATOM 2948 N N . TYR A 1 371 ? 41.946 -25.099 -29.567 1.00 96.38 371 TYR A N 1
ATOM 2949 C CA . TYR A 1 371 ? 43.074 -25.075 -28.627 1.00 96.38 371 TYR A CA 1
ATOM 2950 C C . TYR A 1 371 ? 42.914 -26.006 -27.409 1.00 96.38 371 TYR A C 1
ATOM 2952 O O . TYR A 1 371 ? 43.848 -26.098 -26.613 1.00 96.38 371 TYR A O 1
ATOM 2960 N N . GLY A 1 372 ? 41.778 -26.697 -27.245 1.00 94.50 372 GLY A N 1
ATOM 2961 C CA . GLY A 1 372 ? 41.522 -27.580 -26.096 1.00 94.50 372 GLY A CA 1
ATOM 2962 C C . GLY A 1 372 ? 41.420 -26.830 -24.759 1.00 94.50 372 GLY A C 1
ATOM 2963 O O . GLY A 1 372 ? 41.940 -27.282 -23.738 1.00 94.50 372 GLY A O 1
ATOM 2964 N N . GLY A 1 373 ? 40.843 -25.622 -24.777 1.00 94.75 373 GLY A N 1
ATOM 2965 C CA . GLY A 1 373 ? 40.791 -24.704 -23.632 1.00 94.75 373 GLY A CA 1
ATOM 2966 C C . GLY A 1 373 ? 39.630 -24.933 -22.654 1.00 94.75 373 GLY A C 1
ATOM 2967 O O . GLY A 1 373 ? 39.430 -24.114 -21.752 1.00 94.75 373 GLY A O 1
ATOM 2968 N N . GLU A 1 374 ? 38.842 -25.997 -22.819 1.00 95.06 374 GLU A N 1
ATOM 2969 C CA . GLU A 1 374 ? 37.577 -26.213 -22.106 1.00 95.06 374 GLU A CA 1
ATOM 2970 C C . GLU A 1 374 ? 37.755 -26.287 -20.584 1.00 95.06 374 GLU A C 1
ATOM 2972 O O . GLU A 1 374 ? 36.974 -25.692 -19.843 1.00 95.06 374 GLU A O 1
ATOM 2977 N N . ASP A 1 375 ? 38.804 -26.957 -20.102 1.00 96.25 375 ASP A N 1
ATOM 2978 C CA . ASP A 1 375 ? 39.080 -27.090 -18.664 1.00 96.25 375 ASP A CA 1
ATOM 2979 C C . ASP A 1 375 ? 39.475 -25.759 -18.007 1.00 96.25 375 ASP A C 1
ATOM 2981 O O . ASP A 1 375 ? 39.307 -25.571 -16.797 1.00 96.25 375 ASP A O 1
ATOM 2985 N N . LEU A 1 376 ? 40.064 -24.837 -18.775 1.00 93.56 376 LEU A N 1
ATOM 2986 C CA . LEU A 1 376 ? 40.466 -23.524 -18.278 1.00 93.56 376 LEU A CA 1
ATOM 2987 C C . LEU A 1 376 ? 39.258 -22.588 -18.206 1.00 93.56 376 LEU A C 1
ATOM 2989 O O . LEU A 1 376 ? 38.988 -22.030 -17.143 1.00 93.56 376 LEU A O 1
ATOM 2993 N N . GLU A 1 377 ? 38.486 -22.477 -19.289 1.00 95.50 377 GLU A N 1
ATOM 2994 C CA . GLU A 1 377 ? 37.245 -21.687 -19.298 1.00 95.50 377 GLU A CA 1
ATOM 2995 C C . GLU A 1 377 ? 36.210 -22.258 -18.310 1.00 95.50 377 GLU A C 1
ATOM 2997 O O . GLU A 1 377 ? 35.539 -21.505 -17.600 1.00 95.50 377 GLU A O 1
ATOM 3002 N N . GLY A 1 378 ? 36.156 -23.588 -18.163 1.00 96.44 378 GLY A N 1
ATOM 3003 C CA . GLY A 1 378 ? 35.333 -24.288 -17.175 1.00 96.44 378 GLY A CA 1
ATOM 3004 C C . GLY A 1 378 ? 35.643 -23.880 -15.740 1.00 96.44 378 GLY A C 1
ATOM 3005 O O . GLY A 1 378 ? 34.724 -23.627 -14.958 1.00 96.44 378 GLY A O 1
ATOM 3006 N N . ARG A 1 379 ? 36.930 -23.750 -15.399 1.00 96.75 379 ARG A N 1
ATOM 3007 C CA . ARG A 1 379 ? 37.363 -23.253 -14.087 1.00 96.75 379 ARG A CA 1
ATOM 3008 C C . ARG A 1 379 ? 36.974 -21.795 -13.872 1.00 96.75 379 ARG A C 1
ATOM 3010 O O . ARG A 1 379 ? 36.390 -21.491 -12.839 1.00 96.75 379 ARG A O 1
ATOM 3017 N N . VAL A 1 380 ? 37.191 -20.925 -14.861 1.00 95.62 380 VAL A N 1
ATOM 3018 C CA . VAL A 1 380 ? 36.813 -19.500 -14.779 1.00 95.62 380 VAL A CA 1
ATOM 3019 C C . VAL A 1 380 ? 35.313 -19.334 -14.511 1.00 95.62 380 VAL A C 1
ATOM 3021 O O . VAL A 1 380 ? 34.914 -18.616 -13.593 1.00 95.62 380 VAL A O 1
ATOM 3024 N N . VAL A 1 381 ? 34.465 -20.026 -15.276 1.00 97.44 381 VAL A N 1
ATOM 3025 C CA . VAL A 1 381 ? 33.008 -19.999 -15.071 1.00 97.44 381 VAL A CA 1
ATOM 3026 C C . VAL A 1 381 ? 32.620 -20.611 -13.724 1.00 97.44 381 VAL A C 1
ATOM 3028 O O . VAL A 1 381 ? 31.734 -20.086 -13.043 1.00 97.44 381 VAL A O 1
ATOM 3031 N N . GLY A 1 382 ? 33.284 -21.697 -13.319 1.00 98.19 382 GLY A N 1
ATOM 3032 C CA . GLY A 1 382 ? 33.088 -22.339 -12.021 1.00 98.19 382 GLY A CA 1
ATOM 3033 C C . GLY A 1 382 ? 33.378 -21.405 -10.844 1.00 98.19 382 GLY A C 1
ATOM 3034 O O . GLY A 1 382 ? 32.565 -21.317 -9.923 1.00 98.19 382 GLY A O 1
ATOM 3035 N N . ASP A 1 383 ? 34.476 -20.653 -10.897 1.00 98.19 383 ASP A N 1
ATOM 3036 C CA . ASP A 1 383 ? 34.865 -19.692 -9.860 1.00 98.19 383 ASP A CA 1
ATOM 3037 C C . ASP A 1 383 ? 33.876 -18.519 -9.773 1.00 98.19 383 ASP A C 1
ATOM 3039 O O . ASP A 1 383 ? 33.466 -18.112 -8.679 1.00 98.19 383 ASP A O 1
ATOM 3043 N N . LEU A 1 384 ? 33.408 -18.016 -10.923 1.00 97.62 384 LEU A N 1
ATOM 3044 C CA . LEU A 1 384 ? 32.354 -16.999 -10.973 1.00 97.62 384 LEU A CA 1
ATOM 3045 C C . LEU A 1 384 ? 31.048 -17.513 -10.355 1.00 97.62 384 LEU A C 1
ATOM 3047 O O . LEU A 1 384 ? 30.425 -16.803 -9.562 1.00 97.62 384 LEU A O 1
ATOM 3051 N N . LEU A 1 385 ? 30.658 -18.757 -10.649 1.00 98.38 385 LEU A N 1
ATOM 3052 C CA . LEU A 1 385 ? 29.491 -19.382 -10.029 1.00 98.38 385 LEU A CA 1
ATOM 3053 C C . LEU A 1 385 ? 29.661 -19.504 -8.509 1.00 98.38 385 LEU A C 1
ATOM 3055 O O . LEU A 1 385 ? 28.730 -19.196 -7.767 1.00 98.38 385 LEU A O 1
ATOM 3059 N N . GLN A 1 386 ? 30.839 -19.900 -8.019 1.00 98.50 386 GLN A N 1
ATOM 3060 C CA . GLN A 1 386 ? 31.098 -19.956 -6.577 1.00 98.50 386 GLN A CA 1
ATOM 3061 C C . GLN A 1 386 ? 30.988 -18.578 -5.918 1.00 98.50 386 GLN A C 1
ATOM 3063 O O . GLN A 1 386 ? 30.432 -18.475 -4.826 1.00 98.50 386 GLN A O 1
ATOM 3068 N N . SER A 1 387 ? 31.428 -17.510 -6.590 1.00 97.94 387 SER A N 1
ATOM 3069 C CA . SER A 1 387 ? 31.247 -16.133 -6.110 1.00 97.94 387 SER A CA 1
ATOM 3070 C C . SER A 1 387 ? 29.764 -15.744 -6.011 1.00 97.94 387 SER A C 1
ATOM 3072 O O . SER A 1 387 ? 29.333 -15.212 -4.982 1.00 97.94 387 SER A O 1
ATOM 3074 N N . VAL A 1 388 ? 28.960 -16.074 -7.033 1.00 98.19 388 VAL A N 1
ATOM 3075 C CA . VAL A 1 388 ? 27.496 -15.873 -7.039 1.00 98.19 388 VAL A CA 1
ATOM 3076 C C . VAL A 1 388 ? 26.836 -16.626 -5.881 1.00 98.19 388 VAL A C 1
ATOM 3078 O O . VAL A 1 388 ? 26.057 -16.052 -5.121 1.00 98.19 388 VAL A O 1
ATOM 3081 N N . ILE A 1 389 ? 27.164 -17.908 -5.707 1.00 98.56 389 ILE A N 1
ATOM 3082 C CA . ILE A 1 389 ? 26.580 -18.749 -4.6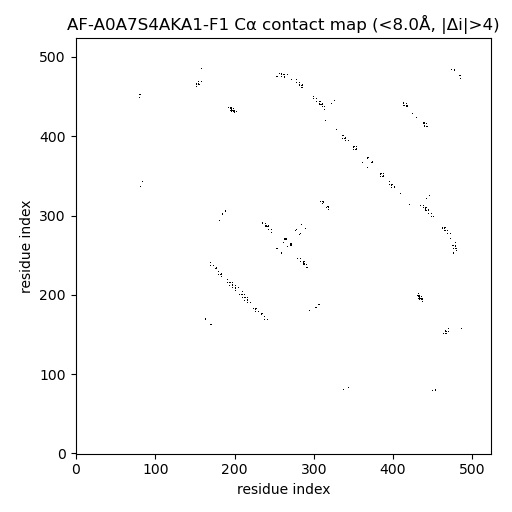55 1.00 98.56 389 ILE A CA 1
ATOM 3083 C C . ILE A 1 389 ? 27.038 -18.309 -3.260 1.00 98.56 389 ILE A C 1
ATOM 3085 O O . ILE A 1 389 ? 26.232 -18.301 -2.329 1.00 98.56 389 ILE A O 1
ATOM 3089 N N . GLY A 1 390 ? 28.302 -17.917 -3.097 1.00 98.50 390 GLY A N 1
ATOM 3090 C CA . GLY A 1 390 ? 28.833 -17.384 -1.843 1.00 98.50 390 GLY A CA 1
ATOM 3091 C C . GLY A 1 390 ? 28.075 -16.137 -1.392 1.00 98.50 390 GLY A C 1
ATOM 3092 O O . GLY A 1 390 ? 27.609 -16.079 -0.256 1.00 98.50 390 GLY A O 1
ATOM 3093 N N . ASN A 1 391 ? 27.852 -15.198 -2.316 1.00 97.56 391 ASN A N 1
ATOM 3094 C CA . ASN A 1 391 ? 27.047 -14.005 -2.062 1.00 97.56 391 ASN A CA 1
ATOM 3095 C C . ASN A 1 391 ? 25.594 -14.340 -1.716 1.00 97.56 391 ASN A C 1
ATOM 3097 O O . ASN A 1 391 ? 25.037 -13.797 -0.768 1.00 97.56 391 ASN A O 1
ATOM 3101 N N . SER A 1 392 ? 24.992 -15.270 -2.460 1.00 96.75 392 SER A N 1
ATOM 3102 C CA . SER A 1 392 ? 23.618 -15.708 -2.224 1.00 96.75 392 SER A CA 1
ATOM 3103 C C . SER A 1 392 ? 23.446 -16.301 -0.821 1.00 96.75 392 SER A C 1
ATOM 3105 O O . SER A 1 392 ? 22.474 -15.994 -0.136 1.00 96.75 392 SER A O 1
ATOM 3107 N N . ARG A 1 393 ? 24.418 -17.085 -0.334 1.00 98.44 393 ARG A N 1
ATOM 3108 C CA . ARG A 1 393 ? 24.407 -17.619 1.040 1.00 98.44 393 ARG A CA 1
ATOM 3109 C C . ARG A 1 393 ? 24.480 -16.517 2.094 1.00 98.44 393 ARG A C 1
ATOM 3111 O O . ARG A 1 393 ? 23.758 -16.592 3.087 1.00 98.44 393 ARG A O 1
ATOM 3118 N N . GLU A 1 394 ? 25.323 -15.509 1.889 1.00 97.25 394 GLU A N 1
ATOM 3119 C CA . GLU A 1 394 ? 25.428 -14.358 2.792 1.00 97.25 394 GLU A CA 1
ATOM 3120 C C . GLU A 1 394 ? 24.135 -13.533 2.796 1.00 97.25 394 GLU A C 1
ATOM 3122 O O . GLU A 1 394 ? 23.602 -13.210 3.856 1.00 97.25 394 GLU A O 1
ATOM 3127 N N . LEU A 1 395 ? 23.563 -13.285 1.616 1.00 93.62 395 LEU A N 1
ATOM 3128 C CA . LEU A 1 395 ? 22.270 -12.627 1.447 1.00 93.62 395 LEU A CA 1
ATOM 3129 C C . LEU A 1 395 ? 21.161 -13.372 2.203 1.00 93.62 395 LEU A C 1
ATOM 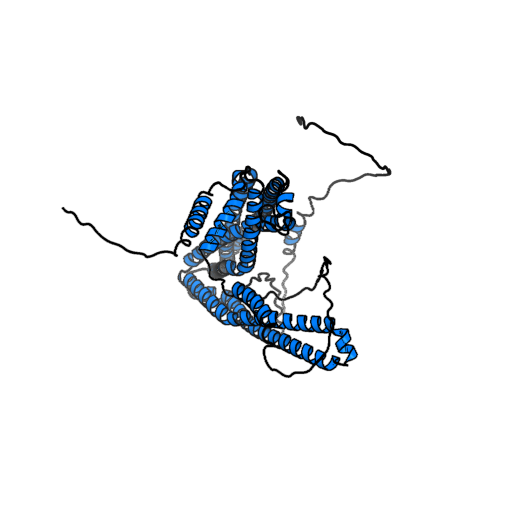3131 O O . LEU A 1 395 ? 20.437 -12.750 2.981 1.00 93.62 395 LEU A O 1
ATOM 3135 N N . ILE A 1 396 ? 21.072 -14.698 2.050 1.00 96.06 396 ILE A N 1
ATOM 3136 C CA . ILE A 1 396 ? 20.098 -15.542 2.762 1.00 96.06 396 ILE A CA 1
ATOM 3137 C C . ILE A 1 396 ? 20.317 -15.477 4.282 1.00 96.06 396 ILE A C 1
ATOM 3139 O O . ILE A 1 396 ? 19.355 -15.374 5.045 1.00 96.06 396 ILE A O 1
ATOM 3143 N N . ALA A 1 397 ? 21.567 -15.521 4.752 1.00 96.62 397 ALA A N 1
ATOM 3144 C CA . ALA A 1 397 ? 21.873 -15.450 6.180 1.00 96.62 397 ALA A CA 1
ATOM 3145 C C . ALA A 1 397 ? 21.463 -14.101 6.793 1.00 96.62 397 ALA A C 1
ATOM 3147 O O . ALA A 1 397 ? 20.894 -14.068 7.889 1.00 96.62 397 ALA A O 1
ATOM 3148 N N . THR A 1 398 ? 21.699 -12.999 6.080 1.00 92.69 398 THR A N 1
ATOM 3149 C CA . THR A 1 398 ? 21.330 -11.656 6.540 1.00 92.69 398 THR A CA 1
ATOM 3150 C C . THR A 1 398 ? 19.814 -11.445 6.483 1.00 92.69 398 THR A C 1
ATOM 3152 O O . THR A 1 398 ? 19.236 -10.929 7.442 1.00 92.69 398 THR A O 1
ATOM 3155 N N . GLN A 1 399 ? 19.137 -11.934 5.436 1.00 92.75 399 GLN A N 1
ATOM 3156 C CA . GLN A 1 399 ? 17.670 -11.968 5.365 1.00 92.75 399 GLN A CA 1
ATOM 3157 C C . GLN A 1 399 ? 17.063 -12.731 6.543 1.00 92.75 399 GLN A C 1
ATOM 3159 O O . GLN A 1 399 ? 16.180 -12.207 7.216 1.00 92.75 399 GLN A O 1
ATOM 3164 N N . ARG A 1 400 ? 17.583 -13.922 6.861 1.00 95.38 400 ARG A N 1
ATOM 3165 C CA . ARG A 1 400 ? 17.131 -14.713 8.014 1.00 95.38 400 ARG A CA 1
ATOM 3166 C C . ARG A 1 400 ? 17.226 -13.923 9.323 1.00 95.38 400 ARG A C 1
ATOM 3168 O O . ARG A 1 400 ? 16.320 -14.006 10.147 1.00 95.38 400 ARG A O 1
ATOM 3175 N N . ASN A 1 401 ? 18.304 -13.166 9.537 1.00 92.56 401 ASN A N 1
ATOM 3176 C CA . ASN A 1 401 ? 18.471 -12.363 10.754 1.00 92.56 401 ASN A CA 1
ATOM 3177 C C . ASN A 1 401 ? 17.435 -11.224 10.830 1.00 92.56 401 ASN A C 1
ATOM 3179 O O . ASN A 1 401 ? 16.839 -11.000 11.887 1.00 92.56 401 ASN A O 1
ATOM 3183 N N . LEU A 1 402 ? 17.175 -10.543 9.708 1.00 91.50 402 LEU A N 1
ATOM 3184 C CA . LEU A 1 402 ? 16.120 -9.531 9.611 1.00 91.50 402 LEU A CA 1
ATOM 3185 C C . LEU A 1 402 ? 14.728 -10.142 9.847 1.00 91.50 402 LEU A C 1
ATOM 3187 O O . LEU A 1 402 ? 13.910 -9.582 10.580 1.00 91.50 402 LEU A O 1
ATOM 3191 N N . GLU A 1 403 ? 14.457 -11.312 9.272 1.00 93.00 403 GLU A N 1
ATOM 3192 C CA . GLU A 1 403 ? 13.207 -12.048 9.470 1.00 93.00 403 GLU A CA 1
ATOM 3193 C C . GLU A 1 403 ? 13.027 -12.500 10.919 1.00 93.00 403 GLU A C 1
ATOM 3195 O O . GLU A 1 403 ? 11.928 -12.401 11.460 1.00 93.00 403 GLU A O 1
ATOM 3200 N N . PHE A 1 404 ? 14.090 -12.952 11.585 1.00 94.50 404 PHE A N 1
ATOM 3201 C CA . PHE A 1 404 ? 14.036 -13.323 12.998 1.00 94.50 404 PHE A CA 1
ATOM 3202 C C . PHE A 1 404 ? 13.571 -12.143 13.862 1.00 94.50 404 PHE A C 1
ATOM 3204 O O . PHE A 1 404 ? 12.638 -12.285 14.657 1.00 94.50 404 PHE A O 1
ATOM 3211 N N . PHE A 1 405 ? 14.152 -10.958 13.644 1.00 93.06 405 PHE A N 1
ATOM 3212 C CA . PHE A 1 405 ? 13.736 -9.739 14.334 1.00 93.06 405 PHE A CA 1
ATOM 3213 C C . PHE A 1 405 ? 12.297 -9.339 13.987 1.00 93.06 405 PHE A C 1
ATOM 3215 O O . PHE A 1 405 ? 11.478 -9.160 14.885 1.00 93.06 405 PHE A O 1
ATOM 3222 N N . THR A 1 406 ? 11.964 -9.223 12.701 1.00 90.94 406 THR A N 1
ATOM 3223 C CA . THR A 1 406 ? 10.641 -8.740 12.261 1.00 90.94 406 THR A CA 1
ATOM 3224 C C . THR A 1 406 ? 9.505 -9.696 12.643 1.00 90.94 406 THR A C 1
ATOM 3226 O O . THR A 1 406 ? 8.403 -9.246 12.964 1.00 90.94 406 THR A O 1
ATOM 3229 N N . ASN A 1 407 ? 9.756 -11.008 12.689 1.00 91.88 407 ASN A N 1
ATOM 3230 C CA . ASN A 1 407 ? 8.801 -11.989 13.206 1.00 91.88 407 ASN A CA 1
ATOM 3231 C C . ASN A 1 407 ? 8.610 -11.854 14.721 1.00 91.88 407 ASN A C 1
ATOM 3233 O O . ASN A 1 407 ? 7.468 -11.805 15.180 1.00 91.88 407 ASN A O 1
ATOM 3237 N N . GLY A 1 408 ? 9.701 -11.747 15.488 1.00 92.19 408 GLY A N 1
ATOM 3238 C CA . GLY A 1 408 ? 9.634 -11.519 16.935 1.00 92.19 408 GLY A CA 1
ATOM 3239 C C . GLY A 1 408 ? 8.911 -10.217 17.280 1.00 92.19 408 GLY A C 1
ATOM 3240 O O . GLY A 1 408 ? 8.019 -10.206 18.128 1.00 92.19 408 GLY A O 1
ATOM 3241 N N . TYR A 1 409 ? 9.221 -9.146 16.547 1.00 90.19 409 TYR A N 1
ATOM 3242 C CA . TYR A 1 409 ? 8.508 -7.875 16.594 1.00 90.19 409 TYR A CA 1
ATOM 3243 C C . TYR A 1 409 ? 7.005 -8.105 16.374 1.00 90.19 409 TYR A C 1
ATOM 3245 O O . TYR A 1 409 ? 6.209 -7.848 17.269 1.00 90.19 409 TYR A O 1
ATOM 3253 N N . ARG A 1 410 ? 6.595 -8.740 15.271 1.00 88.75 410 ARG A N 1
ATOM 3254 C CA . ARG A 1 410 ? 5.172 -9.003 14.997 1.00 88.75 410 ARG A CA 1
ATOM 3255 C C . ARG A 1 410 ? 4.453 -9.770 16.117 1.00 88.75 410 ARG A C 1
ATOM 3257 O O . ARG A 1 410 ? 3.296 -9.472 16.400 1.00 88.75 410 ARG A O 1
ATOM 3264 N N . PHE A 1 411 ? 5.106 -10.733 16.767 1.00 90.31 411 PHE A N 1
ATOM 3265 C CA . PHE A 1 411 ? 4.500 -11.452 17.893 1.00 90.31 411 PHE A CA 1
ATOM 3266 C C . PHE A 1 411 ? 4.289 -10.561 19.121 1.00 90.31 411 PHE A C 1
ATOM 3268 O O . PHE A 1 411 ? 3.252 -10.661 19.777 1.00 90.31 411 PHE A O 1
ATOM 3275 N N . LEU A 1 412 ? 5.217 -9.642 19.402 1.00 89.62 412 LEU A N 1
ATOM 3276 C CA . LEU A 1 412 ? 5.084 -8.704 20.519 1.00 89.62 412 LEU A CA 1
ATOM 3277 C C . LEU A 1 412 ? 3.899 -7.745 20.362 1.00 89.62 412 LEU A C 1
ATOM 3279 O O . LEU A 1 412 ? 3.352 -7.323 21.377 1.00 89.62 412 LEU A O 1
ATOM 3283 N N . ILE A 1 413 ? 3.441 -7.455 19.139 1.00 86.94 413 ILE A N 1
ATOM 3284 C CA . ILE A 1 413 ? 2.255 -6.610 18.895 1.00 86.94 413 ILE A CA 1
ATOM 3285 C C . ILE A 1 413 ? 0.994 -7.191 19.555 1.00 86.94 413 ILE A C 1
ATOM 3287 O O . ILE A 1 413 ? 0.125 -6.441 19.992 1.00 86.94 413 ILE A O 1
ATOM 3291 N N . GLN A 1 414 ? 0.882 -8.517 19.670 1.00 88.00 414 GLN A N 1
ATOM 3292 C CA . GLN A 1 414 ? -0.260 -9.144 20.345 1.00 88.00 414 GLN A CA 1
ATOM 3293 C C . GLN A 1 414 ? -0.168 -9.045 21.872 1.00 88.00 414 GLN A C 1
ATOM 3295 O O . GLN A 1 414 ? -1.191 -9.069 22.550 1.00 88.00 414 GLN A O 1
ATOM 3300 N N . LEU A 1 415 ? 1.047 -8.937 22.413 1.00 92.62 415 LEU A N 1
ATOM 3301 C CA . LEU A 1 415 ? 1.307 -8.982 23.850 1.00 92.62 415 LEU A CA 1
ATOM 3302 C C . LEU A 1 415 ? 1.400 -7.584 24.474 1.00 92.62 415 LEU A C 1
ATOM 3304 O O . LEU A 1 415 ? 0.830 -7.345 25.533 1.00 92.62 415 LEU A O 1
ATOM 3308 N N . LEU A 1 416 ? 2.101 -6.657 23.823 1.00 93.62 416 LEU A N 1
ATOM 3309 C CA . LEU A 1 416 ? 2.428 -5.334 24.360 1.00 93.62 416 LEU A CA 1
ATOM 3310 C C . LEU A 1 416 ? 1.184 -4.509 24.741 1.00 93.62 416 LEU A C 1
ATOM 3312 O O . LEU A 1 416 ? 1.144 -3.990 25.857 1.00 93.62 416 LEU A O 1
ATOM 3316 N N . PRO A 1 417 ? 0.128 -4.405 23.907 1.00 93.44 417 PRO A N 1
ATOM 3317 C CA . PRO A 1 417 ? -1.054 -3.634 24.286 1.00 93.44 417 PRO A CA 1
ATOM 3318 C C . PRO A 1 417 ? -1.736 -4.224 25.520 1.00 93.44 417 PRO A C 1
ATOM 3320 O O . PRO A 1 417 ? -2.200 -3.491 26.392 1.00 93.44 417 PRO A O 1
ATOM 3323 N N . VAL A 1 418 ? -1.743 -5.556 25.619 1.00 94.38 418 VAL A N 1
ATOM 3324 C CA . VAL A 1 418 ? -2.313 -6.281 26.753 1.00 94.38 418 VAL A CA 1
ATOM 3325 C C . VAL A 1 418 ? -1.522 -5.989 28.021 1.00 94.38 418 VAL A C 1
ATOM 3327 O O . VAL A 1 418 ? -2.133 -5.659 29.028 1.00 94.38 418 VAL A O 1
ATOM 3330 N N . THR A 1 419 ? -0.188 -6.048 27.997 1.00 94.44 419 THR A N 1
ATOM 3331 C CA . THR A 1 419 ? 0.632 -5.829 29.204 1.00 94.44 419 THR A CA 1
ATOM 3332 C C . THR A 1 419 ? 0.522 -4.408 29.745 1.00 94.44 419 THR A C 1
ATOM 3334 O O . THR A 1 419 ? 0.480 -4.225 30.960 1.00 94.44 419 THR A O 1
ATOM 3337 N N . VAL A 1 420 ? 0.416 -3.406 28.868 1.00 94.88 420 VAL A N 1
ATOM 3338 C CA . VAL A 1 420 ? 0.248 -1.999 29.268 1.00 94.88 420 VAL A CA 1
ATOM 3339 C C . VAL A 1 420 ? -1.125 -1.754 29.904 1.00 94.88 420 VAL A C 1
ATOM 3341 O O . VAL A 1 420 ? -1.247 -0.979 30.852 1.00 94.88 420 VAL A O 1
ATOM 3344 N N . VAL A 1 421 ? -2.166 -2.415 29.397 1.00 94.50 421 VAL A N 1
ATOM 3345 C CA . VAL A 1 421 ? -3.560 -2.187 29.805 1.00 94.50 421 VAL A CA 1
ATOM 3346 C C . VAL A 1 421 ? -4.005 -3.126 30.940 1.00 94.50 421 VAL A C 1
ATOM 3348 O O . VAL A 1 421 ? -4.875 -2.766 31.736 1.00 94.50 421 VAL A O 1
ATOM 3351 N N . ALA A 1 422 ? -3.379 -4.298 31.080 1.00 94.81 422 ALA A N 1
ATOM 3352 C CA . ALA A 1 422 ? -3.745 -5.347 32.036 1.00 94.81 422 ALA A CA 1
ATOM 3353 C C . ALA A 1 422 ? -3.856 -4.888 33.502 1.00 94.81 422 ALA A C 1
ATOM 3355 O O . ALA A 1 422 ? -4.823 -5.296 34.150 1.00 94.81 422 ALA A O 1
ATOM 3356 N N . PRO A 1 423 ? -2.976 -4.023 34.053 1.00 94.88 423 PRO A N 1
ATOM 3357 C CA . PRO A 1 423 ? -3.128 -3.550 35.430 1.00 94.88 423 PRO A CA 1
ATOM 3358 C C . PRO A 1 423 ? -4.478 -2.867 35.684 1.00 94.88 423 PRO A C 1
ATOM 3360 O O . PRO A 1 423 ? -5.077 -3.057 36.739 1.00 94.88 423 PRO A O 1
ATOM 3363 N N . ARG A 1 424 ? -5.005 -2.124 34.700 1.00 95.25 424 ARG A N 1
ATOM 3364 C CA . ARG A 1 424 ? -6.323 -1.476 34.804 1.00 95.25 424 ARG A CA 1
ATOM 3365 C C . ARG A 1 424 ? -7.462 -2.489 34.759 1.00 95.25 424 ARG A C 1
ATOM 3367 O O . ARG A 1 424 ? -8.465 -2.290 35.436 1.00 95.25 424 ARG A O 1
ATOM 3374 N N . TYR A 1 425 ? -7.307 -3.560 33.984 1.00 95.00 425 TYR A N 1
ATOM 3375 C CA . TYR A 1 425 ? -8.279 -4.650 33.929 1.00 95.00 425 TYR A CA 1
ATOM 3376 C C . TYR A 1 425 ? -8.334 -5.413 35.256 1.00 95.00 425 TYR A C 1
ATOM 3378 O O . TYR A 1 425 ? -9.412 -5.595 35.812 1.00 95.00 425 TYR A O 1
ATOM 3386 N N . PHE A 1 426 ? -7.179 -5.778 35.823 1.00 95.81 426 PHE A N 1
ATOM 3387 C CA . PHE A 1 426 ? -7.129 -6.440 37.131 1.00 95.81 426 PHE A CA 1
ATOM 3388 C C . PHE A 1 426 ? -7.600 -5.539 38.281 1.00 95.81 426 PHE A C 1
ATOM 3390 O O . PHE A 1 426 ? -8.134 -6.043 39.263 1.00 95.81 426 PHE A O 1
ATOM 3397 N N . ALA A 1 427 ? -7.469 -4.216 38.141 1.00 96.25 427 ALA A N 1
ATOM 3398 C CA . ALA A 1 427 ? -8.053 -3.240 39.061 1.00 96.25 427 ALA A CA 1
ATOM 3399 C C . ALA A 1 427 ? -9.571 -3.023 38.866 1.00 96.25 427 ALA A C 1
ATOM 3401 O O . ALA A 1 427 ? -10.165 -2.232 39.594 1.00 96.25 427 ALA A O 1
ATOM 3402 N N . GLY A 1 428 ? -10.201 -3.668 37.875 1.00 93.94 428 GLY A N 1
ATOM 3403 C CA . GLY A 1 428 ? -11.625 -3.506 37.562 1.00 93.94 428 GLY A CA 1
ATOM 3404 C C . GLY A 1 428 ? -11.994 -2.166 36.912 1.00 93.94 428 GLY A C 1
ATOM 3405 O O . GLY A 1 428 ? -13.172 -1.848 36.799 1.00 93.94 428 GLY A O 1
ATOM 3406 N N . ALA A 1 429 ? -11.013 -1.368 36.477 1.00 94.62 429 ALA A N 1
ATOM 3407 C CA . ALA A 1 429 ? -11.244 -0.045 35.889 1.00 94.62 429 ALA A CA 1
ATOM 3408 C C . ALA A 1 429 ? -11.686 -0.095 34.415 1.00 94.62 429 ALA A C 1
ATOM 3410 O O . ALA A 1 429 ? -12.119 0.919 33.870 1.00 94.62 429 ALA A O 1
ATOM 3411 N N . ILE A 1 430 ? -11.514 -1.241 33.754 1.00 95.44 430 ILE A N 1
ATOM 3412 C CA . ILE A 1 430 ? -11.874 -1.489 32.354 1.00 95.44 430 ILE A CA 1
ATOM 3413 C C . ILE A 1 430 ? -12.324 -2.943 32.182 1.00 95.44 430 ILE A C 1
ATOM 3415 O O . ILE A 1 430 ? -11.945 -3.818 32.959 1.00 95.44 430 ILE A O 1
ATOM 3419 N N . GLU A 1 431 ? -13.077 -3.208 31.121 1.00 95.88 431 GLU A N 1
ATOM 3420 C CA . GLU A 1 431 ? -13.577 -4.542 30.778 1.00 95.88 431 GLU A CA 1
ATOM 3421 C C . GLU A 1 431 ? -12.663 -5.262 29.766 1.00 95.88 431 GLU A C 1
ATOM 3423 O O . GLU A 1 431 ? -11.806 -4.645 29.128 1.00 95.88 431 GLU A O 1
ATOM 3428 N N . LEU A 1 432 ? -12.850 -6.578 29.587 1.00 94.62 432 LEU A N 1
ATOM 3429 C CA . LEU A 1 432 ? -11.995 -7.409 28.723 1.00 94.62 432 LEU A CA 1
ATOM 3430 C C . LEU A 1 432 ? -11.988 -6.933 27.263 1.00 94.62 432 LEU A C 1
ATOM 3432 O O . LEU A 1 432 ? -10.964 -6.987 26.583 1.00 94.62 432 LEU A O 1
ATOM 3436 N N . GLY A 1 433 ? -13.116 -6.437 26.768 1.00 95.69 433 GLY A N 1
ATOM 3437 C CA . GLY A 1 433 ? -13.238 -5.925 25.412 1.00 95.69 433 GLY A CA 1
ATOM 3438 C C . GLY A 1 433 ? -12.340 -4.732 25.133 1.00 95.69 433 GLY A C 1
ATOM 3439 O O . GLY A 1 433 ? -11.879 -4.591 24.003 1.00 95.69 433 GLY A O 1
ATOM 3440 N N . VAL A 1 434 ? -12.017 -3.919 26.146 1.00 96.12 434 VAL A N 1
ATOM 3441 C CA . VAL A 1 434 ? -11.064 -2.808 25.999 1.00 96.12 434 VAL A CA 1
ATOM 3442 C C . VAL A 1 434 ? -9.678 -3.341 25.636 1.00 96.12 434 VAL A C 1
ATOM 3444 O O . VAL A 1 434 ? -9.025 -2.773 24.767 1.00 96.12 434 VAL A O 1
ATOM 3447 N N . ILE A 1 435 ? -9.260 -4.477 26.209 1.00 95.44 435 ILE A N 1
ATOM 3448 C CA . ILE A 1 435 ? -7.994 -5.139 25.857 1.00 95.44 435 ILE A CA 1
ATOM 3449 C C . ILE A 1 435 ? -8.011 -5.580 24.388 1.00 95.44 435 ILE A C 1
ATOM 3451 O O . ILE A 1 435 ? -7.063 -5.309 23.650 1.00 95.44 435 ILE A O 1
ATOM 3455 N N . SER A 1 436 ? -9.093 -6.224 23.937 1.00 94.44 436 SER A N 1
ATOM 3456 C CA . SER A 1 436 ? -9.222 -6.636 22.532 1.00 94.44 436 SER A CA 1
ATOM 3457 C C . SER A 1 436 ? -9.198 -5.432 21.583 1.00 94.44 436 SER A C 1
ATOM 3459 O O . SER A 1 436 ? -8.492 -5.460 20.573 1.00 94.44 436 SER A O 1
ATOM 3461 N N . GLN A 1 437 ? -9.901 -4.353 21.938 1.00 95.88 437 GLN A N 1
ATOM 3462 C CA . GLN A 1 437 ? -9.921 -3.114 21.167 1.00 95.88 437 GLN A CA 1
ATOM 3463 C C . GLN A 1 437 ? -8.535 -2.463 21.099 1.00 95.88 437 GLN A C 1
ATOM 3465 O O . GLN A 1 437 ? -8.118 -2.024 20.029 1.00 95.88 437 GLN A O 1
ATOM 3470 N N . SER A 1 438 ? -7.799 -2.448 22.216 1.00 95.50 438 SER A N 1
ATOM 3471 C CA . SER A 1 438 ? -6.416 -1.976 22.276 1.00 95.50 438 SER A CA 1
ATOM 3472 C C . SER A 1 438 ? -5.517 -2.749 21.318 1.00 95.50 438 SER A C 1
ATOM 3474 O O . SER A 1 438 ? -4.802 -2.125 20.542 1.00 95.50 438 SER A O 1
ATOM 3476 N N . VAL A 1 439 ? -5.580 -4.086 21.312 1.00 94.44 439 VAL A N 1
ATOM 3477 C CA . VAL A 1 439 ? -4.795 -4.914 20.378 1.00 94.44 439 VAL A CA 1
ATOM 3478 C C . VAL A 1 439 ? -5.166 -4.610 18.924 1.00 94.44 439 VAL A C 1
ATOM 3480 O O . VAL A 1 439 ? -4.276 -4.438 18.091 1.00 94.44 439 VAL A O 1
ATOM 3483 N N . GLY A 1 440 ? -6.459 -4.507 18.606 1.00 93.50 440 GLY A N 1
ATOM 3484 C CA . GLY A 1 440 ? -6.927 -4.186 17.254 1.00 93.50 440 GLY A CA 1
ATOM 3485 C C . GLY A 1 440 ? -6.435 -2.821 16.767 1.00 93.50 440 GLY A C 1
ATOM 3486 O O . GLY A 1 440 ? -5.816 -2.726 15.708 1.00 93.50 440 GLY A O 1
ATOM 3487 N N . ALA A 1 441 ? -6.641 -1.774 17.566 1.00 94.94 441 ALA A N 1
ATOM 3488 C CA . ALA A 1 441 ? -6.212 -0.417 17.241 1.00 94.94 441 ALA A CA 1
ATOM 3489 C C . ALA A 1 441 ? -4.681 -0.296 17.119 1.00 94.94 441 ALA A C 1
ATOM 3491 O O . ALA A 1 441 ? -4.190 0.390 16.224 1.00 94.94 441 ALA A O 1
ATOM 3492 N N . PHE A 1 442 ? -3.921 -1.019 17.951 1.00 93.81 442 PHE A N 1
ATOM 3493 C CA . PHE A 1 442 ? -2.459 -1.057 17.862 1.00 93.81 442 PHE A CA 1
ATOM 3494 C C . PHE A 1 442 ? -1.981 -1.665 16.534 1.00 93.81 442 PHE A C 1
ATOM 3496 O O . PHE A 1 442 ? -1.082 -1.126 15.893 1.00 93.81 442 PHE A O 1
ATOM 3503 N N . ASN A 1 443 ? -2.613 -2.757 16.086 1.00 92.56 443 ASN A N 1
ATOM 3504 C CA . ASN A 1 443 ? -2.317 -3.364 14.785 1.00 92.56 443 ASN A CA 1
ATOM 3505 C C . ASN A 1 443 ? -2.658 -2.424 13.621 1.00 92.56 443 ASN A C 1
ATOM 3507 O O . ASN A 1 443 ? -1.867 -2.317 12.687 1.00 92.56 443 ASN A O 1
ATOM 3511 N N . HIS A 1 444 ? -3.804 -1.735 13.671 1.00 92.50 444 HIS A N 1
ATOM 3512 C CA . HIS A 1 444 ? -4.195 -0.779 12.631 1.00 92.50 444 HIS A CA 1
ATOM 3513 C C . HIS A 1 444 ? -3.151 0.325 12.448 1.00 92.50 444 HIS A C 1
ATOM 3515 O O . HIS A 1 444 ? -2.629 0.481 11.349 1.00 92.50 444 HIS A O 1
ATOM 3521 N N . ILE A 1 445 ? -2.757 0.997 13.534 1.00 93.44 445 ILE A N 1
ATOM 3522 C CA . ILE A 1 445 ? -1.772 2.086 13.478 1.00 93.44 445 ILE A CA 1
ATOM 3523 C C . ILE A 1 445 ? -0.431 1.608 12.897 1.00 93.44 445 ILE A C 1
ATOM 3525 O O . ILE A 1 445 ? 0.144 2.281 12.045 1.00 93.44 445 ILE A O 1
ATOM 3529 N N . LEU A 1 446 ? 0.079 0.443 13.316 1.00 90.31 446 LEU A N 1
ATOM 3530 C CA . LEU A 1 446 ? 1.349 -0.077 12.787 1.00 90.31 446 LEU A CA 1
ATOM 3531 C C . LEU A 1 446 ? 1.268 -0.443 11.296 1.00 90.31 446 LEU A C 1
ATOM 3533 O O . LEU A 1 446 ? 2.220 -0.205 10.546 1.00 90.31 446 LEU A O 1
ATOM 3537 N N . ASN A 1 447 ? 0.136 -0.998 10.859 1.00 89.19 447 ASN A N 1
ATOM 3538 C CA . ASN A 1 447 ? -0.095 -1.312 9.451 1.00 89.19 447 ASN A CA 1
ATOM 3539 C C . ASN A 1 447 ? -0.178 -0.034 8.603 1.00 89.19 447 ASN A C 1
ATOM 3541 O O . ASN A 1 447 ? 0.441 0.034 7.540 1.00 89.19 447 ASN A O 1
ATOM 3545 N N . ASP A 1 448 ? -0.874 0.986 9.105 1.00 90.88 448 ASP A N 1
ATOM 3546 C CA . ASP A 1 448 ? -1.035 2.285 8.450 1.00 90.88 448 ASP A CA 1
ATOM 3547 C C . ASP A 1 448 ? 0.310 3.001 8.269 1.00 90.88 448 ASP A C 1
ATOM 3549 O O . ASP A 1 448 ? 0.604 3.511 7.188 1.00 90.88 448 ASP A O 1
ATOM 3553 N N . LEU A 1 449 ? 1.186 2.958 9.278 1.00 87.25 449 LEU A N 1
ATOM 3554 C CA . LEU A 1 449 ? 2.542 3.516 9.183 1.00 87.25 449 LEU A CA 1
ATOM 3555 C C . LEU A 1 449 ? 3.420 2.790 8.150 1.00 87.25 449 LEU A C 1
ATOM 3557 O O . LEU A 1 449 ? 4.316 3.393 7.559 1.00 87.25 449 LEU A O 1
ATOM 3561 N N . SER A 1 450 ? 3.159 1.506 7.901 1.00 83.69 450 SER A N 1
ATOM 3562 C CA . SER A 1 450 ? 3.960 0.685 6.985 1.00 83.69 450 SER A CA 1
ATOM 3563 C C . SER A 1 450 ? 3.580 0.876 5.512 1.00 83.69 450 SER A C 1
ATOM 3565 O O . SER A 1 450 ? 4.309 0.436 4.619 1.00 83.69 450 SER A O 1
ATOM 3567 N N . ILE A 1 451 ? 2.453 1.534 5.219 1.00 83.50 451 ILE A N 1
ATOM 3568 C CA . ILE A 1 451 ? 1.900 1.566 3.862 1.00 83.50 451 ILE A CA 1
ATOM 3569 C C . ILE A 1 451 ? 2.778 2.333 2.870 1.00 83.50 451 ILE A C 1
ATOM 3571 O O . ILE A 1 451 ? 2.936 1.898 1.731 1.00 83.50 451 ILE A O 1
ATOM 3575 N N . ILE A 1 452 ? 3.392 3.441 3.300 1.00 71.62 452 ILE A N 1
ATOM 3576 C CA . ILE A 1 452 ? 4.220 4.291 2.432 1.00 71.62 452 ILE A CA 1
ATOM 3577 C C . ILE A 1 452 ? 5.454 3.515 1.970 1.00 71.62 452 ILE A C 1
ATOM 3579 O O . ILE A 1 452 ? 5.767 3.497 0.780 1.00 71.62 452 ILE A O 1
ATOM 3583 N N . VAL A 1 453 ? 6.112 2.823 2.904 1.00 71.75 453 VAL A N 1
ATOM 3584 C CA . VAL A 1 453 ? 7.294 2.000 2.619 1.00 71.75 453 VAL A CA 1
ATOM 3585 C C . VAL A 1 453 ? 6.930 0.866 1.661 1.00 71.75 453 VAL A C 1
ATOM 3587 O O . VAL A 1 453 ? 7.616 0.654 0.663 1.00 71.75 453 VAL A O 1
ATOM 3590 N N . ASN A 1 454 ? 5.799 0.198 1.900 1.00 77.62 454 ASN A N 1
ATOM 3591 C CA . ASN A 1 454 ? 5.328 -0.904 1.060 1.00 77.62 454 ASN A CA 1
ATOM 3592 C C . ASN A 1 454 ? 4.967 -0.479 -0.372 1.00 77.62 454 ASN A C 1
ATOM 3594 O O . ASN A 1 454 ? 5.004 -1.304 -1.284 1.00 77.62 454 ASN A O 1
ATOM 3598 N N . GLN A 1 455 ? 4.648 0.800 -0.582 1.00 81.81 455 GLN A N 1
ATOM 3599 C CA . GLN A 1 455 ? 4.277 1.345 -1.887 1.00 81.81 455 GLN A CA 1
ATOM 3600 C C . GLN A 1 455 ? 5.439 2.045 -2.608 1.00 81.81 455 GLN A C 1
ATOM 3602 O O . GLN A 1 455 ? 5.246 2.525 -3.724 1.00 81.81 455 GLN A O 1
ATOM 3607 N N . PHE A 1 456 ? 6.647 2.078 -2.034 1.00 77.56 456 PHE A N 1
ATOM 3608 C CA . PHE A 1 456 ? 7.773 2.849 -2.572 1.00 77.56 456 PHE A CA 1
ATOM 3609 C C . PHE A 1 456 ? 8.189 2.435 -3.994 1.00 77.56 456 PHE A C 1
ATOM 3611 O O . PHE A 1 456 ? 8.365 3.285 -4.866 1.00 77.56 456 PHE A O 1
ATOM 3618 N N . GLU A 1 457 ? 8.280 1.131 -4.268 1.00 77.69 457 GLU A N 1
ATOM 3619 C CA . GLU A 1 457 ? 8.599 0.616 -5.610 1.00 77.69 457 GLU A CA 1
ATOM 3620 C C . GLU A 1 457 ? 7.553 1.060 -6.644 1.00 77.69 457 GLU A C 1
ATOM 3622 O O . GLU A 1 457 ? 7.890 1.496 -7.747 1.00 77.69 457 GLU A O 1
ATOM 3627 N N . GLN A 1 458 ? 6.271 0.995 -6.276 1.00 82.31 458 GLN A N 1
ATOM 3628 C CA . GLN A 1 458 ? 5.177 1.409 -7.153 1.00 82.31 458 GLN A CA 1
ATOM 3629 C C . GLN A 1 458 ? 5.176 2.930 -7.358 1.00 82.31 458 GLN A C 1
ATOM 3631 O O . GLN A 1 458 ? 4.978 3.386 -8.480 1.00 82.31 458 GLN A O 1
ATOM 3636 N N . LEU A 1 459 ? 5.476 3.711 -6.314 1.00 85.31 459 LEU A N 1
ATOM 3637 C CA . LEU A 1 459 ? 5.646 5.165 -6.388 1.00 85.31 459 LEU A CA 1
ATOM 3638 C C . LEU A 1 459 ? 6.781 5.564 -7.337 1.00 85.31 459 LEU A C 1
ATOM 3640 O O . LEU A 1 459 ? 6.606 6.463 -8.158 1.00 85.31 459 LEU A O 1
ATOM 3644 N N . SER A 1 460 ? 7.922 4.875 -7.265 1.00 80.88 460 SER A N 1
ATOM 3645 C CA . SER A 1 460 ? 9.060 5.121 -8.156 1.00 80.88 460 SER A CA 1
ATOM 3646 C C . SER A 1 460 ? 8.703 4.834 -9.618 1.00 80.88 460 SER A C 1
ATOM 3648 O O . SER A 1 460 ? 8.923 5.681 -10.487 1.00 80.88 460 SER A O 1
ATOM 3650 N N . ARG A 1 461 ? 8.067 3.686 -9.891 1.00 84.12 461 ARG A N 1
ATOM 3651 C CA . ARG A 1 461 ? 7.588 3.335 -11.239 1.00 84.12 461 ARG A CA 1
ATOM 3652 C C . ARG A 1 461 ? 6.551 4.320 -11.763 1.00 84.12 461 ARG A C 1
ATOM 3654 O O . ARG A 1 461 ? 6.600 4.692 -12.932 1.00 84.12 461 ARG A O 1
ATOM 3661 N N . PHE A 1 462 ? 5.634 4.749 -10.904 1.00 89.25 462 PHE A N 1
ATOM 3662 C CA . PHE A 1 462 ? 4.610 5.721 -11.253 1.00 89.25 462 PHE A CA 1
ATOM 3663 C C . PHE A 1 462 ? 5.200 7.089 -11.596 1.00 89.25 462 PHE A C 1
ATOM 3665 O O . PHE A 1 462 ? 4.803 7.665 -12.602 1.00 89.25 462 PHE A O 1
ATOM 3672 N N . SER A 1 463 ? 6.189 7.573 -10.835 1.00 87.50 463 SER A N 1
ATOM 3673 C CA . SER A 1 463 ? 6.884 8.829 -11.146 1.00 87.50 463 SER A CA 1
ATOM 3674 C C . SER A 1 463 ? 7.549 8.775 -12.522 1.00 87.50 463 SER A C 1
ATOM 3676 O O . SER A 1 463 ? 7.383 9.696 -13.313 1.00 87.50 463 SER A O 1
ATOM 3678 N N . ALA A 1 464 ? 8.229 7.671 -12.850 1.00 85.62 464 ALA A N 1
ATOM 3679 C CA . ALA A 1 464 ? 8.805 7.491 -14.183 1.00 85.62 464 ALA A CA 1
ATOM 3680 C C . ALA A 1 464 ? 7.728 7.408 -15.283 1.00 85.62 464 ALA A C 1
ATOM 3682 O O . ALA A 1 464 ? 7.955 7.847 -16.406 1.00 85.62 464 ALA A O 1
ATOM 3683 N N . GLY A 1 465 ? 6.556 6.845 -14.975 1.00 87.56 465 GLY A N 1
ATOM 3684 C CA . GLY A 1 465 ? 5.405 6.826 -15.880 1.00 87.56 465 GLY A CA 1
ATOM 3685 C C . GLY A 1 465 ? 4.822 8.219 -16.140 1.00 87.56 465 GLY A C 1
ATOM 3686 O O . GLY A 1 465 ? 4.511 8.529 -17.286 1.00 87.56 465 GLY A O 1
ATOM 3687 N N . ILE A 1 466 ? 4.730 9.071 -15.109 1.00 90.12 466 ILE A N 1
ATOM 3688 C CA . ILE A 1 466 ? 4.309 10.477 -15.241 1.00 90.12 466 ILE A CA 1
ATOM 3689 C C . ILE A 1 466 ? 5.238 11.218 -16.200 1.00 90.12 466 ILE A C 1
ATOM 3691 O O . ILE A 1 466 ? 4.735 11.852 -17.120 1.00 90.12 466 ILE A O 1
ATOM 3695 N N . ASP A 1 467 ? 6.558 11.098 -16.023 1.00 88.00 467 ASP A N 1
ATOM 3696 C CA . ASP A 1 467 ? 7.540 11.775 -16.883 1.00 88.00 467 ASP A CA 1
ATOM 3697 C C . ASP A 1 467 ? 7.407 11.351 -18.349 1.00 88.00 467 ASP A C 1
ATOM 3699 O O . ASP A 1 467 ? 7.380 12.177 -19.260 1.00 88.00 467 ASP A O 1
ATOM 3703 N N . ARG A 1 468 ? 7.289 10.045 -18.601 1.00 89.50 468 ARG A N 1
ATOM 3704 C CA . ARG A 1 468 ? 7.161 9.530 -19.970 1.00 89.50 468 ARG A CA 1
ATOM 3705 C C . ARG A 1 468 ? 5.854 9.957 -20.625 1.00 89.50 468 ARG A C 1
ATOM 3707 O O . ARG A 1 468 ? 5.850 10.293 -21.807 1.00 89.50 468 ARG A O 1
ATOM 3714 N N . LEU A 1 469 ? 4.759 9.963 -19.866 1.00 90.81 469 LEU A N 1
ATOM 3715 C CA . LEU A 1 469 ? 3.463 10.401 -20.367 1.00 90.81 469 LEU A CA 1
ATOM 3716 C C . LEU A 1 469 ? 3.433 11.917 -20.595 1.00 90.81 469 LEU A C 1
ATOM 3718 O O . LEU A 1 469 ? 2.895 12.355 -21.607 1.00 90.81 469 LEU A O 1
ATOM 3722 N N . SER A 1 470 ? 4.049 12.719 -19.720 1.00 90.06 470 SER A N 1
ATOM 3723 C CA . SER A 1 470 ? 4.103 14.172 -19.895 1.00 90.06 470 SER A CA 1
ATOM 3724 C C . SER A 1 470 ? 4.926 14.567 -21.115 1.00 90.06 470 SER A C 1
ATOM 3726 O O . SER A 1 470 ? 4.449 15.366 -21.910 1.00 90.06 470 SER A O 1
ATOM 3728 N N . VAL A 1 471 ? 6.105 13.963 -21.315 1.00 88.81 471 VAL A N 1
ATOM 3729 C CA . VAL A 1 471 ? 6.933 14.219 -22.509 1.00 88.81 471 VAL A CA 1
ATOM 3730 C C . VAL A 1 471 ? 6.178 13.832 -23.783 1.00 88.81 471 VAL A C 1
ATOM 3732 O O . VAL A 1 471 ? 6.212 14.564 -24.767 1.00 88.81 471 VAL A O 1
ATOM 3735 N N . PHE A 1 472 ? 5.441 12.718 -23.763 1.00 89.75 472 PHE A N 1
ATOM 3736 C CA . PHE A 1 472 ? 4.619 12.305 -24.900 1.00 89.75 472 PHE A CA 1
ATOM 3737 C C . PHE A 1 472 ? 3.490 13.304 -25.209 1.00 89.75 472 PHE A C 1
ATOM 3739 O O . PHE A 1 472 ? 3.296 13.677 -26.365 1.00 89.75 472 PHE A O 1
ATOM 3746 N N . LEU A 1 473 ? 2.767 13.780 -24.187 1.00 88.69 473 LEU A N 1
ATOM 3747 C CA . LEU A 1 473 ? 1.726 14.799 -24.360 1.00 88.69 473 LEU A CA 1
ATOM 3748 C C . LEU A 1 473 ? 2.302 16.148 -24.824 1.00 88.69 473 LEU A C 1
ATOM 3750 O O . LEU A 1 473 ? 1.685 16.821 -25.644 1.00 88.69 473 LEU A O 1
ATOM 3754 N N . GLU A 1 474 ? 3.474 16.545 -24.326 1.00 87.38 474 GLU A N 1
ATOM 3755 C CA . GLU A 1 474 ? 4.166 17.768 -24.750 1.00 87.38 474 GLU A CA 1
ATOM 3756 C C . GLU A 1 474 ? 4.622 17.692 -26.211 1.00 87.38 474 GLU A C 1
ATOM 3758 O O . GLU A 1 474 ? 4.415 18.647 -26.955 1.00 87.38 474 GLU A O 1
ATOM 3763 N N . ALA A 1 475 ? 5.145 16.550 -26.659 1.00 86.94 475 ALA A N 1
ATOM 3764 C CA . ALA A 1 475 ? 5.514 16.355 -28.060 1.00 86.94 475 ALA A CA 1
ATOM 3765 C C . ALA A 1 475 ? 4.301 16.412 -29.000 1.00 86.94 475 ALA A C 1
ATOM 3767 O O . ALA A 1 475 ? 4.377 16.994 -30.079 1.00 86.94 475 ALA A O 1
ATOM 3768 N N . MET A 1 476 ? 3.152 15.870 -28.577 1.00 87.12 476 MET A N 1
ATOM 3769 C CA . MET A 1 476 ? 1.902 16.037 -29.328 1.00 87.12 476 MET A CA 1
ATOM 3770 C C . MET A 1 476 ? 1.444 17.503 -29.371 1.00 87.12 476 MET A C 1
ATOM 3772 O O . MET A 1 476 ? 0.932 17.941 -30.395 1.00 87.12 476 MET A O 1
ATOM 3776 N N . GLN A 1 477 ? 1.647 18.274 -28.293 1.00 85.25 477 GLN A N 1
ATOM 3777 C CA . GLN A 1 477 ? 1.334 19.711 -28.261 1.00 85.25 477 GLN A CA 1
ATOM 3778 C C . GLN A 1 477 ? 2.229 20.505 -29.213 1.00 85.25 477 GLN A C 1
ATOM 3780 O O . GLN A 1 477 ? 1.780 21.488 -29.793 1.00 85.25 477 GLN A O 1
ATOM 3785 N N . GLU A 1 478 ? 3.499 20.129 -29.321 1.00 84.50 478 GLU A N 1
ATOM 3786 C CA . GLU A 1 478 ? 4.474 20.806 -30.174 1.00 84.50 478 GLU A CA 1
ATOM 3787 C C . GLU A 1 478 ? 4.246 20.496 -31.655 1.00 84.50 478 GLU A C 1
ATOM 3789 O O . GLU A 1 478 ? 4.326 21.399 -32.484 1.00 84.50 478 GLU A O 1
ATOM 3794 N N . ALA A 1 479 ? 3.848 19.261 -31.972 1.00 85.06 479 ALA A N 1
ATOM 3795 C CA . ALA A 1 479 ? 3.439 18.866 -33.318 1.00 85.06 479 ALA A CA 1
ATOM 3796 C C . ALA A 1 479 ? 2.123 19.530 -33.780 1.00 85.06 479 ALA A C 1
ATOM 3798 O O . ALA A 1 479 ? 1.885 19.637 -34.983 1.00 85.06 479 ALA A O 1
ATOM 3799 N N . ASP A 1 480 ? 1.274 19.972 -32.844 1.00 83.50 480 ASP A N 1
ATOM 3800 C CA . ASP A 1 480 ? 0.018 20.683 -33.116 1.00 83.50 480 ASP A CA 1
ATOM 3801 C C . ASP A 1 480 ? -0.193 21.867 -32.139 1.00 83.50 480 ASP A C 1
ATOM 3803 O O . ASP A 1 480 ? -0.987 21.787 -31.191 1.00 83.50 480 ASP A O 1
ATOM 3807 N N . PRO A 1 481 ? 0.533 22.988 -32.331 1.00 77.12 481 PRO A N 1
ATOM 3808 C CA . PRO A 1 481 ? 0.570 24.102 -31.379 1.00 77.12 481 PRO A CA 1
ATOM 3809 C C . PRO A 1 481 ? -0.754 24.872 -31.272 1.00 77.12 481 PRO A C 1
ATOM 3811 O O . PRO A 1 481 ? -1.007 25.529 -30.258 1.00 77.12 481 PRO A O 1
ATOM 3814 N N . ASP A 1 482 ? -1.618 24.780 -32.284 1.00 73.06 482 ASP A N 1
ATOM 3815 C CA . ASP A 1 482 ? -2.911 25.467 -32.309 1.00 73.06 482 ASP A CA 1
ATOM 3816 C C . ASP A 1 482 ? -3.955 24.790 -31.397 1.00 73.06 482 ASP A C 1
ATOM 3818 O O . ASP A 1 482 ? -4.961 25.405 -31.017 1.00 73.06 482 ASP A O 1
ATOM 3822 N N . ARG A 1 483 ? -3.706 23.545 -30.965 1.00 69.38 483 ARG A N 1
ATOM 3823 C CA . ARG A 1 483 ? -4.619 22.756 -30.129 1.00 69.38 483 ARG A CA 1
ATOM 3824 C C . ARG A 1 483 ? -4.150 22.717 -28.676 1.00 69.38 483 ARG A C 1
ATOM 3826 O O . ARG A 1 483 ? -3.186 22.047 -28.346 1.00 69.38 483 ARG A O 1
ATOM 3833 N N . LYS A 1 484 ? -4.837 23.412 -27.763 1.00 62.09 484 LYS A N 1
ATOM 3834 C CA . LYS A 1 484 ? -4.453 23.463 -26.333 1.00 62.09 484 LYS A CA 1
ATOM 3835 C C . LYS A 1 484 ? -4.661 22.114 -25.626 1.00 62.09 484 LYS A C 1
ATOM 3837 O O . LYS A 1 484 ? -5.800 21.714 -25.395 1.00 62.09 484 LYS A O 1
ATOM 3842 N N . LEU A 1 485 ? -3.569 21.469 -25.218 1.00 60.41 485 LEU A N 1
ATOM 3843 C CA . LEU A 1 485 ? -3.540 20.175 -24.527 1.00 60.41 485 LEU A CA 1
ATOM 3844 C C . LEU A 1 485 ? -3.455 20.305 -23.000 1.00 60.41 485 LEU A C 1
ATOM 3846 O O . LEU A 1 485 ? -4.020 19.480 -22.283 1.00 60.41 485 LEU A O 1
ATOM 3850 N N . LEU A 1 486 ? -2.773 21.343 -22.505 1.00 57.88 486 LEU A N 1
ATOM 3851 C CA . LEU A 1 486 ? -2.479 21.559 -21.084 1.00 57.88 486 LEU A CA 1
ATOM 3852 C C . LEU A 1 486 ? -3.093 22.879 -20.593 1.00 57.88 486 LEU A C 1
ATOM 3854 O O . LEU A 1 486 ? -3.167 23.862 -21.337 1.00 57.88 486 LEU A O 1
ATOM 3858 N N . ALA A 1 487 ? -3.537 22.911 -19.332 1.00 48.09 487 ALA A N 1
ATOM 3859 C CA . ALA A 1 487 ? -4.043 24.127 -18.700 1.00 48.09 487 ALA A CA 1
ATOM 3860 C C . ALA A 1 487 ? -3.009 25.266 -18.821 1.00 48.09 487 ALA A C 1
ATOM 3862 O O . ALA A 1 487 ? -1.806 25.076 -18.641 1.00 48.09 487 ALA A O 1
ATOM 3863 N N . LYS A 1 488 ? -3.489 26.455 -19.193 1.00 40.66 488 LYS A N 1
ATOM 3864 C CA . LYS A 1 488 ? -2.672 27.614 -19.564 1.00 40.66 488 LYS A CA 1
ATOM 3865 C C . LYS A 1 488 ? -1.874 28.128 -18.361 1.00 40.66 488 LYS A C 1
ATOM 3867 O O . LYS A 1 488 ? -2.407 28.925 -17.604 1.00 40.66 488 LYS A O 1
ATOM 3872 N N . ASP A 1 489 ? -0.602 27.746 -18.248 1.00 41.66 489 ASP A N 1
ATOM 3873 C CA . ASP A 1 489 ? 0.347 28.440 -17.360 1.00 41.66 489 ASP A CA 1
ATOM 3874 C C . ASP A 1 489 ? 1.796 28.500 -17.892 1.00 41.66 489 ASP A C 1
ATOM 3876 O O . ASP A 1 489 ? 2.769 28.614 -17.152 1.00 41.66 489 ASP A O 1
ATOM 3880 N N . SER A 1 490 ? 1.979 28.503 -19.218 1.00 38.25 490 SER A N 1
ATOM 3881 C CA . SER A 1 490 ? 3.295 28.672 -19.854 1.00 38.25 490 SER A CA 1
ATOM 3882 C C . SER A 1 490 ? 3.738 30.141 -19.959 1.00 38.25 490 SER A C 1
ATOM 3884 O O . SER A 1 490 ? 4.224 30.576 -21.007 1.00 38.25 490 SER A O 1
ATOM 3886 N N . LYS A 1 491 ? 3.601 30.936 -18.889 1.00 37.56 491 LYS A N 1
ATOM 3887 C CA . LYS A 1 491 ? 4.233 32.269 -18.862 1.00 37.56 491 LYS A CA 1
ATOM 3888 C C . LYS A 1 491 ? 5.763 32.189 -18.723 1.00 37.56 491 LYS A C 1
ATOM 3890 O O . LYS A 1 491 ? 6.439 33.171 -19.012 1.00 37.56 491 LYS A O 1
ATOM 3895 N N . ASP A 1 492 ? 6.309 31.012 -18.400 1.00 45.44 492 ASP A N 1
ATOM 3896 C CA . ASP A 1 492 ? 7.728 30.852 -18.053 1.00 45.44 492 ASP A CA 1
ATOM 3897 C C . ASP A 1 492 ? 8.662 30.356 -19.174 1.00 45.44 492 ASP A C 1
ATOM 3899 O O . ASP A 1 492 ? 9.876 30.546 -19.084 1.00 45.44 492 ASP A O 1
ATOM 3903 N N . LYS A 1 493 ? 8.139 29.826 -20.296 1.00 43.78 493 LYS A N 1
ATOM 3904 C CA . LYS A 1 493 ? 8.991 29.512 -21.468 1.00 43.78 493 LYS A CA 1
ATOM 3905 C C . LYS A 1 493 ? 9.623 30.784 -22.060 1.00 43.78 493 LYS A C 1
ATOM 3907 O O . LYS A 1 493 ? 10.757 30.744 -22.524 1.00 43.78 493 LYS A O 1
ATOM 3912 N N . SER A 1 494 ? 8.944 31.935 -21.959 1.00 41.69 494 SER A N 1
ATOM 3913 C CA . SER A 1 494 ? 9.480 33.226 -22.424 1.00 41.69 494 SER A CA 1
ATOM 3914 C C . SER A 1 494 ? 10.604 33.780 -21.537 1.00 41.69 494 SER A C 1
ATOM 3916 O O . SER A 1 494 ? 11.470 34.503 -22.028 1.00 41.69 494 SER A O 1
ATOM 3918 N N . THR A 1 495 ? 10.621 33.422 -20.249 1.00 39.06 495 THR A N 1
ATOM 3919 C CA . THR A 1 495 ? 11.640 33.856 -19.284 1.00 39.06 495 THR A CA 1
ATOM 3920 C C . THR A 1 495 ? 12.929 33.056 -19.466 1.00 39.06 495 THR A C 1
ATOM 3922 O O . THR A 1 495 ? 14.010 33.637 -19.513 1.00 39.06 495 THR A O 1
ATOM 3925 N N . LEU A 1 496 ? 12.818 31.737 -19.666 1.00 39.31 496 LEU A N 1
ATOM 3926 C CA . LEU A 1 496 ? 13.971 30.853 -19.873 1.00 39.31 496 LEU A CA 1
ATOM 3927 C C . LEU A 1 496 ? 14.664 31.091 -21.224 1.00 39.31 496 LEU A C 1
ATOM 3929 O O . LEU A 1 496 ? 15.891 31.103 -21.282 1.00 39.31 496 LEU A O 1
ATOM 3933 N N . MET A 1 497 ? 13.905 31.388 -22.287 1.00 44.38 497 MET A N 1
ATOM 3934 C CA . MET A 1 497 ? 14.483 31.764 -23.586 1.00 44.38 497 MET A CA 1
ATOM 3935 C C . MET A 1 497 ? 15.199 33.124 -23.536 1.00 44.38 497 MET A C 1
ATOM 3937 O O . MET A 1 497 ? 16.237 33.295 -24.170 1.00 44.38 497 MET A O 1
ATOM 3941 N N . LYS A 1 498 ? 14.697 34.079 -22.736 1.00 42.72 498 LYS A N 1
ATOM 3942 C CA . LYS A 1 498 ? 15.358 35.380 -22.518 1.00 42.72 498 LYS A CA 1
ATOM 3943 C C . LYS A 1 498 ? 16.624 35.268 -21.664 1.00 42.72 498 LYS A C 1
ATOM 3945 O O . LYS A 1 498 ? 17.579 35.996 -21.918 1.00 42.72 498 LYS A O 1
ATOM 3950 N N . LEU A 1 499 ? 16.665 34.348 -20.698 1.00 38.44 499 LEU A N 1
ATOM 3951 C CA . LEU A 1 499 ? 17.885 34.063 -19.936 1.00 38.44 499 LEU A CA 1
ATOM 3952 C C . LEU A 1 499 ? 18.951 33.347 -20.781 1.00 38.44 499 LEU A C 1
ATOM 3954 O O . LEU A 1 499 ? 20.126 33.678 -20.660 1.00 38.44 499 LEU A O 1
ATOM 3958 N N . ALA A 1 500 ? 18.559 32.433 -21.674 1.00 38.81 500 ALA A N 1
ATOM 3959 C CA . ALA A 1 500 ? 19.488 31.776 -22.599 1.00 38.81 500 ALA A CA 1
ATOM 3960 C C . ALA A 1 500 ? 20.033 32.739 -23.677 1.00 38.81 500 ALA A C 1
ATOM 3962 O O . ALA A 1 500 ? 21.217 32.693 -24.013 1.00 38.81 500 ALA A O 1
ATOM 3963 N N . ALA A 1 501 ? 19.205 33.670 -24.166 1.00 43.06 501 ALA A N 1
ATOM 3964 C CA . ALA A 1 501 ? 19.626 34.688 -25.131 1.00 43.06 501 ALA A CA 1
ATOM 3965 C C . ALA A 1 501 ? 20.622 35.703 -24.534 1.00 43.06 501 ALA A C 1
ATOM 3967 O O . ALA A 1 501 ? 21.570 36.093 -25.210 1.00 43.06 501 ALA A O 1
ATOM 3968 N N . ASN A 1 502 ? 20.465 36.074 -23.258 1.00 40.72 502 ASN A N 1
ATOM 3969 C CA . ASN A 1 502 ? 21.386 36.989 -22.570 1.00 40.72 502 ASN A CA 1
ATOM 3970 C C . ASN A 1 502 ? 22.686 36.320 -22.088 1.00 40.72 502 ASN A C 1
ATOM 3972 O O . ASN A 1 502 ? 23.637 37.022 -21.761 1.00 40.72 502 ASN A O 1
ATOM 3976 N N . ALA A 1 503 ? 22.746 34.986 -22.047 1.00 39.25 503 ALA A N 1
ATOM 3977 C CA . ALA A 1 503 ? 23.966 34.240 -21.731 1.00 39.25 503 ALA A CA 1
ATOM 3978 C C . ALA A 1 503 ? 24.872 34.015 -22.959 1.00 39.25 503 ALA A C 1
ATOM 3980 O O . ALA A 1 503 ? 26.021 33.612 -22.804 1.00 39.25 503 ALA A O 1
ATOM 3981 N N . THR A 1 504 ? 24.372 34.286 -24.171 1.00 38.38 504 THR A N 1
ATOM 3982 C CA . THR A 1 504 ? 25.104 34.052 -25.431 1.00 38.38 504 THR A CA 1
ATOM 3983 C C . THR A 1 504 ? 25.723 35.340 -26.006 1.00 38.38 504 THR A C 1
ATOM 3985 O O . THR A 1 504 ? 26.518 35.281 -26.936 1.00 38.38 504 THR A O 1
ATOM 3988 N N . THR A 1 505 ? 25.423 36.516 -25.440 1.00 39.12 505 THR A N 1
ATOM 3989 C CA . THR A 1 505 ? 25.919 37.827 -25.913 1.00 39.12 505 THR A CA 1
ATOM 3990 C C . THR A 1 505 ? 27.083 38.416 -25.109 1.00 39.12 505 THR A C 1
ATOM 3992 O O . THR A 1 505 ? 27.528 39.519 -25.410 1.00 39.12 505 THR A O 1
ATOM 3995 N N . THR A 1 506 ? 27.643 37.694 -24.136 1.00 35.78 506 THR A N 1
ATOM 3996 C CA . THR A 1 506 ? 28.792 38.142 -23.320 1.00 35.78 506 THR A CA 1
ATOM 3997 C C . THR A 1 506 ? 30.053 37.309 -23.545 1.00 35.78 506 THR A C 1
ATOM 3999 O O . THR A 1 506 ? 30.748 36.975 -22.592 1.00 35.78 506 THR A O 1
ATOM 4002 N N . ASN A 1 507 ? 30.370 36.958 -24.798 1.00 35.78 507 ASN A N 1
ATOM 4003 C CA . ASN A 1 507 ? 31.700 36.422 -25.112 1.00 35.78 507 ASN A CA 1
ATOM 4004 C C . ASN A 1 507 ? 32.099 36.529 -26.593 1.00 35.78 507 ASN A C 1
ATOM 4006 O O . ASN A 1 507 ? 32.476 35.547 -27.215 1.00 35.78 507 ASN A O 1
ATOM 4010 N N . THR A 1 508 ? 32.048 37.732 -27.161 1.00 39.22 508 THR A N 1
ATOM 4011 C CA . THR A 1 508 ? 32.892 38.099 -28.311 1.00 39.22 508 THR A CA 1
ATOM 4012 C C . THR A 1 508 ? 33.117 39.602 -28.262 1.00 39.22 508 THR A C 1
ATOM 4014 O O . THR A 1 508 ? 32.188 40.352 -28.558 1.00 39.22 508 THR A O 1
ATOM 4017 N N . ASN A 1 509 ? 34.296 40.022 -27.803 1.00 30.64 509 ASN A N 1
ATOM 4018 C CA . ASN A 1 509 ? 35.077 41.155 -28.312 1.00 30.64 509 ASN A CA 1
ATOM 4019 C C . ASN A 1 509 ? 36.203 41.441 -27.317 1.00 30.64 509 ASN A C 1
ATOM 4021 O O . ASN A 1 509 ? 36.032 42.241 -26.404 1.00 30.64 509 ASN A O 1
ATOM 4025 N N . ASP A 1 510 ? 37.345 40.783 -27.513 1.00 30.53 510 ASP A N 1
ATOM 4026 C CA . ASP A 1 510 ? 38.620 41.351 -27.086 1.00 30.53 510 ASP A CA 1
ATOM 4027 C C . ASP A 1 510 ? 39.723 40.899 -28.052 1.00 30.53 510 ASP A C 1
ATOM 4029 O O . ASP A 1 510 ? 40.143 39.744 -28.029 1.00 30.53 510 ASP A O 1
ATOM 4033 N N . SER A 1 511 ? 40.083 41.804 -28.967 1.00 29.12 511 SER A N 1
ATOM 4034 C CA . SER A 1 511 ? 41.397 41.969 -29.610 1.00 29.12 511 SER A CA 1
ATOM 4035 C C . SER A 1 511 ? 41.240 42.962 -30.772 1.00 29.12 511 SER A C 1
ATOM 4037 O O . SER A 1 511 ? 40.707 42.585 -31.814 1.00 29.12 511 SER A O 1
ATOM 4039 N N . ASP A 1 512 ? 41.612 44.233 -30.600 1.00 30.55 512 ASP A N 1
ATOM 4040 C CA . ASP A 1 512 ? 42.849 44.773 -31.195 1.00 30.55 512 ASP A CA 1
ATOM 4041 C C . ASP A 1 512 ? 42.995 46.303 -31.045 1.00 30.55 512 ASP A C 1
ATOM 4043 O O . ASP A 1 512 ? 42.024 47.060 -31.064 1.00 30.55 512 ASP A O 1
ATOM 4047 N N . SER A 1 513 ? 44.261 46.726 -31.027 1.00 29.78 513 SER A N 1
ATOM 4048 C CA . SER A 1 513 ? 44.814 48.086 -31.164 1.00 29.78 513 SER A CA 1
ATOM 4049 C C . SER A 1 513 ? 44.722 49.060 -29.974 1.00 29.78 513 SER A C 1
ATOM 4051 O O . SER A 1 513 ? 43.786 49.840 -29.815 1.00 29.78 513 SER A O 1
ATOM 4053 N N . ASP A 1 514 ? 45.806 49.064 -29.195 1.00 31.06 514 ASP A N 1
ATOM 4054 C CA . ASP A 1 514 ? 46.315 50.229 -28.473 1.00 31.06 514 ASP A CA 1
ATOM 4055 C C . ASP A 1 514 ? 47.326 50.936 -29.394 1.00 31.06 514 ASP A C 1
ATOM 4057 O O . ASP A 1 514 ? 48.327 50.338 -29.787 1.00 31.06 514 ASP A O 1
ATOM 4061 N N . ASP A 1 515 ? 47.044 52.181 -29.776 1.00 31.30 515 ASP A N 1
ATOM 4062 C CA . ASP A 1 515 ? 48.043 53.123 -30.280 1.00 31.30 515 ASP A CA 1
ATOM 4063 C C . ASP A 1 515 ? 47.607 54.535 -29.865 1.00 31.30 515 ASP A C 1
ATOM 4065 O O . ASP A 1 515 ? 46.558 55.054 -30.257 1.00 31.30 515 ASP A O 1
ATOM 4069 N N . GLY A 1 516 ? 48.393 55.129 -28.969 1.00 29.03 516 GLY A N 1
ATOM 4070 C CA . GLY A 1 516 ? 48.032 56.345 -28.255 1.00 29.03 516 GLY A CA 1
ATOM 4071 C C . GLY A 1 516 ? 48.125 57.636 -29.069 1.00 29.03 516 GLY A C 1
ATOM 4072 O O . GLY A 1 516 ? 48.845 57.726 -30.060 1.00 29.03 516 GLY A O 1
ATOM 4073 N N . LYS A 1 517 ? 47.468 58.689 -28.560 1.00 30.22 517 LYS A N 1
ATOM 4074 C CA . LYS A 1 517 ? 48.036 60.039 -28.342 1.00 30.22 517 LYS A CA 1
ATOM 4075 C C . LYS A 1 517 ? 46.963 61.062 -27.925 1.00 30.22 517 LYS A C 1
ATOM 4077 O O . LYS A 1 517 ? 46.050 61.360 -28.676 1.00 30.22 517 LYS A O 1
ATOM 4082 N N . LEU A 1 518 ? 47.226 61.673 -26.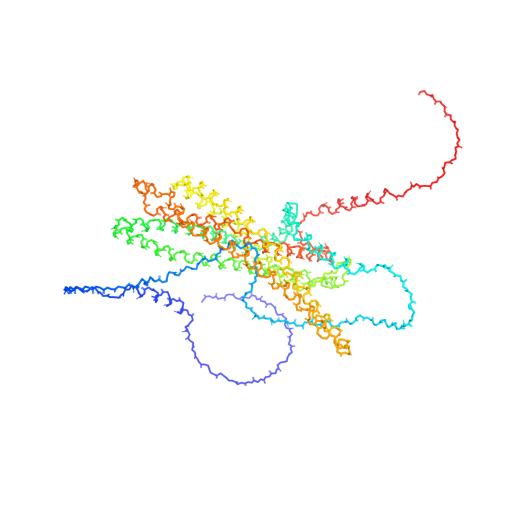766 1.00 28.77 518 LEU A N 1
ATOM 4083 C CA . LEU A 1 518 ? 47.282 63.123 -26.507 1.00 28.77 518 LEU A CA 1
ATOM 4084 C C . LEU A 1 518 ? 46.026 64.026 -26.638 1.00 28.77 518 LEU A C 1
ATOM 4086 O O . LEU A 1 518 ? 45.554 64.317 -27.726 1.00 28.77 518 LEU A O 1
ATOM 4090 N N . VAL A 1 519 ? 45.744 64.676 -25.491 1.00 30.80 519 VAL A N 1
ATOM 4091 C CA . VAL A 1 519 ? 45.550 66.139 -25.295 1.00 30.80 519 VAL A CA 1
ATOM 4092 C C . VAL A 1 519 ? 44.172 66.750 -25.597 1.00 30.80 519 VAL A C 1
ATOM 4094 O O . VAL A 1 519 ? 43.787 66.892 -26.749 1.00 30.80 519 VAL A O 1
ATOM 4097 N N . ASN A 1 520 ? 43.481 67.210 -24.538 1.00 29.20 520 ASN A N 1
ATOM 4098 C CA . ASN A 1 520 ? 43.247 68.621 -24.108 1.00 29.20 520 ASN A CA 1
ATOM 4099 C C . ASN A 1 520 ? 41.972 68.644 -23.227 1.00 29.20 520 ASN A C 1
ATOM 4101 O O . ASN A 1 520 ? 40.908 68.255 -23.689 1.00 29.20 520 ASN A O 1
ATOM 4105 N N . ALA A 1 521 ? 42.025 68.847 -21.908 1.00 29.33 521 ALA A N 1
ATOM 4106 C CA . ALA A 1 521 ? 42.156 70.117 -21.173 1.00 29.33 521 ALA A CA 1
ATOM 4107 C C . ALA A 1 521 ? 41.080 71.185 -21.484 1.00 29.33 521 ALA A C 1
ATOM 4109 O O . ALA A 1 521 ? 40.975 71.666 -22.609 1.00 29.33 521 ALA A O 1
ATOM 4110 N N . GLY A 1 522 ? 40.369 71.599 -20.424 1.00 28.38 522 GLY A N 1
ATOM 4111 C CA . GLY A 1 522 ? 39.476 72.767 -20.342 1.00 28.38 522 GLY A CA 1
ATOM 4112 C C . GLY A 1 522 ? 38.181 72.430 -19.590 1.00 28.38 522 GLY A C 1
ATOM 4113 O O . GLY A 1 522 ? 37.260 71.916 -20.206 1.00 28.38 522 GLY A O 1
ATOM 4114 N N . ALA A 1 523 ? 38.166 72.462 -18.249 1.00 34.00 523 ALA A N 1
ATOM 4115 C CA . ALA A 1 523 ? 37.766 73.620 -17.418 1.00 34.00 523 ALA A CA 1
ATOM 4116 C C . ALA A 1 523 ? 36.292 74.019 -17.673 1.00 34.00 523 ALA A C 1
ATOM 4118 O O . ALA A 1 523 ? 35.946 74.354 -18.799 1.00 34.00 523 ALA A O 1
ATOM 4119 N N . SER A 1 524 ? 35.368 73.969 -16.712 1.00 35.09 524 SER A N 1
ATOM 4120 C CA . SER A 1 524 ? 35.440 74.222 -15.264 1.00 35.09 524 SER A CA 1
ATOM 4121 C C . SER A 1 524 ? 34.534 73.303 -14.453 1.00 35.09 524 SER A C 1
ATOM 4123 O O . SER A 1 524 ? 33.589 72.736 -15.044 1.00 35.09 524 SER A O 1
#

Foldseek 3Di:
DDDDDDDDDDDDDDDDDDDDDDDDDDDDDDDPPPPVVVVVVVVVPPPDDDDDDDDDDDDDDDDDDDDDDDDDDDPDDDDPPPDDDDDDDDDPPPPDPDPDDDDDDDDDDDDDDDDDDDDDPPVPVVVVVVVVVVVVCVVPPPDPPPVLVVVLVQLLCQLPVVCCVVDPPLVVLVVVLVVLLVVLLVLLLVCLVLLLQLQQCVVVVPPVSNVVSVVVNVVSCVVNVVSVVVNVVSLVVSLVVQLVVSLVVLVVLCPPPVLVVCQCVCPVVRNAPDVVCLSPPLSSLSSNVVSVVVSLLVSLVSLLVSLLVLLCVLPVVLSVVLVVLLVVLVVVLCVLCVVLVVLVVQLVVLVVVLVVLVVVCVVCVVVCVVVVVCVVSVVVSVVSVVSNVVSVVVSVVSVVVSCVSVVVSVVCLLVVQCVVCVVCVVVVVDGPSSSVSSSSSSVSNSVSVSVCVVCVVVVVVSSVSSVSNSSSQVSSCVSPVVDDSGDDDPPCVVVVVVVVVVVVPPDDDDDDDDDDDDDDDDDD

Sequence (524 aa):
MGVLLLPQKRQSYSLTRSRRTTTRPSSTGGSRRLRSVLLLLVGLSLFCSSPYSNSSSSNNNNNAAAFSSPRIMLQTAAAIRIGSTSNTNANININTNINTAPPKKKSIALFSKVDNDNDNNDNNNDNNSSALQQSQQSLQSQQLDWKKISQQSKLFWNMAYPYFEESKAGRWLFAGMIGLTLCNSGVSVGFSYIGKDFWNALSSKNTVEFYNVLGKYLGALIVGAPVVTLYKYQRERLAVHWREWMTDRTLQLYEENRVYYAIERGVDGIALDNPDQRICEDVQSFTSFSLQLFLTIISTIIDLVSFSLILYSIYPQLFIAIVAYASFGTITTTWLGKDLVRLNYDQLTKEANFRFSLVRWRENAESIAFYGGEDLEGRVVGDLLQSVIGNSRELIATQRNLEFFTNGYRFLIQLLPVTVVAPRYFAGAIELGVISQSVGAFNHILNDLSIIVNQFEQLSRFSAGIDRLSVFLEAMQEADPDRKLLAKDSKDKSTLMKLAANATTTNTNDSDSDDGKLVNAGAS

Nearest PDB structures (foldseek):
  6v9z-assembly1_B  TM=7.460E-01  e=8.545E-08  Acetivibrio thermocellus ATCC 27405
  8vpb-assembly1_B  TM=7.797E-01  e=2.316E-07  Acetivibrio thermocellus ATCC 27405
  8qoe-assembly1_A  TM=8.410E-01  e=1.082E-06  Bacillus subtilis
  4ayx-assembly1_A  TM=7.664E-01  e=1.239E-06  Homo sapiens
  4q4a-assembly1_A  TM=6.893E-01  e=2.446E-06  Thermotoga maritima MSB8

Secondary structure (DSSP, 8-state):
--PPP--PPP---------------------SSSHHHHHHHTTTGGG-----------------------------------S----S-------------PPPP-----------------TTTHHHHHHHHHHHHHHH-----HHHHHHHHHHHHHHHHHHHHH-HHHHHHHHHHHHHHHHHHHHHHHHHHHHHHHHHHHHTT-HHHHHHHHHHHHHHHHHHHHHHHHHHHHHHHHHHHHHHHHHHHHHHHHHGGGHHHHHHHTGGG---S-HHHIIIIIHHHHHHHHHHHHHHHHHHHHHHHHHHHHHHHH-HHHHHHHHHHHHHHHHHHHHHHHHHHHHHHHHHHHHHHHHHHHHHHHHTHHHHHHHT-HHHHHHHHHHHHHHHHHHHHHHHHHHHHHHHHHHHHHHHHHHHHHHHHHHHHHTTSS-HHHHHHHHHHHHHHHHHHHHHHHTHHHHHHHHHHHHHHHHHHHHHHHHSTTS--S-S-TTSHHHHHHHHHHHSSSS-----------------

Organism: NCBI:txid44445

Solvent-accessible surface area (backbone atoms only — not comparable to full-atom values): 32047 Å² total; per-residue (Å²): 140,82,90,86,84,87,85,86,86,86,83,91,86,86,85,86,87,86,88,87,83,89,84,85,81,90,87,84,84,88,85,88,82,61,73,77,61,56,65,67,55,63,72,66,62,80,82,70,86,86,84,92,82,89,82,89,83,86,86,85,85,88,82,81,90,80,92,80,80,81,87,75,89,78,89,80,89,78,65,93,58,75,90,78,94,77,87,92,75,93,75,87,77,79,81,83,80,79,83,86,75,83,84,80,89,81,89,80,87,82,89,82,79,94,77,92,72,95,79,85,92,59,79,76,58,53,64,54,52,49,55,49,45,55,54,47,50,69,71,70,60,77,64,86,51,65,68,59,52,53,50,52,51,50,57,48,47,49,69,51,49,57,52,57,70,73,30,68,68,53,42,53,48,48,52,53,40,54,53,32,49,55,50,39,51,48,41,57,53,49,51,42,54,52,50,18,52,41,41,34,22,57,75,68,67,38,65,69,55,31,54,53,39,48,50,51,49,55,50,47,48,69,54,39,54,53,43,52,49,48,36,54,51,43,51,52,53,44,25,51,54,46,28,52,55,52,43,53,52,51,48,58,55,38,64,43,95,51,26,56,56,39,35,73,67,21,61,95,76,50,65,62,86,59,64,66,51,42,58,62,49,38,44,43,51,48,38,42,48,53,51,51,51,54,51,48,54,51,50,35,53,52,45,38,52,51,33,48,50,52,36,39,72,74,38,56,67,56,42,51,49,50,54,54,50,53,51,49,51,51,54,53,48,52,65,55,46,54,60,52,57,55,37,53,52,51,39,54,52,34,49,50,53,40,54,48,51,54,51,52,47,63,77,41,43,68,61,35,65,75,70,68,39,57,72,59,56,49,47,56,52,49,53,36,47,49,53,33,51,52,40,49,52,52,40,51,54,50,49,50,53,44,47,54,51,55,50,53,50,58,57,44,55,70,46,52,46,40,65,73,46,42,65,44,40,78,69,65,76,47,56,65,8,55,47,54,33,41,32,52,32,54,52,50,43,57,52,44,69,38,47,63,65,65,39,43,69,59,51,55,53,47,53,57,37,51,53,56,46,49,53,53,54,49,51,50,31,67,65,38,72,90,53,86,80,59,76,94,72,77,74,55,65,64,53,56,54,51,54,56,56,65,68,69,72,81,80,84,90,87,88,84,86,91,81,90,82,84,91,83,90,80,89,134